Protein AF-A0A3N2KRY4-F1 (afdb_monomer_lite)

Foldseek 3Di:
DDDDDDDDDDDDDDDDDDDDDDDDDDDDDDDDDDDDDDPPPPPDPADDWDKLEQEAEAEFFDKDKIKIFHLAQKDKDWPDPFKDKADWADDPDNRMTMIIIGGHGPPDQDKDKGWMWIDYDPDIGIYIYIYHNHWAKAFPDKQDVLQEDELAWDKIKTAMYGNADKDKDWDPQWDFPDDPRSHGSMTMITGGHAQDPFKDKIWIWIAHPVDRVRIDIRIHIHTHDDADQDLPDDPVRLVVVQDAEDEPPPAQADLVGGCPSPRDHDDLVVLVVCVVVPGQEYEYEHEFQSQAPDPVQLHGPVVSLVSVLRNLSSSVVSNGAYEYEHECNVNLLQVCLQVAADPSSLSNLLSRLLSNLLSNLSHAQSYEYESYDARAVVVVAPRDPRSVNRLVSSVVSNLVSQCVNDRRSVSHHYHGDDHDHD

Secondary structure (DSSP, 8-state):
--------------------------------------TT---------EES-SEEEEETT--EEEEEE-SS--EEEES-TTEEEEEEEE-SSTTEEEEEEEE----SSS-EEEEEEEEETTEEEEEEEEEESS--EEEEEESSGGGEEPTTEEEEEEEEEESS-EEEE--TTEEEEE---SS-SEEEEEEE---SSS-EEEEEEEEESS-TTSEEEEEEEEPPP---------HHHHHHH--SEEE-TTTTT-TT-TTTTTPPPP-HHHHHHHHHTT--EEEE----GGGEEETTTTEEPHHHHHHHHHHHHHHHHTT-EEEEE---GGGHHHHHHHH---HHHHHHHHHHHHHHHHHHTT--TTEEEES-S-TTGGGTT---HHHHHHHHHHHHHHHHHHHHT-GGGGT--EEPPPP---

Structure (mmCIF, N/CA/C/O backbone):
data_AF-A0A3N2KRY4-F1
#
_entry.id   AF-A0A3N2KRY4-F1
#
loop_
_atom_site.group_PDB
_atom_site.id
_atom_site.type_symbol
_atom_site.label_atom_id
_atom_site.label_alt_id
_atom_site.label_comp_id
_atom_site.label_asym_id
_atom_site.label_entity_id
_atom_site.label_seq_id
_atom_site.pdbx_PDB_ins_code
_atom_site.Cartn_x
_atom_site.Cartn_y
_atom_site.Cartn_z
_atom_site.occupancy
_atom_site.B_iso_or_equiv
_atom_site.auth_seq_id
_atom_site.auth_comp_id
_atom_site.auth_asym_id
_atom_site.auth_atom_id
_atom_site.pdbx_PDB_model_num
ATOM 1 N N . MET A 1 1 ? 31.609 42.863 10.780 1.00 32.03 1 MET A N 1
ATOM 2 C CA . MET A 1 1 ? 31.733 44.293 11.156 1.00 32.03 1 MET A CA 1
ATOM 3 C C . MET A 1 1 ? 30.352 44.930 10.964 1.00 32.03 1 MET A C 1
ATOM 5 O O . MET A 1 1 ? 30.016 45.306 9.859 1.00 32.03 1 MET A O 1
ATOM 9 N N . VAL A 1 2 ? 29.378 44.627 11.827 1.00 32.72 2 VAL A N 1
ATOM 10 C CA . VAL A 1 2 ? 28.914 45.400 13.006 1.00 32.72 2 VAL A CA 1
ATOM 11 C C . VAL A 1 2 ? 28.569 46.864 12.707 1.00 32.72 2 VAL A C 1
ATOM 13 O O . VAL A 1 2 ? 29.484 47.669 12.558 1.00 32.72 2 VAL A O 1
ATOM 16 N N . LYS A 1 3 ? 27.257 47.169 12.734 1.00 31.44 3 LYS A N 1
ATOM 17 C CA . LYS A 1 3 ? 26.543 48.368 13.258 1.00 31.44 3 LYS A CA 1
ATOM 18 C C . LYS A 1 3 ? 25.207 48.503 12.488 1.00 31.44 3 LYS A C 1
ATOM 20 O O . LYS A 1 3 ? 25.218 48.344 11.282 1.00 31.44 3 LYS A O 1
ATOM 25 N N . PHE A 1 4 ? 24.034 48.776 13.063 1.00 30.86 4 PHE A N 1
ATOM 26 C CA . PHE A 1 4 ? 23.708 49.398 14.345 1.00 30.86 4 PHE A CA 1
ATOM 27 C C . PHE A 1 4 ? 22.187 49.281 14.652 1.00 30.86 4 PHE A C 1
ATOM 29 O O . PHE A 1 4 ? 21.380 49.379 13.738 1.00 30.86 4 PHE A O 1
ATOM 36 N N . ILE A 1 5 ? 21.863 49.188 15.953 1.00 34.06 5 ILE A N 1
ATOM 37 C CA . ILE A 1 5 ? 20.698 49.747 16.689 1.00 34.06 5 ILE A CA 1
ATOM 38 C C . ILE A 1 5 ? 19.269 49.294 16.325 1.00 34.06 5 ILE A C 1
ATOM 40 O O . ILE A 1 5 ? 18.733 49.610 15.272 1.00 34.06 5 ILE A O 1
ATOM 44 N N . GLY A 1 6 ? 18.593 48.693 17.313 1.00 29.38 6 GLY A N 1
ATOM 45 C CA . GLY A 1 6 ? 17.131 48.593 17.389 1.00 29.38 6 GLY A CA 1
ATOM 46 C C . GLY A 1 6 ? 16.526 49.468 18.489 1.00 29.38 6 GLY A C 1
ATOM 47 O O . GLY A 1 6 ? 17.271 49.962 19.329 1.00 29.38 6 GLY A O 1
ATOM 48 N N . LEU A 1 7 ? 15.189 49.605 18.523 1.00 27.88 7 LEU A N 1
ATOM 49 C CA . LEU A 1 7 ? 14.400 49.772 19.758 1.00 27.88 7 LEU A CA 1
ATOM 50 C C . LEU A 1 7 ? 12.866 49.647 19.532 1.00 27.88 7 LEU A C 1
ATOM 52 O O . LEU A 1 7 ? 12.282 50.413 18.780 1.00 27.88 7 LEU A O 1
ATOM 56 N N . LYS A 1 8 ? 12.253 48.713 20.280 1.00 29.27 8 LYS A N 1
ATOM 57 C CA . LYS A 1 8 ? 10.934 48.704 20.974 1.00 29.27 8 LYS A CA 1
ATOM 58 C C . LYS A 1 8 ? 9.587 49.057 20.279 1.00 29.27 8 LYS A C 1
ATOM 60 O O . LYS A 1 8 ? 9.255 50.216 20.097 1.00 29.27 8 LYS A O 1
ATOM 65 N N . MET A 1 9 ? 8.717 48.029 20.222 1.00 27.69 9 MET A N 1
ATOM 66 C CA . MET A 1 9 ? 7.523 47.795 21.087 1.00 27.69 9 MET A CA 1
ATOM 67 C C . MET A 1 9 ? 6.282 48.727 21.001 1.00 27.69 9 MET A C 1
ATOM 69 O O . MET A 1 9 ? 6.329 49.828 21.541 1.00 27.69 9 MET A O 1
ATOM 73 N N . LYS A 1 10 ? 5.126 48.207 20.518 1.00 27.08 10 LYS A N 1
ATOM 74 C CA . LYS A 1 10 ? 3.804 48.116 21.223 1.00 27.08 10 LYS A CA 1
ATOM 75 C C . LYS A 1 10 ? 2.600 47.785 20.298 1.00 27.08 10 LYS A C 1
ATOM 77 O O . LYS A 1 10 ? 2.268 48.551 19.410 1.00 27.08 10 LYS A O 1
ATOM 82 N N . ILE A 1 11 ? 1.941 46.659 20.599 1.00 26.77 11 ILE A N 1
ATOM 83 C CA . ILE A 1 11 ? 0.492 46.421 20.833 1.00 26.77 11 ILE A CA 1
ATOM 84 C C . ILE A 1 11 ? -0.535 47.358 20.148 1.00 26.77 11 ILE A C 1
ATOM 86 O O . ILE A 1 11 ? -0.639 48.518 20.537 1.00 26.77 11 ILE A O 1
ATOM 90 N N . LEU A 1 12 ? -1.451 46.790 19.341 1.00 28.28 12 LEU A N 1
ATOM 91 C CA . LEU A 1 12 ? -2.869 47.197 19.319 1.00 28.28 12 LEU A CA 1
ATOM 92 C C . LEU A 1 12 ? -3.803 46.049 18.872 1.00 28.28 12 LEU A C 1
ATOM 94 O O . LEU A 1 12 ? -3.549 45.367 17.884 1.00 28.28 12 LEU A O 1
ATOM 98 N N . LYS A 1 13 ? -4.874 45.845 19.647 1.00 26.39 13 LYS A N 1
ATOM 99 C CA . LYS A 1 13 ? -6.025 44.959 19.402 1.00 26.39 13 LYS A CA 1
ATOM 100 C C . LYS A 1 13 ? -7.015 45.616 18.421 1.00 26.39 13 LYS A C 1
ATOM 102 O O . LYS A 1 13 ? -7.064 46.841 18.383 1.00 26.39 13 LYS A O 1
ATOM 107 N N . SER A 1 14 ? -7.913 44.802 17.842 1.00 25.16 14 SER A N 1
ATOM 108 C CA . SER A 1 14 ? -9.385 45.011 17.842 1.00 25.16 14 SER A CA 1
ATOM 109 C C . SER A 1 14 ? -10.104 45.083 16.476 1.00 25.16 14 SER A C 1
ATOM 111 O O . SER A 1 14 ? -9.952 46.051 15.746 1.00 25.16 14 SER A O 1
ATOM 113 N N . ILE A 1 15 ? -10.992 44.094 16.270 1.00 26.58 15 ILE A N 1
ATOM 114 C CA . ILE A 1 15 ? -12.391 44.179 15.783 1.00 26.58 15 ILE A CA 1
ATOM 115 C C . ILE A 1 15 ? -12.649 44.721 14.365 1.00 26.58 15 ILE A C 1
ATOM 117 O O . ILE A 1 15 ? -12.513 45.910 14.112 1.00 26.58 15 ILE A O 1
ATOM 121 N N . PHE A 1 16 ? -13.248 43.875 13.516 1.00 27.67 16 PHE A N 1
ATOM 122 C CA . PHE A 1 16 ? -14.272 44.312 12.562 1.00 27.67 16 PHE A CA 1
ATOM 123 C C . PHE A 1 16 ? -15.419 43.295 12.518 1.00 27.67 16 PHE A C 1
ATOM 125 O O . PHE A 1 16 ? -15.229 42.133 12.166 1.00 27.67 16 PHE A O 1
ATOM 132 N N . ALA A 1 17 ? -16.603 43.761 12.908 1.00 24.31 17 ALA A N 1
ATOM 133 C CA . ALA A 1 17 ? -17.882 43.087 12.777 1.00 24.31 17 ALA A CA 1
ATOM 134 C C . ALA A 1 17 ? -18.776 43.915 11.839 1.00 24.31 17 ALA A C 1
ATOM 136 O O . ALA A 1 17 ? -18.892 45.121 12.020 1.00 24.31 17 ALA A O 1
ATOM 137 N N . SER A 1 18 ? -19.403 43.211 10.895 1.00 24.75 18 SER A N 1
ATOM 138 C CA . SER A 1 18 ? -20.802 43.327 10.453 1.00 24.75 18 SER A CA 1
ATOM 139 C C . SER A 1 18 ? -21.383 44.606 9.810 1.00 24.75 18 SER A C 1
ATOM 141 O O . SER A 1 18 ? -21.284 45.710 10.327 1.00 24.75 18 SER A O 1
ATOM 143 N N . MET A 1 19 ? -22.211 44.311 8.789 1.00 25.38 19 MET A N 1
ATOM 144 C CA . MET A 1 19 ? -23.477 44.943 8.348 1.00 25.38 19 MET A CA 1
ATOM 145 C C . MET A 1 19 ? -23.503 46.004 7.229 1.00 25.38 19 MET A C 1
ATOM 147 O O . MET A 1 19 ? -23.081 47.138 7.418 1.00 25.38 19 MET A O 1
ATOM 151 N N . LEU A 1 20 ? -24.218 45.649 6.143 1.00 24.80 20 LEU A N 1
ATOM 152 C CA . LEU A 1 20 ? -25.309 46.421 5.498 1.00 24.80 20 LEU A CA 1
ATOM 153 C C . LEU A 1 20 ? -26.093 45.459 4.554 1.00 24.80 20 LEU A C 1
ATOM 155 O O . LEU A 1 20 ? -25.464 44.837 3.706 1.00 24.80 20 LEU A O 1
ATOM 159 N N . LEU A 1 21 ? -27.344 45.031 4.826 1.00 25.66 21 LEU A N 1
ATOM 160 C CA . LEU A 1 21 ? -28.675 45.626 4.499 1.00 25.66 21 LEU A CA 1
ATOM 161 C C . LEU A 1 21 ? -28.856 46.045 3.015 1.00 25.66 21 LEU A C 1
ATOM 163 O O . LEU A 1 21 ? -27.960 46.684 2.490 1.00 25.66 21 LEU A O 1
ATOM 167 N N . VAL A 1 22 ? -29.974 45.905 2.275 1.00 28.00 22 VAL A N 1
ATOM 168 C CA . VAL A 1 22 ? -31.327 45.279 2.334 1.00 28.00 22 VAL A CA 1
ATOM 169 C C . VAL A 1 22 ? -32.038 45.688 1.013 1.00 28.00 22 VAL A C 1
ATOM 171 O O . VAL A 1 22 ? -31.827 46.814 0.565 1.00 28.00 22 VAL A O 1
ATOM 174 N N . SER A 1 23 ? -32.929 44.865 0.429 1.00 25.83 23 SER A N 1
ATOM 175 C CA . SER A 1 23 ? -34.204 45.329 -0.196 1.00 25.83 23 SER A CA 1
ATOM 176 C C . SER A 1 23 ? -35.104 44.161 -0.652 1.00 25.83 23 SER A C 1
ATOM 178 O O . SER A 1 23 ? -34.649 43.331 -1.427 1.00 25.83 23 SER A O 1
ATOM 180 N N . VAL A 1 24 ? -36.276 43.945 -0.017 1.00 29.39 24 VAL A N 1
ATOM 181 C CA . VAL A 1 24 ? -37.661 44.386 -0.394 1.00 29.39 24 VAL A CA 1
ATOM 182 C C . VAL A 1 24 ? -38.302 43.437 -1.435 1.00 29.39 24 VAL A C 1
ATOM 184 O O . VAL A 1 24 ? -37.915 43.445 -2.593 1.00 29.39 24 VAL A O 1
ATOM 187 N N . CYS A 1 25 ? -39.096 42.438 -1.014 1.00 25.84 25 CYS A N 1
ATOM 188 C CA . CYS A 1 25 ? -40.563 42.403 -0.760 1.00 25.84 25 CYS A CA 1
ATOM 189 C C . CYS A 1 25 ? -41.466 42.261 -2.009 1.00 25.84 25 CYS A C 1
ATOM 191 O O . CYS A 1 25 ? -41.494 43.139 -2.862 1.00 25.84 25 CYS A O 1
ATOM 193 N N . GLY A 1 26 ? -42.314 41.218 -2.015 1.00 26.27 26 GLY A N 1
ATOM 194 C CA . GLY A 1 26 ? -43.481 41.051 -2.897 1.00 26.27 26 GLY A CA 1
ATOM 195 C C . GLY A 1 26 ? -44.270 39.772 -2.563 1.00 26.27 26 GLY A C 1
ATOM 196 O O . GLY A 1 26 ? -43.707 38.686 -2.569 1.00 26.27 26 GLY A O 1
ATOM 197 N N . PHE A 1 27 ? -45.547 39.922 -2.204 1.00 29.44 27 PHE A N 1
ATOM 198 C CA . PHE A 1 27 ? -46.428 38.957 -1.526 1.00 29.44 27 PHE A CA 1
ATOM 199 C C . PHE A 1 27 ? -47.289 38.061 -2.456 1.00 29.44 27 PHE A C 1
ATOM 201 O O . PHE A 1 27 ? -47.740 38.512 -3.501 1.00 29.44 27 PHE A O 1
ATOM 208 N N . ALA A 1 28 ? -47.645 36.887 -1.905 1.00 28.66 28 ALA A N 1
ATOM 209 C CA . ALA A 1 28 ? -48.963 36.210 -1.892 1.00 28.66 28 ALA A CA 1
ATOM 210 C C . ALA A 1 28 ? -49.452 35.262 -3.028 1.00 28.66 28 ALA A C 1
ATOM 212 O O . ALA A 1 28 ? -49.914 35.676 -4.083 1.00 28.66 28 ALA A O 1
ATOM 213 N N . THR A 1 29 ? -49.520 33.979 -2.624 1.00 31.09 29 THR A N 1
ATOM 214 C CA . THR A 1 29 ? -50.616 32.980 -2.726 1.00 31.09 29 THR A CA 1
ATOM 215 C C . THR A 1 29 ? -51.074 32.431 -4.082 1.00 31.09 29 THR A C 1
ATOM 217 O O . THR A 1 29 ? -51.748 33.114 -4.841 1.00 31.09 29 THR A O 1
ATOM 220 N N . THR A 1 30 ? -50.906 31.115 -4.268 1.00 28.03 30 THR A N 1
ATOM 221 C CA . THR A 1 30 ? -51.985 30.135 -4.549 1.00 28.03 30 THR A CA 1
ATOM 222 C C . THR A 1 30 ? -51.465 28.706 -4.333 1.00 28.03 30 THR A C 1
ATOM 224 O O . THR A 1 30 ? -50.267 28.452 -4.397 1.00 28.03 30 THR A O 1
ATOM 227 N N . SER A 1 31 ? -52.378 27.812 -3.960 1.00 26.86 31 SER A N 1
ATOM 228 C CA . SER A 1 31 ? -52.164 26.454 -3.454 1.00 26.86 31 SER A CA 1
ATOM 229 C C . SER A 1 31 ? -52.579 25.407 -4.495 1.00 26.86 31 SER A C 1
ATOM 231 O O . SER A 1 31 ? -53.564 25.630 -5.193 1.00 26.86 31 SER A O 1
ATOM 233 N N . CYS A 1 32 ? -51.904 24.250 -4.439 1.00 26.05 32 CYS A N 1
ATOM 234 C CA . CYS A 1 32 ? -52.210 22.923 -5.011 1.00 26.05 32 CYS A CA 1
ATOM 235 C C . CYS A 1 32 ? -51.808 22.616 -6.471 1.00 26.05 32 CYS A C 1
ATOM 237 O O . CYS A 1 32 ? -52.453 23.102 -7.391 1.00 26.05 32 CYS A O 1
ATOM 239 N N . ASN A 1 33 ? -50.812 21.709 -6.568 1.00 29.97 33 ASN A N 1
ATOM 240 C CA . ASN A 1 33 ? -50.650 20.512 -7.429 1.00 29.97 33 ASN A CA 1
ATOM 241 C C . ASN A 1 33 ? -50.841 20.680 -8.958 1.00 29.97 33 ASN A C 1
ATOM 243 O O . ASN A 1 33 ? -51.831 21.238 -9.400 1.00 29.97 33 ASN A O 1
ATOM 247 N N . ASP A 1 34 ? -49.945 20.242 -9.846 1.00 28.97 34 ASP A N 1
ATOM 248 C CA . ASP A 1 34 ? -49.257 18.949 -9.932 1.00 28.97 34 ASP A CA 1
ATOM 249 C C . ASP A 1 34 ? -47.910 19.054 -10.686 1.00 28.97 34 ASP A C 1
ATOM 251 O O . ASP A 1 34 ? -47.762 19.874 -11.585 1.00 28.97 34 ASP A O 1
ATOM 255 N N . ASP A 1 35 ? -46.986 18.162 -10.315 1.00 47.25 35 ASP A N 1
ATOM 256 C CA . ASP A 1 35 ? -46.028 17.454 -11.186 1.00 47.25 35 ASP A CA 1
ATOM 257 C C . ASP A 1 35 ? -45.122 18.269 -12.137 1.00 47.25 35 ASP A C 1
ATOM 259 O O . ASP A 1 35 ? -45.414 18.436 -13.316 1.00 47.25 35 ASP A O 1
ATOM 263 N N . ASP A 1 36 ? -43.940 18.656 -11.637 1.00 36.94 36 ASP A N 1
ATOM 264 C CA . ASP A 1 36 ? -42.803 19.065 -12.468 1.00 36.94 36 ASP A CA 1
ATOM 265 C C . ASP A 1 36 ? -41.572 18.205 -12.143 1.00 36.94 36 ASP A C 1
ATOM 267 O O . ASP A 1 36 ? -40.935 18.315 -11.086 1.00 36.94 36 ASP A O 1
ATOM 271 N N . GLY A 1 37 ? -41.241 17.330 -13.093 1.00 42.06 37 GLY A N 1
ATOM 272 C CA . GLY A 1 37 ? -40.045 16.503 -13.104 1.00 42.06 37 GLY A CA 1
ATOM 273 C C . GLY A 1 37 ? -38.768 17.339 -13.153 1.00 42.06 37 GLY A C 1
ATOM 274 O O . GLY A 1 37 ? -38.392 17.879 -14.192 1.00 42.06 37 GLY A O 1
ATOM 275 N N . TYR A 1 38 ? -38.052 17.365 -12.031 1.00 32.59 38 TYR A N 1
ATOM 276 C CA . TYR A 1 38 ? -36.646 17.751 -11.970 1.00 32.59 38 TYR A CA 1
ATOM 277 C C . TYR A 1 38 ? -35.769 16.491 -11.898 1.00 32.59 38 TYR A C 1
ATOM 279 O O . TYR A 1 38 ? -35.795 15.799 -10.875 1.00 32.59 38 TYR A O 1
ATOM 287 N N . PRO A 1 39 ? -34.936 16.196 -12.915 1.00 40.31 39 PRO A N 1
ATOM 288 C CA . PRO A 1 39 ? -33.831 15.267 -12.740 1.00 40.31 39 PRO A CA 1
ATOM 289 C C . PRO A 1 39 ? -32.789 15.983 -11.869 1.00 40.31 39 PRO A C 1
ATOM 291 O O . PRO A 1 39 ? -32.335 17.068 -12.230 1.00 40.31 39 PRO A O 1
ATOM 294 N N . ASN A 1 40 ? -32.460 15.392 -10.714 1.00 38.81 40 ASN A N 1
ATOM 295 C CA . ASN A 1 40 ? -31.650 15.927 -9.597 1.00 38.81 40 ASN A CA 1
ATOM 296 C C . ASN A 1 40 ? -32.419 16.417 -8.357 1.00 38.81 40 ASN A C 1
ATOM 298 O O . ASN A 1 40 ? -31.878 17.188 -7.562 1.00 38.81 40 ASN A O 1
ATOM 302 N N . LYS A 1 41 ? -33.614 15.883 -8.078 1.00 31.73 41 LYS A N 1
ATOM 303 C CA . LYS A 1 41 ? -33.896 15.578 -6.669 1.00 31.73 41 LYS A CA 1
ATOM 304 C C . LYS A 1 41 ? -32.990 14.414 -6.284 1.00 31.73 41 LYS A C 1
ATOM 306 O O . LYS A 1 41 ? -33.148 13.313 -6.800 1.00 31.73 41 LYS A O 1
ATOM 311 N N . VAL A 1 42 ? -32.036 14.658 -5.391 1.00 32.22 42 VAL A N 1
ATOM 312 C CA . VAL A 1 42 ? -31.494 13.568 -4.581 1.00 32.22 42 VAL A CA 1
ATOM 313 C C . VAL A 1 42 ? -32.676 13.071 -3.761 1.00 32.22 42 VAL A C 1
ATOM 315 O O . VAL A 1 42 ? -33.074 13.694 -2.777 1.00 32.22 42 VAL A O 1
ATOM 318 N N . GLU A 1 43 ? -33.306 12.002 -4.227 1.00 30.05 43 GLU A N 1
ATOM 319 C CA . GLU A 1 43 ? -34.158 11.208 -3.366 1.00 30.05 43 GLU A CA 1
ATOM 320 C C . GLU A 1 43 ? -33.237 10.597 -2.318 1.00 30.05 43 GLU A C 1
ATOM 322 O O . GLU A 1 43 ? -32.440 9.700 -2.588 1.00 30.05 43 GLU A O 1
ATOM 327 N N . PHE A 1 44 ? -33.297 11.142 -1.106 1.00 34.22 44 PHE A N 1
ATOM 328 C CA . PHE A 1 44 ? -32.819 10.404 0.043 1.00 34.22 44 PHE A CA 1
ATOM 329 C C . PHE A 1 44 ? -33.653 9.128 0.102 1.00 34.22 44 PHE A C 1
ATOM 331 O O . PHE A 1 44 ? -34.877 9.205 0.221 1.00 34.22 44 PHE A O 1
ATOM 338 N N . LEU A 1 45 ? -33.011 7.962 0.068 1.00 39.06 45 LEU A N 1
ATOM 339 C CA . LEU A 1 45 ? -33.638 6.786 0.650 1.00 39.06 45 LEU A CA 1
ATOM 340 C C . LEU A 1 45 ? -33.873 7.117 2.130 1.00 39.06 45 LEU A C 1
ATOM 342 O O . LEU A 1 45 ? -32.946 7.167 2.938 1.00 39.06 45 LEU A O 1
ATOM 346 N N . SER A 1 46 ? -35.117 7.437 2.477 1.00 43.88 46 SER A N 1
ATOM 347 C CA . SER A 1 46 ? -35.565 7.470 3.862 1.00 43.88 46 SER A CA 1
ATOM 348 C C . SER A 1 46 ? -35.445 6.057 4.427 1.00 43.88 46 SER A C 1
ATOM 350 O O . SER A 1 46 ? -35.985 5.137 3.814 1.00 43.88 46 SER A O 1
ATOM 352 N N . GLY A 1 47 ? -34.806 5.869 5.583 1.00 53.94 47 GLY A N 1
ATOM 353 C CA . GLY A 1 47 ? -34.929 4.583 6.280 1.00 53.94 47 GLY A CA 1
ATOM 354 C C . GLY A 1 47 ? -33.793 4.151 7.194 1.00 53.94 47 GLY A C 1
ATOM 355 O O . GLY A 1 47 ? -33.971 3.172 7.897 1.00 53.94 47 GLY A O 1
ATOM 356 N N . GLU A 1 48 ? -32.644 4.827 7.239 1.00 69.69 48 GLU A N 1
ATOM 357 C CA . GLU A 1 48 ? -31.569 4.336 8.111 1.00 69.69 48 GLU A CA 1
ATOM 358 C C . GLU A 1 48 ? -31.857 4.597 9.595 1.00 69.69 48 GLU A C 1
ATOM 360 O O . GLU A 1 48 ? -31.628 5.697 10.109 1.00 69.69 48 GLU A O 1
ATOM 365 N N . PHE A 1 49 ? -32.323 3.555 10.282 1.00 83.19 49 PHE A N 1
ATOM 366 C CA . PHE A 1 49 ? -32.308 3.446 11.732 1.00 83.19 49 PHE A CA 1
ATOM 367 C C . PHE A 1 49 ? -30.947 2.930 12.213 1.00 83.19 49 PHE A C 1
ATOM 369 O O . PHE A 1 49 ? -30.588 1.751 12.083 1.00 83.19 49 PHE A O 1
ATOM 376 N N . VAL A 1 50 ? -30.164 3.826 12.805 1.00 82.62 50 VAL A N 1
ATOM 377 C CA . VAL A 1 50 ? -28.823 3.523 13.308 1.00 82.62 50 VAL A CA 1
ATOM 378 C C . VAL A 1 50 ? -28.718 3.965 14.757 1.00 82.62 50 VAL A C 1
ATOM 380 O O . VAL A 1 50 ? -29.021 5.106 15.097 1.00 82.62 50 VAL A O 1
ATOM 383 N N . VAL A 1 51 ? -28.279 3.048 15.613 1.00 81.31 51 VAL A N 1
ATOM 384 C CA . VAL A 1 51 ? -27.990 3.313 17.021 1.00 81.31 51 VAL A CA 1
ATOM 385 C C . VAL A 1 51 ? -26.478 3.365 17.171 1.00 81.31 51 VAL A C 1
ATOM 387 O O . VAL A 1 51 ? -25.786 2.488 16.664 1.00 81.31 51 VAL A O 1
ATOM 390 N N . SER A 1 52 ? -25.980 4.381 17.872 1.00 75.75 52 SER A N 1
ATOM 391 C CA . SER A 1 52 ? -24.552 4.673 18.019 1.00 75.75 52 SER A CA 1
ATOM 392 C C . SER A 1 52 ? -23.750 3.579 18.716 1.00 75.75 52 SER A C 1
ATOM 394 O O . SER A 1 52 ? -22.537 3.668 18.786 1.00 75.75 52 SER A O 1
ATOM 396 N N . LYS A 1 53 ? -24.389 2.614 19.374 1.00 75.00 53 LYS A N 1
ATOM 397 C CA . LYS A 1 53 ? -23.719 1.603 20.196 1.00 75.00 53 LYS A CA 1
ATOM 398 C C . LYS A 1 53 ? -24.559 0.329 20.180 1.00 75.00 53 LYS A C 1
ATOM 400 O O . LYS A 1 53 ? -25.759 0.417 20.412 1.00 75.00 53 LYS A O 1
ATOM 405 N N . SER A 1 54 ? -23.945 -0.826 19.938 1.00 78.12 54 SER A N 1
ATOM 406 C CA . SER A 1 54 ? -24.534 -2.153 20.195 1.00 78.12 54 SER A CA 1
ATOM 407 C C . SER A 1 54 ? -24.254 -2.637 21.625 1.00 78.12 54 SER A C 1
ATOM 409 O O . SER A 1 54 ? -25.012 -3.437 22.169 1.00 78.12 54 SER A O 1
ATOM 411 N N . ALA A 1 55 ? -23.227 -2.080 22.274 1.00 77.50 55 ALA A N 1
ATOM 412 C CA . ALA A 1 55 ? -22.934 -2.257 23.691 1.00 77.50 55 ALA A CA 1
ATOM 413 C C . ALA A 1 55 ? -22.413 -0.954 24.326 1.00 77.50 55 ALA A C 1
ATOM 415 O O . ALA A 1 55 ? -21.805 -0.119 23.652 1.00 77.50 55 ALA A O 1
ATOM 416 N N . MET A 1 56 ? -22.638 -0.770 25.627 1.00 79.19 56 MET A N 1
ATOM 417 C CA . MET A 1 56 ? -22.102 0.341 26.415 1.00 79.19 56 MET A CA 1
ATOM 418 C C . MET A 1 56 ? -21.681 -0.098 27.819 1.00 79.19 56 MET A C 1
ATOM 420 O O . MET A 1 56 ? -22.335 -0.936 28.437 1.00 79.19 56 MET A O 1
ATOM 424 N N . ALA A 1 57 ? -20.606 0.516 28.319 1.00 78.56 57 ALA A N 1
ATOM 425 C CA . ALA A 1 57 ? -20.095 0.337 29.673 1.00 78.56 57 ALA A CA 1
ATOM 426 C C . ALA A 1 57 ? -20.379 1.579 30.527 1.00 78.56 57 ALA A C 1
ATOM 428 O O . ALA A 1 57 ? -20.104 2.696 30.093 1.00 78.56 57 ALA A O 1
ATOM 429 N N . LEU A 1 58 ? -20.882 1.401 31.748 1.00 78.06 58 LEU A N 1
ATOM 430 C CA . LEU A 1 58 ? -21.083 2.476 32.726 1.00 78.06 58 LEU A CA 1
ATOM 431 C C . LEU A 1 58 ? -20.144 2.266 33.928 1.00 78.06 58 LEU A C 1
ATOM 433 O O . LEU A 1 58 ? -20.065 1.152 34.449 1.00 78.06 58 LEU A O 1
ATOM 437 N N . ALA A 1 59 ? -19.441 3.321 34.367 1.00 66.06 59 ALA A N 1
ATOM 438 C CA . ALA A 1 59 ? -18.681 3.325 35.627 1.00 66.06 59 ALA A CA 1
ATOM 439 C C . ALA A 1 59 ? -19.495 3.998 36.724 1.00 66.06 59 ALA A C 1
ATOM 441 O O . ALA A 1 59 ? -19.755 5.204 36.654 1.00 66.06 59 ALA A O 1
ATOM 442 N N . GLY A 1 60 ? -19.844 3.246 37.769 1.00 68.31 60 GLY A N 1
ATOM 443 C CA . GLY A 1 60 ? -20.566 3.815 38.907 1.00 68.31 60 GLY A CA 1
ATOM 444 C C . GLY A 1 60 ? -21.835 4.542 38.453 1.00 68.31 60 GLY A C 1
ATOM 445 O O . GLY A 1 60 ? -22.617 3.974 37.703 1.00 68.31 60 GLY A O 1
ATOM 446 N N . THR A 1 61 ? -22.035 5.791 38.881 1.00 67.00 61 THR A N 1
ATOM 447 C CA . THR A 1 61 ? -23.231 6.601 38.567 1.00 67.00 61 THR A CA 1
ATOM 448 C C . THR A 1 61 ? -23.039 7.591 37.412 1.00 67.00 61 THR A C 1
ATOM 450 O O . THR A 1 61 ? -23.937 8.392 37.138 1.00 67.00 61 THR A O 1
ATOM 453 N N . GLN A 1 62 ? -21.885 7.575 36.731 1.00 73.38 62 GLN A N 1
ATOM 454 C CA . GLN A 1 62 ? -21.607 8.536 35.662 1.00 73.38 62 GLN A CA 1
ATOM 455 C C . GLN A 1 62 ? -22.472 8.246 34.422 1.00 73.38 62 GLN A C 1
ATOM 457 O O . GLN A 1 62 ? -22.440 7.129 33.897 1.00 73.38 62 GLN A O 1
ATOM 462 N N . PRO A 1 63 ? -23.250 9.228 33.932 1.00 80.38 63 PRO A N 1
ATOM 463 C CA . PRO A 1 63 ? -24.107 9.040 32.770 1.00 80.38 63 PRO A CA 1
ATOM 464 C C . PRO A 1 63 ? -23.302 8.944 31.468 1.00 80.38 63 PRO A C 1
ATOM 466 O O . PRO A 1 63 ? -22.322 9.662 31.272 1.00 80.38 63 PRO A O 1
ATOM 469 N N . GLN A 1 64 ? -23.779 8.132 30.524 1.00 81.56 64 GLN A N 1
ATOM 470 C CA . GLN A 1 64 ? -23.302 8.124 29.140 1.00 81.56 64 GLN A CA 1
ATOM 471 C C . GLN A 1 64 ? -24.391 8.555 28.162 1.00 81.56 64 GLN A C 1
ATOM 473 O O . GLN A 1 64 ? -25.580 8.381 28.400 1.00 81.56 64 GLN A O 1
ATOM 478 N N . THR A 1 65 ? -23.983 9.099 27.016 1.00 86.44 65 THR A N 1
ATOM 479 C CA . THR A 1 65 ? -24.913 9.477 25.943 1.00 86.44 65 THR A CA 1
ATOM 480 C C . THR A 1 65 ? -24.999 8.381 24.880 1.00 86.44 65 THR A C 1
ATOM 482 O O . THR A 1 65 ? -23.977 7.873 24.405 1.00 86.44 65 THR A O 1
ATOM 485 N N . LEU A 1 66 ? -26.227 8.042 24.488 1.00 86.06 66 LEU A N 1
ATOM 486 C CA . LEU A 1 66 ? -26.582 7.232 23.326 1.00 86.06 66 LEU A CA 1
ATOM 487 C C . LEU A 1 66 ? -27.064 8.162 22.204 1.00 86.06 66 LEU A C 1
ATOM 489 O O . LEU A 1 66 ? -27.930 9.003 22.430 1.00 86.06 66 LEU A O 1
ATOM 493 N N . THR A 1 67 ? -26.516 8.034 20.996 1.00 88.00 67 THR A N 1
ATOM 494 C CA . THR A 1 67 ? -26.941 8.798 19.811 1.00 88.00 67 THR A CA 1
ATOM 495 C C . THR A 1 67 ? -27.687 7.892 18.834 1.00 88.00 67 THR A C 1
ATOM 497 O O . THR A 1 67 ? -27.324 6.740 18.630 1.00 88.00 67 THR A O 1
ATOM 500 N N . ILE A 1 68 ? -28.765 8.387 18.235 1.00 88.19 68 ILE A N 1
ATOM 501 C CA . ILE A 1 68 ? -29.642 7.603 17.362 1.00 88.19 68 ILE A CA 1
ATOM 502 C C . ILE A 1 68 ? -29.915 8.413 16.098 1.00 88.19 68 ILE A C 1
ATOM 504 O O . ILE A 1 68 ? -30.460 9.515 16.169 1.00 88.19 68 ILE A O 1
ATOM 508 N N . LYS A 1 69 ? -29.565 7.867 14.932 1.00 87.94 69 LYS A N 1
ATOM 509 C CA . LYS A 1 69 ? -30.010 8.381 13.634 1.00 87.94 69 LYS A CA 1
ATOM 510 C C . LYS A 1 69 ? -31.312 7.678 13.276 1.00 87.94 69 LYS A C 1
ATOM 512 O O . LYS A 1 69 ? -31.361 6.451 13.237 1.00 87.94 69 LYS A O 1
ATOM 517 N N . SER A 1 70 ? -32.371 8.444 13.056 1.00 86.75 70 SER A N 1
ATOM 518 C CA . SER A 1 70 ? -33.679 7.888 12.719 1.00 86.75 70 SER A CA 1
ATOM 519 C C . SER A 1 70 ? -34.543 8.911 11.973 1.00 86.75 70 SER A C 1
ATOM 521 O O . SER A 1 70 ? -34.520 10.097 12.322 1.00 86.75 70 SER A O 1
ATOM 523 N N . PRO A 1 71 ? -35.338 8.486 10.971 1.00 84.38 71 PRO A N 1
ATOM 524 C CA . PRO A 1 71 ? -36.302 9.358 10.298 1.00 84.38 71 PRO A CA 1
ATOM 525 C C . PRO A 1 71 ? -37.507 9.715 11.186 1.00 84.38 71 PRO A C 1
ATOM 527 O O . PRO A 1 71 ? -38.159 10.733 10.963 1.00 84.38 71 PRO A O 1
ATOM 530 N N . VAL A 1 72 ? -37.792 8.905 12.209 1.00 87.50 72 VAL A N 1
ATOM 531 C CA . VAL A 1 72 ? -38.881 9.102 13.180 1.00 87.50 72 VAL A CA 1
ATOM 532 C C . VAL A 1 72 ? -38.320 9.241 14.593 1.00 87.50 72 VAL A C 1
ATOM 534 O O . VAL A 1 72 ? -37.211 8.783 14.862 1.00 87.50 72 VAL A O 1
ATOM 537 N N . ARG A 1 73 ? -39.059 9.868 15.517 1.00 90.25 73 ARG A N 1
ATOM 538 C CA . ARG A 1 73 ? -38.596 9.984 16.909 1.00 90.25 73 ARG A CA 1
ATOM 539 C C . ARG A 1 73 ? -38.471 8.582 17.526 1.00 90.25 73 ARG A C 1
ATOM 541 O O . ARG A 1 73 ? -39.484 7.885 17.573 1.00 90.25 73 ARG A O 1
ATOM 548 N N . PRO A 1 74 ? -37.278 8.169 17.986 1.00 93.69 74 PRO A N 1
ATOM 549 C CA . PRO A 1 74 ? -37.103 6.865 18.600 1.00 93.69 74 PRO A CA 1
ATOM 550 C C . PRO A 1 74 ? -37.621 6.863 20.044 1.00 93.69 74 PRO A C 1
ATOM 552 O O . PRO A 1 74 ? -37.720 7.911 20.688 1.00 93.69 74 PRO A O 1
ATOM 555 N N . SER A 1 75 ? -37.909 5.673 20.561 1.00 93.81 75 SER A N 1
ATOM 556 C CA . SER A 1 75 ? -38.100 5.411 21.988 1.00 93.81 75 SER A CA 1
ATOM 557 C C . SER A 1 75 ? -36.973 4.523 22.501 1.00 93.81 75 SER A C 1
ATOM 559 O O . SER A 1 75 ? -36.576 3.576 21.823 1.00 93.81 75 SER A O 1
ATOM 561 N N . VAL A 1 76 ? -36.486 4.815 23.703 1.00 95.62 76 VAL A N 1
ATOM 562 C CA . VAL A 1 76 ? -35.487 4.008 24.408 1.00 95.62 76 VAL A CA 1
ATOM 563 C C . VAL A 1 76 ? -36.118 3.533 25.711 1.00 95.62 76 VAL A C 1
ATOM 565 O O . VAL A 1 76 ? -36.797 4.308 26.382 1.00 95.62 76 VAL A O 1
ATOM 568 N N . SER A 1 77 ? -35.928 2.265 26.053 1.00 94.69 77 SER A N 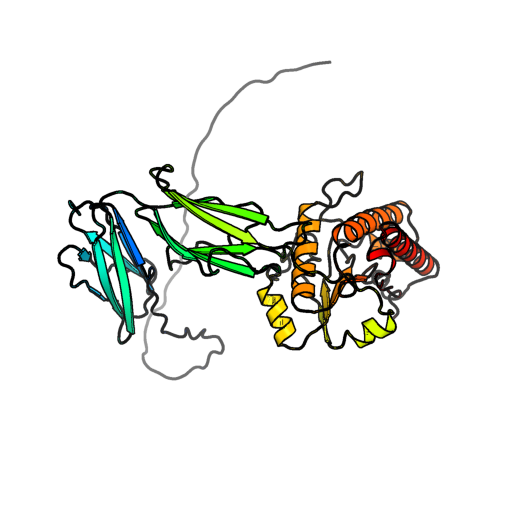1
ATOM 569 C CA . SER A 1 77 ? -36.485 1.654 27.263 1.00 94.69 77 SER A CA 1
ATOM 570 C C . SER A 1 77 ? -35.567 0.565 27.802 1.00 94.69 77 SER A C 1
ATOM 572 O O . SER A 1 77 ? -34.844 -0.060 27.029 1.00 94.69 77 SER A O 1
ATOM 574 N N . SER A 1 78 ? -35.645 0.323 29.107 1.00 94.88 78 SER A N 1
ATOM 575 C CA . SER A 1 78 ? -34.984 -0.772 29.816 1.00 94.88 78 SER A CA 1
ATOM 576 C C . SER A 1 78 ? -35.996 -1.426 30.752 1.00 94.88 78 SER A C 1
ATOM 578 O O . SER A 1 78 ? -36.763 -0.707 31.393 1.00 94.88 78 SER A O 1
ATOM 580 N N . ASP A 1 79 ? -35.964 -2.752 30.871 1.00 92.31 79 ASP A N 1
ATOM 581 C CA . ASP A 1 79 ? -36.697 -3.476 31.922 1.00 92.31 79 ASP A CA 1
ATOM 582 C C . ASP A 1 79 ? -35.888 -3.553 33.231 1.00 92.31 79 ASP A C 1
ATOM 584 O O . ASP A 1 79 ? -36.411 -3.894 34.296 1.00 92.31 79 ASP A O 1
ATOM 588 N N . ALA A 1 80 ? -34.604 -3.197 33.167 1.00 91.88 80 ALA A N 1
ATOM 589 C CA . ALA A 1 80 ? -33.701 -3.188 34.302 1.00 91.88 80 ALA A CA 1
ATOM 590 C C . ALA A 1 80 ? -34.001 -2.003 35.225 1.00 91.88 80 ALA A C 1
ATOM 592 O O . ALA A 1 80 ? -33.795 -0.850 34.848 1.00 91.88 80 ALA A O 1
ATOM 593 N N . ALA A 1 81 ? -34.392 -2.283 36.469 1.00 91.12 81 ALA A N 1
ATOM 594 C CA . ALA A 1 81 ? -34.696 -1.242 37.457 1.00 91.12 81 ALA A CA 1
ATOM 595 C C . ALA A 1 81 ? -33.500 -0.328 37.790 1.00 91.12 81 ALA A C 1
ATOM 597 O O . ALA A 1 81 ? -33.700 0.787 38.257 1.00 91.12 81 ALA A O 1
ATOM 598 N N . TRP A 1 82 ? -32.274 -0.807 37.558 1.00 90.25 82 TRP A N 1
ATOM 599 C CA . TRP A 1 82 ? -31.040 -0.081 37.850 1.00 90.25 82 TRP A CA 1
ATOM 600 C C . TRP A 1 82 ? -30.574 0.827 36.702 1.00 90.25 82 TRP A C 1
ATOM 602 O O . TRP A 1 82 ? -29.620 1.577 36.897 1.00 90.25 82 TRP A O 1
ATOM 612 N N . ILE A 1 83 ? -31.205 0.761 35.521 1.00 93.00 83 ILE A N 1
ATOM 613 C CA . ILE A 1 83 ? -30.890 1.604 34.359 1.00 93.00 83 ILE A CA 1
ATOM 614 C C . ILE A 1 83 ? -31.939 2.705 34.246 1.00 93.00 83 ILE A C 1
ATOM 616 O O . ILE A 1 83 ? -33.132 2.439 34.115 1.00 93.00 83 ILE A O 1
ATOM 620 N N . HIS A 1 84 ? -31.475 3.948 34.188 1.00 93.38 84 HIS A N 1
ATOM 621 C CA . HIS A 1 84 ? -32.318 5.125 34.040 1.00 93.38 84 HIS A CA 1
ATOM 622 C C . HIS A 1 84 ? -32.154 5.700 32.639 1.00 93.38 84 HIS A C 1
ATOM 624 O O . HIS A 1 84 ? -31.076 6.149 32.244 1.00 93.38 84 HIS A O 1
ATOM 630 N N . VAL A 1 85 ? -33.247 5.684 31.881 1.00 94.94 85 VAL A N 1
ATOM 631 C CA . VAL A 1 85 ? -33.298 6.220 30.522 1.00 94.94 85 VAL A CA 1
ATOM 632 C C . VAL A 1 85 ? -33.790 7.663 30.576 1.00 94.94 85 VAL A C 1
ATOM 634 O O . VAL A 1 85 ? -34.930 7.930 30.954 1.00 94.94 85 VAL A O 1
ATOM 637 N N . GLY A 1 86 ? -32.917 8.598 30.214 1.00 92.81 86 GLY A N 1
ATOM 638 C CA . GLY A 1 86 ? -33.229 10.017 30.106 1.00 92.81 86 GLY A CA 1
ATOM 639 C C . GLY A 1 86 ? -34.111 10.344 28.902 1.00 92.81 86 GLY A C 1
ATOM 640 O O . GLY A 1 86 ? -34.413 9.499 28.056 1.00 92.81 86 GLY A O 1
ATOM 641 N N . GLU A 1 87 ? -34.522 11.607 28.800 1.00 93.56 87 GLU A N 1
ATOM 642 C CA . GLU A 1 87 ? -35.360 12.045 27.688 1.00 93.56 87 GLU A CA 1
ATOM 643 C C . GLU A 1 87 ? -34.622 11.932 26.342 1.00 93.56 87 GLU A C 1
ATOM 645 O O . GLU A 1 87 ? -33.422 12.185 26.232 1.00 93.56 87 GLU A O 1
ATOM 650 N N . VAL A 1 88 ? -35.355 11.531 25.300 1.00 93.50 88 VAL A N 1
ATOM 651 C CA . VAL A 1 88 ? -34.846 11.498 23.925 1.00 93.50 88 VAL A CA 1
ATOM 652 C C . VAL A 1 88 ? -34.917 12.905 23.331 1.00 93.50 88 VAL A C 1
ATOM 654 O O . VAL A 1 88 ? -35.969 13.360 22.870 1.00 93.50 88 VAL A O 1
ATOM 657 N N . GLU A 1 89 ? -33.791 13.599 23.307 1.00 91.50 89 GLU A N 1
ATOM 658 C CA . GLU A 1 89 ? -33.678 14.951 22.769 1.00 91.50 89 GLU A CA 1
ATOM 659 C C . GLU A 1 89 ? -33.301 14.925 21.287 1.00 91.50 89 GLU A C 1
ATOM 661 O O . GLU A 1 89 ? -32.563 14.057 20.824 1.00 91.50 89 GLU A O 1
ATOM 666 N N . ARG A 1 90 ? -33.825 15.872 20.506 1.00 88.38 90 ARG A N 1
ATOM 667 C CA . ARG A 1 90 ? -33.477 16.015 19.088 1.00 88.38 90 ARG A CA 1
ATOM 668 C C . ARG A 1 90 ? -32.296 16.973 18.964 1.00 88.38 90 ARG A C 1
ATOM 670 O O . ARG A 1 90 ? -32.357 18.085 19.481 1.00 88.38 90 ARG A O 1
ATOM 677 N N . SER A 1 91 ? -31.246 16.550 18.267 1.00 81.31 91 SER A N 1
ATOM 678 C CA . SER A 1 91 ? -30.072 17.383 18.004 1.00 81.31 91 SER A CA 1
ATOM 679 C C . SER A 1 91 ? -30.367 18.448 16.932 1.00 81.31 91 SER A C 1
ATOM 681 O O . SER A 1 91 ? -31.465 18.528 16.381 1.00 81.31 91 SER A O 1
ATOM 683 N N . VAL A 1 92 ? -29.365 19.265 16.596 1.00 73.81 92 VAL A N 1
ATOM 684 C CA . VAL A 1 92 ? -29.446 20.307 15.553 1.00 73.81 92 VAL A CA 1
ATOM 685 C C . VAL A 1 92 ? -29.742 19.749 14.153 1.00 73.81 92 VAL A C 1
ATOM 687 O O . VAL A 1 92 ? -30.239 20.473 13.294 1.00 73.81 92 VAL A O 1
ATOM 690 N N . SER A 1 93 ? -29.466 18.461 13.921 1.00 70.94 93 SER A N 1
ATOM 691 C CA . SER A 1 93 ? -29.874 17.736 12.714 1.00 70.94 93 SER A CA 1
ATOM 692 C C . SER A 1 93 ? -31.256 17.110 12.897 1.00 70.94 93 SER A C 1
ATOM 694 O O . SER A 1 93 ? -31.531 16.455 13.901 1.00 70.94 93 SER A O 1
ATOM 696 N N . SER A 1 94 ? -32.120 17.246 11.887 1.00 72.38 94 SER A N 1
ATOM 697 C CA . SER A 1 94 ? -33.506 16.770 11.931 1.00 72.38 94 SER A CA 1
ATOM 698 C C . SER A 1 94 ? -33.638 15.250 12.115 1.00 72.38 94 SER A C 1
ATOM 700 O O . SER A 1 94 ? -34.698 14.803 12.557 1.00 72.38 94 SER A O 1
ATOM 702 N N . SER A 1 95 ? -32.595 14.470 11.830 1.00 84.50 95 SER A N 1
ATOM 703 C CA . SER A 1 95 ? -32.594 13.005 11.913 1.00 84.50 95 SER A CA 1
ATOM 704 C C . SER A 1 95 ? -31.710 12.433 13.027 1.00 84.50 95 SER A C 1
ATOM 706 O O . SER A 1 95 ? -31.489 11.226 13.031 1.00 84.50 95 SER A O 1
ATOM 708 N N . ILE A 1 96 ? -31.151 13.258 13.923 1.00 86.81 96 ILE A N 1
ATOM 709 C CA . ILE A 1 96 ? -30.264 12.807 15.010 1.00 86.81 96 ILE A CA 1
ATOM 710 C C . ILE A 1 96 ? -30.917 13.082 16.365 1.00 86.81 96 ILE A C 1
ATOM 712 O O . ILE A 1 96 ? -31.353 14.201 16.638 1.00 86.81 96 ILE A O 1
ATOM 716 N N . TYR A 1 97 ? -30.934 12.068 17.224 1.00 90.00 97 TYR A N 1
ATOM 717 C CA . TYR A 1 97 ? -31.443 12.116 18.590 1.00 90.00 97 TYR A CA 1
ATOM 718 C C . TYR A 1 97 ? -30.362 11.697 19.585 1.00 90.00 97 TYR A C 1
ATOM 720 O O . TYR A 1 97 ? -29.497 10.887 19.256 1.00 90.00 97 TYR A O 1
ATOM 728 N N . THR A 1 98 ? -30.431 12.215 20.804 1.00 91.12 98 THR A N 1
ATOM 729 C CA . THR A 1 98 ? -29.560 11.851 21.924 1.00 91.12 98 THR A CA 1
ATOM 730 C C . THR A 1 98 ? -30.397 11.429 23.120 1.00 91.12 98 THR A C 1
ATOM 732 O O . THR A 1 98 ? -31.450 12.003 23.378 1.00 91.12 98 THR A O 1
ATOM 735 N N . CYS A 1 99 ? -29.937 10.425 23.853 1.00 92.12 99 CYS A N 1
ATOM 736 C CA . CYS A 1 99 ? -30.565 9.946 25.076 1.00 92.12 99 CYS A CA 1
ATOM 737 C C . CYS A 1 99 ? -29.471 9.704 26.114 1.00 92.12 99 CYS A C 1
ATOM 739 O O . CYS A 1 99 ? -28.486 9.017 25.835 1.00 92.12 99 CYS A O 1
ATOM 741 N N . VAL A 1 100 ? -29.617 10.303 27.293 1.00 90.81 100 VAL A N 1
ATOM 742 C CA . VAL A 1 100 ? -28.686 10.093 28.404 1.00 90.81 100 VAL A CA 1
ATOM 743 C C . VAL A 1 100 ? -29.091 8.822 29.138 1.00 90.81 100 VAL A C 1
ATOM 745 O O . VAL A 1 100 ? -30.232 8.698 29.564 1.00 90.81 100 VAL A O 1
ATOM 748 N N . ILE A 1 101 ? -28.160 7.891 29.292 1.00 90.56 101 ILE A N 1
ATOM 749 C CA . ILE A 1 101 ? -28.331 6.660 30.055 1.00 90.56 101 ILE A CA 1
ATOM 750 C C . ILE A 1 101 ? -27.512 6.795 31.333 1.00 90.56 101 ILE A C 1
ATOM 752 O O . ILE A 1 101 ? -26.301 7.014 31.280 1.00 90.56 101 ILE A O 1
ATOM 756 N N . SER A 1 102 ? -28.167 6.674 32.480 1.00 89.38 102 SER A N 1
ATOM 757 C CA . SER A 1 102 ? -27.513 6.594 33.784 1.00 89.38 102 SER A CA 1
ATOM 758 C C . SER A 1 102 ? -27.915 5.311 34.497 1.00 89.38 102 SER A C 1
ATOM 760 O O . SER A 1 102 ? -28.731 4.531 34.007 1.00 89.38 102 SER A O 1
ATOM 762 N N . CYS A 1 103 ? -27.298 5.049 35.641 1.00 87.81 103 CYS A N 1
ATOM 763 C CA . CYS A 1 103 ? -27.587 3.865 36.428 1.00 87.81 103 CYS A CA 1
ATOM 764 C C . CYS A 1 103 ? -27.446 4.141 37.921 1.00 87.81 103 CYS A C 1
ATOM 766 O O . CYS A 1 103 ? -26.732 5.060 38.334 1.00 87.81 103 CYS A O 1
ATOM 768 N N . ASP A 1 104 ? -28.134 3.330 38.721 1.00 87.38 104 ASP A N 1
ATOM 769 C CA . ASP A 1 104 ? -27.896 3.263 40.161 1.00 87.38 104 ASP A CA 1
ATOM 770 C C . ASP A 1 104 ? -26.466 2.810 40.436 1.00 87.38 104 ASP A C 1
ATOM 772 O O . ASP A 1 104 ? -25.882 2.079 39.641 1.00 87.38 104 ASP A O 1
ATOM 776 N N . GLU A 1 105 ? -25.908 3.170 41.589 1.00 81.62 105 GLU A N 1
ATOM 777 C CA . GLU A 1 105 ? -24.599 2.669 42.008 1.00 81.62 105 GLU A CA 1
ATOM 778 C C . GLU A 1 105 ? -24.582 1.129 42.015 1.00 81.62 105 GLU A C 1
ATOM 780 O O . GLU A 1 105 ? -25.488 0.477 42.549 1.00 81.62 105 GLU A O 1
ATOM 785 N N . ASN A 1 106 ? -23.560 0.532 41.397 1.00 78.75 106 ASN A N 1
ATOM 786 C CA . ASN A 1 106 ? -23.286 -0.891 41.549 1.00 78.75 106 ASN A CA 1
ATOM 787 C C . ASN A 1 106 ? -22.340 -1.084 42.736 1.00 78.75 106 ASN A C 1
ATOM 789 O O . ASN A 1 106 ? -21.124 -1.017 42.591 1.00 78.75 106 ASN A O 1
ATOM 793 N N . SER A 1 107 ? -22.913 -1.285 43.922 1.00 70.00 107 SER A N 1
ATOM 794 C CA . SER A 1 107 ? -22.161 -1.519 45.161 1.00 70.00 107 SER A CA 1
ATOM 795 C C . SER A 1 107 ? -21.603 -2.943 45.278 1.00 70.00 107 SER A C 1
ATOM 797 O O . SER A 1 107 ? -20.825 -3.227 46.191 1.00 70.00 107 SER A O 1
ATOM 799 N N . ALA A 1 108 ? -21.986 -3.841 44.365 1.00 65.38 108 ALA A N 1
ATOM 800 C CA . ALA A 1 108 ? -21.350 -5.138 44.208 1.00 65.38 108 ALA A CA 1
ATOM 801 C C . ALA A 1 108 ? -20.103 -4.992 43.323 1.00 65.38 108 ALA A C 1
ATOM 803 O O . ALA A 1 108 ? -20.115 -4.281 42.321 1.00 65.38 108 ALA A O 1
ATOM 804 N N . TYR A 1 109 ? -19.027 -5.698 43.674 1.00 59.88 109 TYR A N 1
ATOM 805 C CA . TYR A 1 109 ? -17.816 -5.756 42.843 1.00 59.88 109 TYR A CA 1
ATOM 806 C C . TYR A 1 109 ? -18.022 -6.567 41.552 1.00 59.88 109 TYR A C 1
ATOM 808 O O . TYR A 1 109 ? -17.161 -6.546 40.674 1.00 59.88 109 TYR A O 1
ATOM 816 N N . ASP A 1 110 ? -19.155 -7.263 41.432 1.00 72.56 110 ASP A N 1
ATOM 817 C CA . ASP A 1 110 ? -19.500 -8.070 40.270 1.00 72.56 110 ASP A CA 1
ATOM 818 C C . ASP A 1 110 ? -20.097 -7.206 39.155 1.00 72.56 110 ASP A C 1
ATOM 820 O O . ASP A 1 110 ? -20.900 -6.294 39.383 1.00 72.56 110 ASP A O 1
ATOM 824 N N . VAL A 1 111 ? -19.715 -7.525 37.921 1.00 78.44 111 VAL A N 1
ATOM 825 C CA . VAL A 1 111 ? -20.271 -6.914 36.715 1.00 78.44 111 VAL A CA 1
ATOM 826 C C . VAL A 1 111 ? -21.749 -7.285 36.595 1.00 78.44 111 VAL A C 1
ATOM 828 O O . VAL A 1 111 ? -22.109 -8.457 36.714 1.00 78.44 111 VAL A O 1
ATOM 831 N N . ARG A 1 112 ? -22.608 -6.295 36.325 1.00 85.31 112 ARG A N 1
ATOM 832 C CA . ARG A 1 112 ? -24.016 -6.535 35.979 1.00 85.31 112 ARG A CA 1
ATOM 833 C C . ARG A 1 112 ? -24.308 -6.079 34.560 1.00 85.31 112 ARG A C 1
ATOM 835 O O . ARG A 1 112 ? -23.851 -5.016 34.143 1.00 85.31 112 ARG A O 1
ATOM 842 N N . THR A 1 113 ? -25.087 -6.877 33.841 1.00 88.69 113 THR A N 1
ATOM 843 C CA . THR A 1 113 ? -25.420 -6.639 32.436 1.00 88.69 113 THR A CA 1
ATOM 844 C C . THR A 1 113 ? -26.921 -6.738 32.235 1.00 88.69 113 THR A C 1
ATOM 846 O O . THR A 1 113 ? -27.560 -7.649 32.756 1.00 88.69 113 THR A O 1
ATOM 849 N N . ASP A 1 114 ? -27.468 -5.805 31.466 1.00 91.88 114 ASP A N 1
ATOM 850 C CA . ASP A 1 114 ? -28.851 -5.821 30.998 1.00 91.88 114 ASP A CA 1
ATOM 851 C C . ASP A 1 114 ? -28.924 -5.174 29.604 1.00 91.88 114 ASP A C 1
ATOM 853 O O . ASP A 1 114 ? -27.894 -4.983 28.950 1.00 91.88 114 ASP A O 1
ATOM 857 N N . SER A 1 115 ? -30.116 -4.863 29.104 1.00 91.69 115 SER A N 1
ATOM 858 C CA . SER A 1 115 ? -30.296 -4.366 27.744 1.00 91.69 115 SER A CA 1
ATOM 859 C C . SER A 1 115 ? -31.238 -3.172 27.642 1.00 91.69 115 SER A C 1
ATOM 861 O O . SER A 1 115 ? -32.268 -3.093 28.308 1.00 91.69 115 SER A O 1
ATOM 863 N N . LEU A 1 116 ? -30.895 -2.250 26.745 1.00 93.38 116 LEU A N 1
ATOM 864 C CA . LEU A 1 116 ? -31.801 -1.227 26.246 1.00 93.38 116 LEU A CA 1
ATOM 865 C C . LEU A 1 116 ? -32.453 -1.728 24.967 1.00 93.38 116 LEU A C 1
ATOM 867 O O . LEU A 1 116 ? -31.780 -2.211 24.056 1.00 93.38 116 LEU A O 1
ATOM 871 N N . THR A 1 117 ? -33.754 -1.511 24.863 1.00 94.88 117 THR A N 1
ATOM 872 C CA . THR A 1 117 ? -34.484 -1.642 23.607 1.00 94.88 117 THR A CA 1
ATOM 873 C C . THR A 1 117 ? -34.666 -0.255 23.005 1.00 94.88 117 THR A C 1
ATOM 875 O O . THR A 1 117 ? -35.302 0.614 23.605 1.00 94.88 117 THR A O 1
ATOM 878 N N . VAL A 1 118 ? -34.106 -0.041 21.814 1.00 94.06 118 VAL A N 1
ATOM 879 C CA . VAL A 1 118 ? -34.288 1.179 21.022 1.00 94.06 118 VAL A CA 1
ATOM 880 C C . VAL A 1 118 ? -35.223 0.860 19.869 1.00 94.06 118 VAL A C 1
ATOM 882 O O . VAL A 1 118 ? -34.937 -0.028 19.073 1.00 94.06 118 VAL A O 1
ATOM 885 N N . THR A 1 119 ? -36.329 1.589 19.759 1.00 92.25 119 THR A N 1
ATOM 886 C CA . THR A 1 119 ? -37.347 1.349 18.728 1.00 92.25 119 THR A CA 1
ATOM 887 C C . THR A 1 119 ? -37.588 2.613 17.916 1.00 92.25 119 THR A C 1
ATOM 889 O O . THR A 1 119 ? -37.689 3.705 18.476 1.00 92.25 119 THR A O 1
ATOM 892 N N . ALA A 1 120 ? -37.692 2.475 16.597 1.00 91.00 120 ALA A N 1
ATOM 893 C CA . ALA A 1 120 ? -38.042 3.551 15.678 1.00 91.00 120 ALA A CA 1
ATOM 894 C C . ALA A 1 120 ? -39.007 3.018 14.612 1.00 91.00 120 ALA A C 1
ATOM 896 O O . ALA A 1 120 ? -38.622 2.279 13.708 1.00 91.00 120 ALA A O 1
ATOM 897 N N . GLY A 1 121 ? -40.291 3.374 14.717 1.00 87.06 121 GLY A N 1
ATOM 898 C CA . GLY A 1 121 ? -41.313 2.812 13.831 1.00 87.06 121 GLY A CA 1
ATOM 899 C C . GLY A 1 121 ? -41.489 1.310 14.074 1.00 87.06 121 GLY A C 1
ATOM 900 O O . GLY A 1 121 ? -41.833 0.912 15.183 1.00 87.06 121 GLY A O 1
ATOM 901 N N . SER A 1 122 ? -41.268 0.490 13.044 1.00 85.25 122 SER A N 1
ATOM 902 C CA . SER A 1 122 ? -41.308 -0.979 13.128 1.00 85.25 122 SER A CA 1
ATOM 903 C C . SER A 1 122 ? -39.946 -1.628 13.393 1.00 85.25 122 SER A C 1
ATOM 905 O O . SER A 1 122 ? -39.880 -2.846 13.537 1.00 85.25 122 SER A O 1
ATOM 907 N N . GLU A 1 123 ? -38.861 -0.853 13.408 1.00 88.50 123 GLU A N 1
ATOM 908 C CA . GLU A 1 123 ? -37.512 -1.373 13.620 1.00 88.50 123 GLU A CA 1
ATOM 909 C C . GLU A 1 123 ? -37.126 -1.296 15.097 1.00 88.50 123 GLU A C 1
ATOM 911 O O . GLU A 1 123 ? -37.487 -0.351 15.803 1.00 88.50 123 GLU A O 1
ATOM 916 N N . SER A 1 124 ? -36.365 -2.286 15.559 1.00 91.06 124 SER A N 1
ATOM 917 C CA . SER A 1 124 ? -35.865 -2.352 16.928 1.00 91.06 124 SER A CA 1
ATOM 918 C C . SER A 1 124 ? -34.413 -2.818 16.944 1.00 91.06 124 SER A C 1
ATOM 920 O O . SER A 1 124 ? -34.011 -3.654 16.133 1.00 91.06 124 SER A O 1
ATOM 922 N N . LYS A 1 125 ? -33.618 -2.247 17.848 1.00 88.94 125 LYS A N 1
ATOM 923 C CA . LYS A 1 125 ? -32.226 -2.617 18.110 1.00 88.94 125 LYS A CA 1
ATOM 924 C C . LYS A 1 125 ? -32.020 -2.753 19.610 1.00 88.94 125 LYS A C 1
ATOM 926 O O . LYS A 1 125 ? -32.527 -1.948 20.391 1.00 88.94 125 LYS A O 1
ATOM 931 N N . THR A 1 126 ? -31.239 -3.753 19.985 1.00 88.75 126 THR A N 1
ATOM 932 C CA . THR A 1 126 ? -30.841 -3.993 21.370 1.00 88.75 126 THR A CA 1
ATOM 933 C C . THR A 1 126 ? -29.455 -3.410 21.604 1.00 88.75 126 THR A C 1
ATOM 935 O O . THR A 1 126 ? -28.561 -3.599 20.780 1.00 88.75 126 THR A O 1
ATOM 938 N N . VAL A 1 127 ? -29.283 -2.710 22.724 1.00 85.44 127 VAL A N 1
ATOM 939 C CA . VAL A 1 127 ? -27.977 -2.249 23.204 1.00 85.44 127 VAL A CA 1
ATOM 940 C C . VAL A 1 127 ? -27.689 -2.930 24.528 1.00 85.44 127 VAL A C 1
ATOM 942 O O . VAL A 1 127 ? -28.444 -2.754 25.481 1.00 85.44 127 VAL A O 1
ATOM 945 N N . THR A 1 128 ? -26.607 -3.692 24.613 1.00 85.69 128 THR A N 1
ATOM 946 C CA . THR A 1 128 ? -26.167 -4.282 25.880 1.00 85.69 128 THR A CA 1
ATOM 947 C C . THR A 1 128 ? -25.599 -3.190 26.787 1.00 85.69 128 THR A C 1
ATOM 949 O O . THR A 1 128 ? -24.728 -2.433 26.369 1.00 85.69 128 THR A O 1
ATOM 952 N N . VAL A 1 129 ? -26.075 -3.092 28.025 1.00 86.19 129 VAL A N 1
ATOM 953 C CA . VAL A 1 129 ? -25.549 -2.174 29.042 1.00 86.19 129 VAL A CA 1
ATOM 954 C C . VAL A 1 129 ? -24.866 -2.990 30.117 1.00 86.19 129 VAL A C 1
ATOM 956 O O . VAL A 1 129 ? -25.514 -3.758 30.824 1.00 86.19 129 VAL A O 1
ATOM 959 N N . THR A 1 130 ? -23.565 -2.790 30.261 1.00 82.88 130 THR A N 1
ATOM 960 C CA . THR A 1 130 ? -22.763 -3.413 31.307 1.00 82.88 130 THR A CA 1
ATOM 961 C C . THR A 1 130 ? -22.330 -2.342 32.294 1.00 82.88 130 THR A C 1
ATOM 963 O O . THR A 1 130 ? -21.739 -1.336 31.910 1.00 82.88 130 THR A O 1
ATOM 966 N N . GLN A 1 131 ? -22.625 -2.531 33.574 1.00 81.81 131 GLN A N 1
ATOM 967 C CA . GLN A 1 131 ? -22.139 -1.646 34.620 1.00 81.81 131 GLN A CA 1
ATOM 968 C C . GLN A 1 131 ? -21.063 -2.334 35.444 1.00 81.81 131 GLN A C 1
ATOM 970 O O . GLN A 1 131 ? -21.271 -3.406 36.022 1.00 81.81 131 GLN A O 1
ATOM 975 N N . TYR A 1 132 ? -19.931 -1.653 35.537 1.00 73.50 132 TYR A N 1
ATOM 976 C CA . TYR A 1 132 ? -18.777 -2.074 36.309 1.00 73.50 132 TYR A CA 1
ATOM 977 C C . TYR A 1 132 ? -18.765 -1.322 37.641 1.00 73.50 132 TYR A C 1
ATOM 979 O O . TYR A 1 132 ? -19.169 -0.158 37.719 1.00 73.50 132 TYR A O 1
ATOM 987 N N . GLY A 1 133 ? -18.294 -1.986 38.698 1.00 68.25 133 GLY A N 1
ATOM 988 C CA . GLY A 1 133 ? -18.135 -1.362 40.017 1.00 68.25 133 GLY A CA 1
ATOM 989 C C . GLY A 1 133 ? -17.056 -0.264 40.058 1.00 68.25 133 GLY A C 1
ATOM 990 O O . GLY A 1 133 ? -17.024 0.518 41.002 1.00 68.25 133 GLY A O 1
ATOM 991 N N . ALA A 1 134 ? -16.192 -0.177 39.037 1.00 72.25 134 ALA A N 1
ATOM 992 C CA . ALA A 1 134 ? -15.123 0.815 38.893 1.00 72.25 134 ALA A CA 1
ATOM 993 C C . ALA A 1 134 ? -14.952 1.258 37.424 1.00 72.25 134 ALA A C 1
ATOM 995 O O . ALA A 1 134 ? -15.533 0.654 36.519 1.00 72.25 134 ALA A O 1
ATOM 996 N N . GLU A 1 135 ? -14.154 2.307 37.188 1.00 77.81 135 GLU A N 1
ATOM 997 C CA . GLU A 1 135 ? -13.713 2.693 35.839 1.00 77.81 135 GLU A CA 1
ATOM 998 C C . GLU A 1 135 ? -13.006 1.524 35.137 1.00 77.81 135 GLU A C 1
ATOM 1000 O O . GLU A 1 135 ? -12.235 0.791 35.758 1.00 77.81 135 GLU A O 1
ATOM 1005 N N . THR A 1 136 ? -13.297 1.323 33.849 1.00 79.94 136 THR A N 1
ATOM 1006 C CA . THR A 1 136 ? -12.765 0.184 33.096 1.00 79.94 136 THR A CA 1
ATOM 1007 C C . THR A 1 136 ? -12.643 0.448 31.595 1.00 79.94 136 THR A C 1
ATOM 1009 O O . THR A 1 136 ? -13.354 1.278 31.015 1.00 79.94 136 THR A O 1
ATOM 1012 N N . VAL A 1 137 ? -11.776 -0.348 30.973 1.00 85.12 137 VAL A N 1
ATOM 1013 C CA . VAL A 1 137 ? -11.772 -0.678 29.548 1.00 85.12 137 VAL A CA 1
ATOM 1014 C C . VAL A 1 137 ? -11.861 -2.201 29.454 1.00 85.12 137 VAL A C 1
ATOM 1016 O O . VAL A 1 137 ? -11.166 -2.905 30.186 1.00 85.12 137 VAL A O 1
ATOM 1019 N N . GLU A 1 138 ? -12.689 -2.719 28.554 1.00 84.06 138 GLU A N 1
ATOM 1020 C CA . GLU A 1 138 ? -12.800 -4.147 28.251 1.00 84.06 138 GLU A CA 1
ATOM 1021 C C . GLU A 1 138 ? -12.781 -4.363 26.737 1.00 84.06 138 GLU A C 1
ATOM 1023 O O . GLU A 1 138 ? -13.405 -3.613 25.989 1.00 84.06 138 GLU A O 1
ATOM 1028 N N . ILE A 1 139 ? -12.079 -5.396 26.272 1.00 87.62 139 ILE A N 1
ATOM 1029 C CA . ILE A 1 139 ? -12.116 -5.804 24.865 1.00 87.62 139 ILE A CA 1
ATOM 1030 C C . ILE A 1 139 ? -13.315 -6.725 24.671 1.00 87.62 139 ILE A C 1
ATOM 1032 O O . ILE A 1 139 ? -13.373 -7.807 25.244 1.00 87.62 139 ILE A O 1
ATOM 1036 N N . VAL A 1 140 ? -14.266 -6.291 23.848 1.00 84.38 140 VAL A N 1
ATOM 1037 C CA . VAL A 1 140 ? -15.503 -7.029 23.570 1.00 84.38 140 VAL A CA 1
ATOM 1038 C C . VAL A 1 140 ? -15.253 -8.096 22.512 1.00 84.38 140 VAL A C 1
ATOM 1040 O O . VAL A 1 140 ? -15.682 -9.237 22.652 1.00 84.38 140 VAL A O 1
ATOM 1043 N N . SER A 1 141 ? -14.587 -7.725 21.420 1.00 85.06 141 SER A N 1
ATOM 1044 C CA . SER A 1 141 ? -14.226 -8.666 20.362 1.00 85.06 141 SER A CA 1
ATOM 1045 C C . SER A 1 141 ? -13.135 -8.107 19.463 1.00 85.06 141 SER A C 1
ATOM 1047 O O . SER A 1 141 ? -12.921 -6.900 19.371 1.00 85.06 141 SER A O 1
ATOM 1049 N N . ILE A 1 142 ? -12.477 -9.014 18.756 1.00 90.75 142 ILE A N 1
ATOM 1050 C CA . ILE A 1 142 ? -11.590 -8.712 17.644 1.00 90.75 142 ILE A CA 1
ATOM 1051 C C . ILE A 1 142 ? -12.078 -9.510 16.434 1.00 90.75 142 ILE A C 1
ATOM 1053 O O . ILE A 1 142 ? -12.425 -10.684 16.564 1.00 90.75 142 ILE A O 1
ATOM 1057 N N . SER A 1 143 ? -12.157 -8.875 15.264 1.00 90.62 143 SER A N 1
ATOM 1058 C CA . SER A 1 143 ? -12.654 -9.546 14.056 1.00 90.62 143 SER A CA 1
ATOM 1059 C C . SER A 1 143 ? -11.666 -10.573 13.486 1.00 90.62 143 SER A C 1
ATOM 1061 O O . SER A 1 143 ? -12.060 -11.404 12.672 1.00 90.62 143 SER A O 1
ATOM 1063 N N . SER A 1 144 ? -10.394 -10.521 13.893 1.00 86.69 144 SER A N 1
ATOM 1064 C CA . SER A 1 144 ? -9.384 -11.541 13.608 1.00 86.69 144 SER A CA 1
ATOM 1065 C C . SER A 1 144 ? -9.295 -12.549 14.754 1.00 86.69 144 SER A C 1
ATOM 1067 O O . SER A 1 144 ? -9.040 -12.199 15.907 1.00 86.69 144 SER A O 1
ATOM 1069 N N . GLU A 1 145 ? -9.501 -13.826 14.438 1.00 85.62 145 GLU A N 1
ATOM 1070 C CA . GLU A 1 145 ? -9.499 -14.903 15.428 1.00 85.62 145 GLU A CA 1
ATOM 1071 C C . GLU A 1 145 ? -8.153 -14.961 16.172 1.00 85.62 145 GLU A C 1
ATOM 1073 O O . GLU A 1 145 ? -7.088 -15.084 15.566 1.00 85.62 145 GLU A O 1
ATOM 1078 N N . GLY A 1 146 ? -8.196 -14.804 17.499 1.00 84.69 146 GLY A N 1
ATOM 1079 C CA . GLY A 1 146 ? -7.006 -14.814 18.356 1.00 84.69 146 GLY A CA 1
ATOM 1080 C C . GLY A 1 146 ? -5.994 -13.692 18.087 1.00 84.69 146 GLY A C 1
ATOM 1081 O O . GLY A 1 146 ? -4.849 -13.813 18.514 1.00 84.69 146 GLY A O 1
ATOM 1082 N N . GLY A 1 147 ? -6.373 -12.634 17.358 1.00 90.88 147 GLY A N 1
ATOM 1083 C CA . GLY A 1 147 ? -5.441 -11.580 16.943 1.00 90.88 147 GLY A CA 1
ATOM 1084 C C . GLY A 1 147 ? -4.436 -12.022 15.874 1.00 90.88 147 GLY A C 1
ATOM 1085 O O . GLY A 1 147 ? -3.432 -11.342 15.662 1.00 90.88 147 GLY A O 1
ATOM 1086 N N . VAL A 1 148 ? -4.680 -13.146 15.193 1.00 95.88 148 VAL A N 1
ATOM 1087 C CA . VAL A 1 148 ? -3.839 -13.623 14.088 1.00 95.88 148 VAL A CA 1
ATOM 1088 C C . VAL A 1 148 ? -4.303 -12.974 12.786 1.00 95.88 148 VAL A C 1
ATOM 1090 O O . VAL A 1 148 ? -5.435 -13.159 12.339 1.00 95.88 148 VAL A O 1
ATOM 1093 N N . LEU A 1 149 ? -3.428 -12.177 12.185 1.00 94.50 149 LEU A N 1
ATOM 1094 C CA . LEU A 1 149 ? -3.693 -11.396 10.983 1.00 94.50 149 LEU A CA 1
ATOM 1095 C C . LEU A 1 149 ? -3.239 -12.131 9.721 1.00 94.50 149 LEU A C 1
ATOM 1097 O O . LEU A 1 149 ? -2.287 -12.914 9.737 1.00 94.50 149 LEU A O 1
ATOM 1101 N N . ALA A 1 150 ? -3.893 -11.831 8.598 1.00 89.12 150 ALA A N 1
ATOM 1102 C CA . ALA A 1 150 ? -3.540 -12.423 7.316 1.00 89.12 150 ALA A CA 1
ATOM 1103 C C . ALA A 1 150 ? -2.121 -11.990 6.890 1.00 89.12 150 ALA A C 1
ATOM 1105 O O . ALA A 1 150 ? -1.799 -10.801 6.943 1.00 89.12 150 ALA A O 1
ATOM 1106 N N . PRO A 1 151 ? -1.266 -12.894 6.384 1.00 85.69 151 PRO A N 1
ATOM 1107 C CA . PRO A 1 151 ? 0.085 -12.521 5.957 1.00 85.69 151 PRO A CA 1
ATOM 1108 C C . PRO A 1 151 ? 0.107 -11.428 4.881 1.00 85.69 151 PRO A C 1
ATOM 1110 O O . PRO A 1 151 ? 0.999 -10.584 4.866 1.00 85.69 151 PRO A O 1
ATOM 1113 N N . ASN A 1 152 ? -0.924 -11.398 4.033 1.00 80.81 152 ASN A N 1
ATOM 1114 C CA . ASN A 1 152 ? -1.015 -10.554 2.842 1.00 80.81 152 ASN A CA 1
ATOM 1115 C C . ASN A 1 152 ? -1.617 -9.157 3.085 1.00 80.81 152 ASN A C 1
ATOM 1117 O O . ASN A 1 152 ? -1.750 -8.379 2.145 1.00 80.81 152 ASN A O 1
ATOM 1121 N N . GLY A 1 153 ? -1.951 -8.815 4.332 1.00 85.00 153 GLY A N 1
ATOM 1122 C CA . GLY A 1 153 ? -2.571 -7.532 4.667 1.00 85.00 153 GLY A CA 1
ATOM 1123 C C . GLY A 1 153 ? -4.101 -7.564 4.657 1.00 85.00 153 GLY A C 1
ATOM 1124 O O . GLY A 1 153 ? -4.725 -8.576 4.329 1.00 85.00 153 GLY A O 1
ATOM 1125 N N . GLY A 1 154 ? -4.704 -6.443 5.045 1.00 85.44 154 GLY A N 1
ATOM 1126 C CA . GLY A 1 154 ? -6.154 -6.263 5.106 1.00 85.44 154 GLY A CA 1
ATOM 1127 C C . GLY A 1 154 ? -6.577 -5.272 6.186 1.00 85.44 154 GLY A C 1
ATOM 1128 O O . GLY A 1 154 ? -5.778 -4.448 6.643 1.00 85.44 154 GLY A O 1
ATOM 1129 N N . THR A 1 155 ? -7.835 -5.378 6.614 1.00 89.19 155 THR A N 1
ATOM 1130 C CA . THR A 1 155 ? -8.368 -4.662 7.777 1.00 89.19 155 THR A CA 1
ATOM 1131 C C . THR A 1 155 ? -8.857 -5.620 8.859 1.00 89.19 155 THR A C 1
ATOM 1133 O O . THR A 1 155 ? -9.115 -6.801 8.611 1.00 89.19 155 THR A O 1
ATOM 1136 N N . PHE A 1 156 ? -8.932 -5.126 10.090 1.00 91.69 156 PHE A N 1
ATOM 1137 C CA . PHE A 1 156 ? -9.630 -5.782 11.190 1.00 91.69 156 PHE A CA 1
ATOM 1138 C C . PHE A 1 156 ? -10.155 -4.736 12.170 1.00 91.69 156 PHE A C 1
ATOM 1140 O O . PHE A 1 156 ? -9.657 -3.611 12.237 1.00 91.69 156 PHE A O 1
ATOM 1147 N N . THR A 1 157 ? -11.148 -5.126 12.958 1.00 91.81 157 THR A N 1
ATOM 1148 C CA . THR A 1 157 ? -11.802 -4.259 13.932 1.00 91.81 157 THR A CA 1
ATOM 1149 C C . THR A 1 157 ? -11.574 -4.794 15.335 1.00 91.81 157 THR A C 1
ATOM 1151 O O . THR A 1 157 ? -11.743 -5.990 15.585 1.00 91.81 157 THR A O 1
ATOM 1154 N N . VAL A 1 158 ? -11.224 -3.899 16.257 1.00 91.12 158 VAL A N 1
ATOM 1155 C CA . VAL A 1 158 ? -11.257 -4.159 17.699 1.00 91.12 158 VAL A CA 1
ATOM 1156 C C . VAL A 1 158 ? -12.462 -3.434 18.273 1.00 91.12 158 VAL A C 1
ATOM 1158 O O . VAL A 1 158 ? -12.516 -2.206 18.253 1.00 91.12 158 VAL A O 1
ATOM 1161 N N . ASN A 1 159 ? -13.419 -4.198 18.789 1.00 86.62 159 ASN A N 1
ATOM 1162 C CA . ASN A 1 159 ? -14.547 -3.687 19.551 1.00 86.62 159 ASN A CA 1
ATOM 1163 C C . ASN A 1 159 ? -14.196 -3.735 21.035 1.00 86.62 159 ASN A C 1
ATOM 1165 O O . ASN A 1 159 ? -13.742 -4.758 21.549 1.00 86.62 159 ASN A O 1
ATOM 1169 N N . TYR A 1 160 ? -14.442 -2.641 21.733 1.00 84.94 160 TYR A N 1
ATOM 1170 C CA . TYR A 1 160 ? -14.173 -2.483 23.151 1.00 84.94 160 TYR A CA 1
ATOM 1171 C C . TYR A 1 160 ? -15.380 -1.858 23.849 1.00 84.94 160 TYR A C 1
ATOM 1173 O O . TYR A 1 160 ? -16.324 -1.395 23.219 1.00 84.94 160 TYR A O 1
ATOM 1181 N N . ALA A 1 161 ? -15.370 -1.853 25.170 1.00 79.38 161 ALA A N 1
ATOM 1182 C CA . ALA A 1 161 ? -16.291 -1.104 25.999 1.00 79.38 161 ALA A CA 1
ATOM 1183 C C . ALA A 1 161 ? -15.454 -0.294 26.986 1.00 79.38 161 ALA A C 1
ATOM 1185 O O . ALA A 1 161 ? -14.471 -0.792 27.528 1.00 79.38 161 ALA A O 1
ATOM 1186 N N . ALA A 1 162 ? -15.801 0.972 27.187 1.00 79.56 162 ALA A N 1
ATOM 1187 C CA . ALA A 1 162 ? -15.064 1.851 28.082 1.00 79.56 162 ALA A CA 1
ATOM 1188 C C . ALA A 1 162 ? -16.021 2.753 28.849 1.00 79.56 162 ALA A C 1
ATOM 1190 O O . ALA A 1 162 ? -17.056 3.191 28.333 1.00 79.56 162 ALA A O 1
ATOM 1191 N N . THR A 1 163 ? -15.658 3.046 30.091 1.00 78.12 163 THR A N 1
ATOM 1192 C CA . THR A 1 163 ? -16.465 3.896 30.967 1.00 78.12 163 THR A CA 1
ATOM 1193 C C . THR A 1 163 ? -16.240 5.390 30.733 1.00 78.12 163 THR A C 1
ATOM 1195 O O . THR A 1 163 ? -16.960 6.206 31.303 1.00 78.12 163 THR A O 1
ATOM 1198 N N . GLY A 1 164 ? -15.292 5.750 29.862 1.00 76.06 164 GLY A N 1
ATOM 1199 C CA . GLY A 1 164 ? -14.967 7.118 29.465 1.00 76.06 164 GLY A CA 1
ATOM 1200 C C . GLY A 1 164 ? -14.315 7.185 28.079 1.00 76.06 164 GLY A C 1
ATOM 1201 O O . GLY A 1 164 ? -14.316 6.209 27.328 1.00 76.06 164 GLY A O 1
ATOM 1202 N N . GLU A 1 165 ? -13.778 8.357 27.735 1.00 81.50 165 GLU A N 1
ATOM 1203 C CA . GLU A 1 165 ? -12.979 8.554 26.519 1.00 81.50 165 GLU A CA 1
ATOM 1204 C C . GLU A 1 165 ? -11.675 7.746 26.596 1.00 81.50 165 GLU A C 1
ATOM 1206 O O . GLU A 1 165 ? -11.102 7.601 27.680 1.00 81.50 165 GLU A O 1
ATOM 1211 N N . VAL A 1 166 ? -11.207 7.226 25.456 1.00 87.25 166 VAL A N 1
ATOM 1212 C CA . VAL A 1 166 ? -10.010 6.378 25.383 1.00 87.25 166 VAL A CA 1
ATOM 1213 C C . VAL A 1 166 ? -8.922 6.970 24.494 1.00 87.25 166 VAL A C 1
ATOM 1215 O O . VAL A 1 166 ? -9.209 7.588 23.470 1.00 87.25 166 VAL A O 1
ATOM 1218 N N . ASN A 1 167 ? -7.672 6.698 24.858 1.00 92.19 167 ASN A N 1
ATOM 1219 C CA . ASN A 1 167 ? -6.514 6.793 23.980 1.00 92.19 167 ASN A CA 1
ATOM 1220 C C . ASN A 1 167 ? -6.229 5.417 23.367 1.00 92.19 167 ASN A C 1
ATOM 1222 O O . ASN A 1 167 ? -6.396 4.391 24.029 1.00 92.19 167 ASN A O 1
ATOM 1226 N N . ILE A 1 168 ? -5.791 5.400 22.106 1.00 93.38 168 ILE A N 1
ATOM 1227 C CA . ILE A 1 168 ? -5.431 4.176 21.382 1.00 93.38 168 ILE A CA 1
ATOM 1228 C C . ILE A 1 168 ? -4.003 4.322 20.872 1.00 93.38 168 ILE A C 1
ATOM 1230 O O . ILE A 1 168 ? -3.720 5.183 20.038 1.00 93.38 168 ILE A O 1
ATOM 1234 N N . GLU A 1 169 ? -3.119 3.459 21.357 1.00 94.81 169 GLU A N 1
ATOM 1235 C CA . GLU A 1 169 ? -1.748 3.326 20.876 1.00 94.81 169 GLU A CA 1
ATOM 1236 C C . GLU A 1 169 ? -1.616 2.017 20.100 1.00 94.81 169 GLU A C 1
ATOM 1238 O O . GLU A 1 169 ? -2.117 0.976 20.527 1.00 94.81 169 GLU A O 1
ATOM 1243 N N . ALA A 1 170 ? -0.962 2.065 18.940 1.00 95.25 170 ALA A N 1
ATOM 1244 C CA . ALA A 1 170 ? -0.792 0.907 18.076 1.00 95.25 170 ALA A CA 1
ATOM 1245 C C . ALA A 1 170 ? 0.629 0.854 17.486 1.00 95.25 170 ALA A C 1
ATOM 1247 O O . ALA A 1 170 ? 1.271 1.897 17.317 1.00 95.25 170 ALA A O 1
ATOM 1248 N N . PRO A 1 171 ? 1.124 -0.346 17.137 1.00 94.94 171 PRO A N 1
ATOM 1249 C CA . PRO A 1 171 ? 2.371 -0.517 16.404 1.00 94.94 171 PRO A CA 1
ATOM 1250 C C . PRO A 1 171 ? 2.388 0.292 15.103 1.00 94.94 171 PRO A C 1
ATOM 1252 O O . PRO A 1 171 ? 1.382 0.375 14.407 1.00 94.94 171 PRO A O 1
ATOM 1255 N N . GLN A 1 172 ? 3.556 0.808 14.711 1.00 90.81 172 GLN A N 1
ATOM 1256 C CA . GLN A 1 172 ? 3.697 1.659 13.515 1.00 90.81 172 GLN A CA 1
ATOM 1257 C C . GLN A 1 172 ? 3.265 0.990 12.200 1.00 90.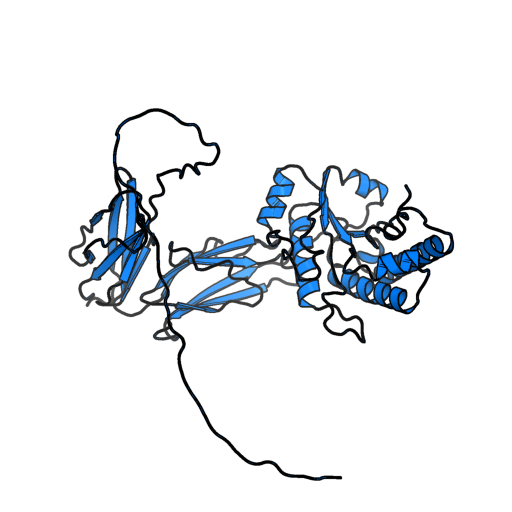81 172 GLN A C 1
ATOM 1259 O O . GLN A 1 172 ? 2.976 1.678 11.227 1.00 90.81 172 GLN A O 1
ATOM 1264 N N . TRP A 1 173 ? 3.228 -0.343 12.154 1.00 90.56 173 TRP A N 1
ATOM 1265 C CA . TRP A 1 173 ? 2.787 -1.102 10.983 1.00 90.56 173 TRP A CA 1
ATOM 1266 C C . TRP A 1 173 ? 1.256 -1.227 10.868 1.00 90.56 173 TRP A C 1
ATOM 1268 O O . TRP A 1 173 ? 0.763 -1.804 9.898 1.00 90.56 173 TRP A O 1
ATOM 1278 N N . LEU A 1 174 ? 0.511 -0.677 11.831 1.00 93.19 174 LEU A N 1
ATOM 1279 C CA . LEU A 1 174 ? -0.944 -0.587 11.841 1.00 93.19 174 LEU A CA 1
ATOM 1280 C C . LEU A 1 174 ? -1.385 0.860 11.630 1.00 93.19 174 LEU A C 1
ATOM 1282 O O . LEU A 1 174 ? -0.954 1.772 12.329 1.00 93.19 174 LEU A O 1
ATOM 1286 N N . THR A 1 175 ? -2.285 1.068 10.674 1.00 89.81 175 THR A N 1
ATOM 1287 C CA . THR A 1 175 ? -2.898 2.370 10.397 1.00 89.81 175 THR A CA 1
ATOM 1288 C C . THR A 1 175 ? -4.337 2.378 10.888 1.00 89.81 175 THR A C 1
ATOM 1290 O O . THR A 1 175 ? -5.121 1.519 10.496 1.00 89.81 175 THR A O 1
ATOM 1293 N N . ILE A 1 176 ? -4.716 3.368 11.693 1.00 88.75 176 ILE A N 1
ATOM 1294 C CA . ILE A 1 176 ? -6.117 3.579 12.079 1.00 88.75 176 ILE A CA 1
ATOM 1295 C C . ILE A 1 176 ? -6.860 4.193 10.885 1.00 88.75 176 ILE A C 1
ATOM 1297 O O . ILE A 1 176 ? -6.486 5.266 10.412 1.00 88.75 176 ILE A O 1
ATOM 1301 N N . VAL A 1 177 ? -7.903 3.523 10.389 1.00 79.00 177 VAL A N 1
ATOM 1302 C CA . VAL A 1 177 ? -8.633 3.938 9.169 1.00 79.00 177 VAL A CA 1
ATOM 1303 C C . VAL A 1 177 ? -9.719 4.977 9.475 1.00 79.00 177 VAL A C 1
ATOM 1305 O O . VAL A 1 177 ? -10.041 5.819 8.638 1.00 79.00 177 VAL A O 1
ATOM 1308 N N . GLY A 1 178 ? -10.223 5.007 10.709 1.00 66.50 178 GLY A N 1
ATOM 1309 C CA . GLY A 1 178 ? -11.104 6.062 11.197 1.00 66.50 178 GLY A CA 1
ATOM 1310 C C . GLY A 1 178 ? -11.870 5.657 12.454 1.00 66.50 178 GLY A C 1
ATOM 1311 O O . GLY A 1 178 ? -12.337 4.533 12.569 1.00 66.50 178 GLY A O 1
ATOM 1312 N N . SER A 1 179 ? -12.029 6.603 13.383 1.00 51.84 179 SER A N 1
ATOM 1313 C CA . SER A 1 179 ? -12.812 6.470 14.626 1.00 51.84 179 SER A CA 1
ATOM 1314 C C . SER A 1 179 ? -14.011 7.432 14.681 1.00 51.84 179 SER A C 1
ATOM 1316 O O . SER A 1 179 ? -14.545 7.727 15.745 1.00 51.84 179 SER A O 1
ATOM 1318 N N . ARG A 1 180 ? -14.448 7.967 13.531 1.00 43.81 180 ARG A N 1
ATOM 1319 C CA . ARG A 1 180 ? -15.570 8.930 13.445 1.00 43.81 180 ARG A CA 1
ATOM 1320 C C . ARG A 1 180 ? -16.874 8.311 12.963 1.00 43.81 180 ARG A C 1
ATOM 1322 O O . ARG A 1 180 ? -17.719 8.990 12.382 1.00 43.81 180 ARG A O 1
ATOM 1329 N N . SER A 1 181 ? -17.044 7.025 13.212 1.00 42.62 181 SER A N 1
ATOM 1330 C CA . SER A 1 181 ? -18.375 6.454 13.227 1.00 42.62 181 SER A CA 1
ATOM 1331 C C . SER A 1 181 ? -19.033 6.886 14.537 1.00 42.62 181 SER A C 1
ATOM 1333 O O . SER A 1 181 ? -18.477 6.679 15.610 1.00 42.62 181 SER A O 1
ATOM 1335 N N . LEU A 1 182 ? -20.231 7.476 14.469 1.00 44.53 182 LEU A N 1
ATOM 1336 C CA . LEU A 1 182 ? -21.114 7.548 15.640 1.00 44.53 182 LEU A CA 1
ATOM 1337 C C . LEU A 1 182 ? -21.413 6.144 16.181 1.00 44.53 182 LEU A C 1
ATOM 1339 O O . LEU A 1 182 ? -21.931 6.048 17.279 1.00 44.53 182 LEU A O 1
ATOM 1343 N N . ASN A 1 183 ? -21.121 5.089 15.419 1.00 50.69 183 ASN A N 1
ATOM 1344 C CA . ASN A 1 183 ? -21.358 3.705 15.767 1.00 50.69 183 ASN A CA 1
ATOM 1345 C C . ASN A 1 183 ? -20.098 3.095 16.379 1.00 50.69 183 ASN A C 1
ATOM 1347 O O . ASN A 1 183 ? -19.090 2.930 15.699 1.00 50.69 183 ASN A O 1
ATOM 1351 N N . GLU A 1 184 ? -20.263 2.703 17.632 1.00 57.94 184 GLU A N 1
ATOM 1352 C CA . GLU A 1 184 ? -19.553 1.662 18.352 1.00 57.94 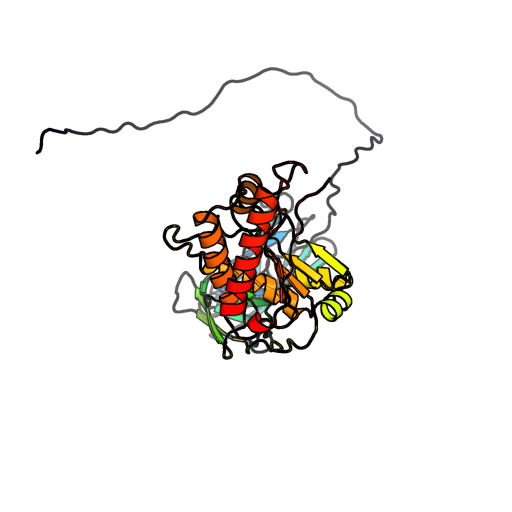184 GLU A CA 1
ATOM 1353 C C . GLU A 1 184 ? -18.200 2.088 18.911 1.00 57.94 184 GLU A C 1
ATOM 1355 O O . GLU A 1 184 ? -17.395 2.746 18.258 1.00 57.94 184 GLU A O 1
ATOM 1360 N N . CYS A 1 185 ? -17.960 1.697 20.166 1.00 78.50 185 CYS A N 1
ATOM 1361 C CA . CYS A 1 185 ? -16.635 1.648 20.768 1.00 78.50 185 CYS A CA 1
ATOM 1362 C C . CYS A 1 185 ? -15.808 0.621 19.978 1.00 78.50 185 CYS A C 1
ATOM 1364 O O . CYS A 1 185 ? -15.658 -0.530 20.371 1.00 78.50 185 CYS A O 1
ATOM 1366 N N . SER A 1 186 ? -15.375 1.024 18.792 1.00 83.31 186 SER A N 1
ATOM 1367 C CA . SER A 1 186 ? -14.706 0.199 17.806 1.00 83.31 186 SER A CA 1
ATOM 1368 C C . SER A 1 186 ? -13.597 1.013 17.161 1.00 83.31 186 SER A C 1
ATOM 1370 O O . SER A 1 186 ? -13.697 2.231 16.996 1.00 83.31 186 SER A O 1
ATOM 1372 N N . VAL A 1 187 ? -12.512 0.338 16.816 1.00 88.25 187 VAL A N 1
ATOM 1373 C CA . VAL A 1 187 ? -11.421 0.917 16.043 1.00 88.25 187 VAL A CA 1
ATOM 1374 C C . VAL A 1 187 ? -11.066 -0.046 14.923 1.00 88.25 187 VAL A C 1
ATOM 1376 O O . VAL A 1 187 ? -10.815 -1.230 15.155 1.00 88.25 187 VAL A O 1
ATOM 1379 N N . GLU A 1 188 ? -11.088 0.458 13.693 1.00 90.25 188 GLU A N 1
ATOM 1380 C CA . GLU A 1 188 ? -10.629 -0.287 12.528 1.00 90.25 188 GLU A CA 1
ATOM 1381 C C . GLU A 1 188 ? -9.157 0.018 12.258 1.00 90.25 188 GLU A C 1
ATOM 1383 O O . GLU A 1 188 ? -8.741 1.178 12.133 1.00 90.25 188 GLU A O 1
ATOM 1388 N N . PHE A 1 189 ? -8.384 -1.054 12.132 1.00 92.12 189 PHE A N 1
ATOM 1389 C CA . PHE A 1 189 ? -6.992 -1.023 11.734 1.00 92.12 189 PHE A CA 1
ATOM 1390 C C . PHE A 1 189 ? -6.834 -1.592 10.331 1.00 92.12 189 PHE A C 1
ATOM 1392 O O . PHE A 1 189 ? -7.420 -2.617 9.989 1.00 92.12 189 PHE A O 1
ATOM 1399 N N . ARG A 1 190 ? -5.964 -0.962 9.548 1.00 88.31 190 ARG A N 1
ATOM 1400 C CA . ARG A 1 190 ? -5.441 -1.463 8.279 1.00 88.31 190 ARG A CA 1
ATOM 1401 C C . ARG A 1 190 ? -3.970 -1.804 8.427 1.00 88.31 190 ARG A C 1
ATOM 1403 O O . ARG A 1 190 ? -3.226 -1.085 9.092 1.00 88.31 190 ARG A O 1
ATOM 1410 N N . TYR A 1 191 ? -3.555 -2.872 7.764 1.00 89.31 191 TYR A N 1
ATOM 1411 C CA . TYR A 1 191 ? -2.174 -3.332 7.733 1.00 89.31 191 TYR A CA 1
ATOM 1412 C C . TYR A 1 191 ? -1.813 -3.873 6.349 1.00 89.31 191 TYR A C 1
ATOM 1414 O O . TYR A 1 191 ? -2.650 -4.416 5.626 1.00 89.31 191 TYR A O 1
ATOM 1422 N N . SER A 1 192 ? -0.543 -3.725 5.990 1.00 84.38 192 SER A N 1
ATOM 1423 C CA . SER A 1 192 ? 0.031 -4.233 4.745 1.00 84.38 192 SER A CA 1
ATOM 1424 C C . SER A 1 192 ? 0.439 -5.702 4.843 1.00 84.38 192 SER A C 1
ATOM 1426 O O . SER A 1 192 ? 0.541 -6.267 5.940 1.00 84.38 192 SER A O 1
ATOM 1428 N N . ALA A 1 193 ? 0.728 -6.311 3.692 1.00 85.75 193 ALA A N 1
ATOM 1429 C CA . ALA A 1 193 ? 1.436 -7.584 3.634 1.00 85.75 193 ALA A CA 1
ATOM 1430 C C . ALA A 1 193 ? 2.761 -7.517 4.416 1.00 85.75 193 ALA A C 1
ATOM 1432 O O . ALA A 1 193 ? 3.505 -6.533 4.328 1.00 85.75 193 ALA A O 1
ATOM 1433 N N . ASN A 1 194 ? 3.071 -8.559 5.188 1.00 89.06 194 ASN A N 1
ATOM 1434 C CA . ASN A 1 194 ? 4.343 -8.649 5.897 1.00 89.06 194 ASN A CA 1
ATOM 1435 C C . ASN A 1 194 ? 5.429 -9.231 4.984 1.00 89.06 194 ASN A C 1
ATOM 1437 O O . ASN A 1 194 ? 5.692 -10.430 4.988 1.00 89.06 194 ASN A O 1
ATOM 1441 N N . ASN A 1 195 ? 6.104 -8.357 4.243 1.00 80.75 195 ASN A N 1
ATOM 1442 C CA . ASN A 1 195 ? 7.196 -8.741 3.343 1.00 80.75 195 ASN A CA 1
ATOM 1443 C C . ASN A 1 195 ? 8.565 -8.836 4.050 1.00 80.75 195 ASN A C 1
ATOM 1445 O O . ASN A 1 195 ? 9.600 -8.868 3.385 1.00 80.75 195 ASN A O 1
ATOM 1449 N N . GLY A 1 196 ? 8.591 -8.809 5.388 1.00 78.88 196 GLY A N 1
ATOM 1450 C CA . GLY A 1 196 ? 9.811 -8.954 6.181 1.00 78.88 196 GLY A CA 1
ATOM 1451 C C . GLY A 1 196 ? 10.387 -10.373 6.139 1.00 78.88 196 GLY A C 1
ATOM 1452 O O . GLY A 1 196 ? 9.827 -11.290 5.543 1.00 78.88 196 GLY A O 1
ATOM 1453 N N . GLU A 1 197 ? 11.528 -10.581 6.796 1.00 79.12 197 GLU A N 1
ATOM 1454 C CA . GLU A 1 197 ? 12.168 -11.905 6.851 1.00 79.12 197 GLU A CA 1
ATOM 1455 C C . GLU A 1 197 ? 11.490 -12.870 7.839 1.00 79.12 197 GLU A C 1
ATOM 1457 O O . GLU A 1 197 ? 11.668 -14.081 7.723 1.00 79.12 197 GLU A O 1
ATOM 1462 N N . ALA A 1 198 ? 10.694 -12.349 8.777 1.00 89.31 198 ALA A N 1
ATOM 1463 C CA . ALA A 1 198 ? 10.026 -13.108 9.830 1.00 89.31 198 ALA A CA 1
ATOM 1464 C C . ALA A 1 198 ? 8.608 -12.580 10.105 1.00 89.31 198 ALA A C 1
ATOM 1466 O O . ALA A 1 198 ? 8.240 -11.478 9.683 1.00 89.31 198 ALA A O 1
ATOM 1467 N N . GLY A 1 199 ? 7.824 -13.362 10.851 1.00 93.31 199 GLY A N 1
ATOM 1468 C CA . GLY A 1 199 ? 6.568 -12.897 11.433 1.00 93.31 199 GLY A CA 1
ATOM 1469 C C . GLY A 1 199 ? 6.780 -11.681 12.344 1.00 93.31 199 GLY A C 1
ATOM 1470 O O . GLY A 1 199 ? 7.843 -11.512 12.948 1.00 93.31 199 GLY A O 1
ATOM 1471 N N . ARG A 1 200 ? 5.764 -10.821 12.435 1.00 95.19 200 ARG A N 1
ATOM 1472 C CA . ARG A 1 200 ? 5.747 -9.634 13.299 1.00 95.19 200 ARG A CA 1
ATOM 1473 C C . ARG A 1 200 ? 4.610 -9.716 14.310 1.00 95.19 200 ARG A C 1
ATOM 1475 O O . ARG A 1 200 ? 3.588 -10.341 14.053 1.00 95.19 200 ARG A O 1
ATOM 1482 N N . SER A 1 201 ? 4.790 -9.075 15.457 1.00 97.06 201 SER A N 1
ATOM 1483 C CA . SER A 1 201 ? 3.778 -8.972 16.509 1.00 97.06 201 SER A CA 1
ATOM 1484 C C . SER A 1 201 ? 3.817 -7.578 17.126 1.00 97.06 201 SER A C 1
ATOM 1486 O O . SER A 1 201 ? 4.838 -6.887 17.039 1.00 97.06 201 SER A O 1
ATOM 1488 N N . GLY A 1 202 ? 2.711 -7.144 17.714 1.00 96.56 202 GLY A N 1
ATOM 1489 C CA . GLY A 1 202 ? 2.649 -5.889 18.441 1.00 96.56 202 GLY A CA 1
ATOM 1490 C C . GLY A 1 202 ? 1.372 -5.740 19.253 1.00 96.56 202 GLY A C 1
ATOM 1491 O O . GLY A 1 202 ? 0.359 -6.378 18.972 1.00 96.56 202 GLY A O 1
ATOM 1492 N N . ASP A 1 203 ? 1.450 -4.872 20.252 1.00 97.50 203 ASP A N 1
ATOM 1493 C CA . ASP A 1 203 ? 0.382 -4.640 21.214 1.00 97.50 203 ASP A CA 1
ATOM 1494 C C . ASP A 1 203 ? -0.379 -3.365 20.871 1.00 97.50 203 ASP A C 1
ATOM 1496 O O . ASP A 1 203 ? 0.209 -2.291 20.742 1.00 97.50 203 ASP A O 1
ATOM 1500 N N . ILE A 1 204 ? -1.696 -3.489 20.746 1.00 96.88 204 ILE A N 1
ATOM 1501 C CA . ILE A 1 204 ? -2.621 -2.360 20.709 1.00 96.88 204 ILE A CA 1
ATOM 1502 C C . ILE A 1 204 ? -3.048 -2.087 22.145 1.00 96.88 204 ILE A C 1
ATOM 1504 O O . ILE A 1 204 ? -3.596 -2.971 22.805 1.00 96.88 204 ILE A O 1
ATOM 1508 N N . VAL A 1 205 ? -2.819 -0.867 22.620 1.00 96.69 205 VAL A N 1
ATOM 1509 C CA . VAL A 1 205 ? -3.166 -0.448 23.979 1.00 96.69 205 VAL A CA 1
ATOM 1510 C C . VAL A 1 205 ? -4.338 0.519 23.909 1.00 96.69 205 VAL A C 1
ATOM 1512 O O . VAL A 1 205 ? -4.241 1.577 23.288 1.00 96.69 205 VAL A O 1
ATOM 1515 N N . ILE A 1 206 ? -5.446 0.156 24.553 1.00 94.12 206 ILE A N 1
ATOM 1516 C CA . ILE A 1 206 ? -6.626 1.013 24.708 1.00 94.12 206 ILE A CA 1
ATOM 1517 C C . ILE A 1 206 ? -6.711 1.409 26.179 1.00 94.12 206 ILE A C 1
ATOM 1519 O O . ILE A 1 206 ? -6.915 0.548 27.032 1.00 94.12 206 ILE A O 1
ATOM 1523 N N . SER A 1 207 ? -6.543 2.693 26.486 1.00 94.12 207 SER A N 1
ATOM 1524 C CA . SER A 1 207 ? -6.491 3.214 27.859 1.00 94.12 207 SER A CA 1
ATOM 1525 C C . SER A 1 207 ? -7.484 4.348 28.075 1.00 94.12 207 SER A C 1
ATOM 1527 O O . SER A 1 207 ? -7.796 5.076 27.136 1.00 94.12 207 SER A O 1
ATOM 1529 N N . LEU A 1 208 ? -7.998 4.520 29.296 1.00 88.88 208 LEU A N 1
ATOM 1530 C CA . LEU A 1 208 ? -8.833 5.683 29.606 1.00 88.88 208 LEU A CA 1
ATOM 1531 C C . LEU A 1 208 ? -8.005 6.971 29.585 1.00 88.88 208 LEU A C 1
ATOM 1533 O O . LEU A 1 208 ? -6.875 7.023 30.069 1.00 88.88 208 LEU A O 1
ATOM 1537 N N . VAL A 1 209 ? -8.607 8.047 29.079 1.00 87.81 209 VAL A N 1
ATOM 1538 C CA . VAL A 1 209 ? -8.017 9.393 29.144 1.00 87.81 209 VAL A CA 1
ATOM 1539 C C . VAL A 1 209 ? -7.966 9.905 30.590 1.00 87.81 209 VAL A C 1
ATOM 1541 O O . VAL A 1 209 ? -7.034 10.626 30.944 1.00 87.81 209 VAL A O 1
ATOM 1544 N N . SER A 1 210 ? -8.950 9.539 31.425 1.00 85.75 210 SER A N 1
ATOM 1545 C CA . SER A 1 210 ? -9.024 9.932 32.843 1.00 85.75 210 SER A CA 1
ATOM 1546 C C . SER A 1 210 ? -7.905 9.318 33.683 1.00 85.75 210 SER A C 1
ATOM 1548 O O . SER A 1 210 ? -7.322 10.011 34.518 1.00 85.75 210 SER A O 1
ATOM 1550 N N . ASP A 1 211 ? -7.599 8.044 33.444 1.00 90.06 211 ASP A N 1
ATOM 1551 C CA . ASP A 1 211 ? -6.535 7.298 34.107 1.00 90.06 211 ASP A CA 1
ATOM 1552 C C . ASP A 1 211 ? -5.919 6.263 33.143 1.00 90.06 211 ASP A C 1
ATOM 1554 O O . ASP A 1 211 ? -6.481 5.180 32.951 1.00 90.06 211 ASP A O 1
ATOM 1558 N N . PRO A 1 212 ? -4.741 6.552 32.558 1.00 93.31 212 PRO A N 1
ATOM 1559 C CA . PRO A 1 212 ? -4.062 5.633 31.648 1.00 93.31 212 PRO A CA 1
ATOM 1560 C C . PRO A 1 212 ? -3.655 4.288 32.268 1.00 93.31 212 PRO A C 1
ATOM 1562 O O . PRO A 1 212 ? -3.329 3.362 31.524 1.00 93.31 212 PRO A O 1
ATOM 1565 N N . ALA A 1 213 ? -3.657 4.148 33.603 1.00 93.56 213 ALA A N 1
ATOM 1566 C CA . ALA A 1 213 ? -3.424 2.859 34.256 1.00 93.56 213 ALA A CA 1
ATOM 1567 C C . ALA A 1 213 ? -4.581 1.873 34.016 1.00 93.56 213 ALA A C 1
ATOM 1569 O O . ALA A 1 213 ? -4.378 0.658 34.059 1.00 93.56 213 ALA A O 1
ATOM 1570 N N . ILE A 1 214 ? -5.778 2.386 33.720 1.00 89.50 214 ILE A N 1
ATOM 1571 C CA . ILE A 1 214 ? -6.942 1.597 33.331 1.00 89.50 214 ILE A CA 1
ATOM 1572 C C . ILE A 1 214 ? -6.864 1.372 31.823 1.00 89.50 214 ILE A C 1
ATOM 1574 O O . ILE A 1 214 ? -7.233 2.230 31.018 1.00 89.50 214 ILE A O 1
ATOM 1578 N N . SER A 1 215 ? -6.336 0.212 31.440 1.00 94.62 215 SER A N 1
ATOM 1579 C CA . SER A 1 215 ? -6.080 -0.125 30.044 1.00 94.62 215 SER A CA 1
ATOM 1580 C C . SER A 1 215 ? -6.313 -1.597 29.742 1.00 94.62 215 SER A C 1
ATOM 1582 O O . SER A 1 215 ? -6.322 -2.446 30.634 1.00 94.62 215 SER A O 1
ATOM 1584 N N . GLN A 1 216 ? -6.492 -1.885 28.458 1.00 93.75 216 GLN A N 1
ATOM 1585 C CA . GLN A 1 216 ? -6.477 -3.229 27.905 1.00 93.75 216 GLN A CA 1
ATOM 1586 C C . GLN A 1 216 ? -5.464 -3.324 26.779 1.00 93.75 216 GLN A C 1
ATOM 1588 O O . GLN A 1 216 ? -5.243 -2.363 26.038 1.00 93.75 216 GLN A O 1
ATOM 1593 N N . ILE A 1 217 ? -4.885 -4.514 26.653 1.00 95.81 217 ILE A N 1
ATOM 1594 C CA . ILE A 1 217 ? -3.899 -4.834 25.631 1.00 95.81 217 ILE A CA 1
ATOM 1595 C C . ILE A 1 217 ? -4.480 -5.900 24.713 1.00 95.81 217 ILE A C 1
ATOM 1597 O O . ILE A 1 217 ? -4.940 -6.947 25.167 1.00 95.81 217 ILE A O 1
ATOM 1601 N N . VAL A 1 218 ? -4.422 -5.635 23.413 1.00 95.75 218 VAL A N 1
ATOM 1602 C CA . VAL A 1 218 ? -4.705 -6.611 22.366 1.00 95.75 218 VAL A CA 1
ATOM 1603 C C . VAL A 1 218 ? -3.411 -6.878 21.615 1.00 95.75 218 VAL A C 1
ATOM 1605 O O . VAL A 1 218 ? -2.953 -6.042 20.839 1.00 95.75 218 VAL A O 1
ATOM 1608 N N . THR A 1 219 ? -2.823 -8.049 21.839 1.00 97.00 219 THR A N 1
ATOM 1609 C CA . THR A 1 219 ? -1.671 -8.504 21.059 1.00 97.00 219 THR A CA 1
ATOM 1610 C C . THR A 1 219 ? -2.154 -9.043 19.721 1.00 97.00 219 THR A C 1
ATOM 1612 O O . THR A 1 219 ? -3.006 -9.931 19.672 1.00 97.00 219 THR A O 1
ATOM 1615 N N . VAL A 1 220 ? -1.587 -8.530 18.633 1.00 97.50 220 VAL A N 1
ATOM 1616 C CA . VAL A 1 220 ? -1.825 -9.037 17.280 1.00 97.50 220 VAL A CA 1
ATOM 1617 C C . VAL A 1 220 ? -0.533 -9.542 16.664 1.00 97.50 220 VAL A C 1
ATOM 1619 O O . VAL A 1 220 ? 0.539 -8.977 16.875 1.00 97.50 220 VAL A O 1
ATOM 1622 N N . SER A 1 221 ? -0.639 -10.604 15.874 1.00 97.00 221 SER A N 1
ATOM 1623 C CA . SER A 1 221 ? 0.488 -11.227 15.182 1.00 97.00 221 SER A CA 1
ATOM 1624 C C . SER A 1 221 ? 0.191 -11.371 13.699 1.00 97.00 221 SER A C 1
ATOM 1626 O O . SER A 1 221 ? -0.954 -11.552 13.298 1.00 97.00 221 SER A O 1
ATOM 1628 N N . GLN A 1 222 ? 1.224 -11.269 12.875 1.00 95.75 222 GLN A N 1
ATOM 1629 C CA . GLN A 1 222 ? 1.129 -11.439 11.436 1.00 95.75 222 GLN A CA 1
ATOM 1630 C C . GLN A 1 222 ? 2.334 -12.231 10.947 1.00 95.75 222 GLN A C 1
ATOM 1632 O O . GLN A 1 222 ? 3.479 -11.777 11.044 1.00 95.75 222 GLN A O 1
ATOM 1637 N N . GLU A 1 223 ? 2.070 -13.402 10.383 1.00 93.06 223 GLU A N 1
ATOM 1638 C CA . GLU A 1 223 ? 3.106 -14.199 9.736 1.00 93.06 223 GLU A CA 1
ATOM 1639 C C . GLU A 1 223 ? 3.666 -13.492 8.501 1.00 93.06 223 GLU A C 1
ATOM 1641 O O . GLU A 1 223 ? 3.076 -12.551 7.964 1.00 93.06 223 GLU A O 1
ATOM 1646 N N . LYS A 1 224 ? 4.845 -13.927 8.062 1.00 89.25 224 LYS A N 1
ATOM 1647 C CA . LYS A 1 224 ? 5.438 -13.448 6.813 1.00 89.25 224 LYS A CA 1
ATOM 1648 C C . LYS A 1 224 ? 4.541 -13.830 5.627 1.00 89.25 224 LYS A C 1
ATOM 1650 O O . LYS A 1 224 ? 4.047 -14.952 5.560 1.00 89.25 224 LYS A O 1
ATOM 1655 N N . ALA A 1 225 ? 4.365 -12.912 4.679 1.00 84.19 225 ALA A N 1
ATOM 1656 C CA . ALA A 1 225 ? 3.727 -13.202 3.401 1.00 84.19 225 ALA A CA 1
ATOM 1657 C C . ALA A 1 225 ? 4.578 -14.189 2.589 1.00 84.19 225 ALA A C 1
ATOM 1659 O O . ALA A 1 225 ? 5.770 -13.964 2.355 1.00 84.19 225 ALA A O 1
ATOM 1660 N N . GLU A 1 226 ? 3.958 -15.277 2.137 1.00 77.12 226 GLU A N 1
ATOM 1661 C CA . GLU A 1 226 ? 4.591 -16.209 1.209 1.00 77.12 226 GLU A CA 1
ATOM 1662 C C . GLU A 1 226 ? 4.580 -15.594 -0.186 1.00 77.12 226 GLU A C 1
ATOM 1664 O O . GLU A 1 226 ? 3.555 -15.543 -0.865 1.00 77.12 226 GLU A O 1
ATOM 1669 N N . ILE A 1 227 ? 5.741 -15.096 -0.598 1.00 71.75 227 ILE A N 1
ATOM 1670 C CA . ILE A 1 227 ? 5.962 -14.572 -1.938 1.00 71.75 227 ILE A CA 1
ATOM 1671 C C . ILE A 1 227 ? 6.749 -15.638 -2.687 1.00 71.75 227 ILE A C 1
ATOM 1673 O O . ILE A 1 227 ? 7.796 -16.103 -2.223 1.00 71.75 227 ILE A O 1
ATOM 1677 N N . SER A 1 228 ? 6.231 -16.040 -3.845 1.00 75.00 228 SER A N 1
ATOM 1678 C CA . SER A 1 228 ? 6.963 -16.899 -4.769 1.00 75.00 228 SER A CA 1
ATOM 1679 C C . SER A 1 228 ? 8.319 -16.258 -5.110 1.00 75.00 228 SER A C 1
ATOM 1681 O O . SER A 1 228 ? 8.556 -15.071 -4.919 1.00 75.00 228 SER A O 1
ATOM 1683 N N . THR A 1 229 ? 9.273 -17.055 -5.567 1.00 76.75 229 THR A N 1
ATOM 1684 C CA . THR A 1 229 ? 10.535 -16.534 -6.129 1.00 76.75 229 THR A CA 1
ATOM 1685 C C . THR A 1 229 ? 10.712 -17.002 -7.565 1.00 76.75 229 THR A C 1
ATOM 1687 O O . THR A 1 229 ? 11.810 -16.952 -8.123 1.00 76.75 229 THR A O 1
ATOM 1690 N N . ASP A 1 230 ? 9.624 -17.485 -8.168 1.00 87.62 230 ASP A N 1
ATOM 1691 C CA . ASP A 1 230 ? 9.636 -17.947 -9.538 1.00 87.62 230 ASP A CA 1
ATOM 1692 C C . ASP A 1 230 ? 9.806 -16.761 -10.491 1.00 87.62 230 ASP A C 1
ATOM 1694 O O . ASP A 1 230 ? 9.011 -15.825 -10.536 1.00 87.62 230 ASP A O 1
ATOM 1698 N N . MET A 1 231 ? 10.899 -16.821 -11.241 1.00 94.12 231 MET A N 1
ATOM 1699 C CA . MET A 1 231 ? 11.274 -15.869 -12.280 1.00 94.12 231 MET A CA 1
ATOM 1700 C C . MET A 1 231 ? 11.543 -16.613 -13.595 1.00 94.12 231 MET A C 1
ATOM 1702 O O . MET A 1 231 ? 12.426 -16.219 -14.364 1.00 94.12 231 MET A O 1
ATOM 1706 N N . SER A 1 232 ? 10.919 -17.779 -13.787 1.00 92.12 232 SER A N 1
ATOM 1707 C CA . SER A 1 232 ? 11.238 -18.698 -14.881 1.00 92.12 232 SER A CA 1
ATOM 1708 C C . SER A 1 232 ? 10.606 -18.308 -16.212 1.00 92.12 232 SER A C 1
ATOM 1710 O O . SER A 1 232 ? 11.151 -18.684 -17.253 1.00 92.12 232 SER A O 1
ATOM 1712 N N . SER A 1 233 ? 9.523 -17.528 -16.205 1.00 96.31 233 SER A N 1
ATOM 1713 C CA . SER A 1 233 ? 8.834 -17.150 -17.436 1.00 96.31 233 SER A CA 1
ATOM 1714 C C . SER A 1 233 ? 9.652 -16.189 -18.296 1.00 96.31 233 SER A C 1
ATOM 1716 O O . SER A 1 233 ? 10.224 -15.202 -17.827 1.00 96.31 233 SER A O 1
ATOM 1718 N N . SER A 1 234 ? 9.642 -16.424 -19.605 1.00 97.06 234 SER A N 1
ATOM 1719 C CA . SER A 1 234 ? 10.074 -15.440 -20.594 1.00 97.06 234 SER A CA 1
ATOM 1720 C C . SER A 1 234 ? 9.088 -14.269 -20.693 1.00 97.06 234 SER A C 1
ATOM 1722 O O . SER A 1 234 ? 7.926 -14.360 -20.295 1.00 97.06 234 SER A O 1
ATOM 1724 N N . ALA A 1 235 ? 9.521 -13.161 -21.303 1.00 96.94 235 ALA A N 1
ATOM 1725 C CA . ALA A 1 235 ? 8.657 -11.997 -21.522 1.00 96.94 235 ALA A CA 1
ATOM 1726 C C . ALA A 1 235 ? 7.403 -12.323 -22.361 1.00 96.94 235 ALA A C 1
ATOM 1728 O O . ALA A 1 235 ? 6.341 -11.757 -22.119 1.00 96.94 235 ALA A O 1
ATOM 1729 N N . ILE A 1 236 ? 7.507 -13.248 -23.325 1.00 97.38 236 ILE A N 1
ATOM 1730 C CA . ILE A 1 236 ? 6.375 -13.673 -24.167 1.00 97.38 236 ILE A CA 1
ATOM 1731 C C . ILE A 1 236 ? 5.379 -14.503 -23.350 1.00 97.38 236 ILE A C 1
ATOM 1733 O O . ILE A 1 236 ? 4.172 -14.308 -23.477 1.00 97.38 236 ILE A O 1
ATOM 1737 N N . GLU A 1 237 ? 5.868 -15.398 -22.490 1.00 97.88 237 GLU A N 1
ATOM 1738 C CA . GLU A 1 237 ? 5.012 -16.191 -21.601 1.00 97.88 237 GLU A CA 1
ATOM 1739 C C . GLU A 1 237 ? 4.303 -15.304 -20.572 1.00 97.88 237 GLU A C 1
ATOM 1741 O O . GLU A 1 237 ? 3.098 -15.447 -20.384 1.00 97.88 237 GLU A O 1
ATOM 1746 N N . LEU A 1 238 ? 5.004 -14.334 -19.969 1.00 96.56 238 LEU A N 1
ATOM 1747 C CA . LEU A 1 238 ? 4.384 -13.363 -19.058 1.00 96.56 238 LEU A CA 1
ATOM 1748 C C . LEU A 1 238 ? 3.336 -12.501 -19.756 1.00 96.56 238 LEU A C 1
ATOM 1750 O O . LEU A 1 238 ? 2.248 -12.303 -19.221 1.00 96.56 238 LEU A O 1
ATOM 1754 N N . ALA A 1 239 ? 3.628 -12.022 -20.967 1.00 96.69 239 ALA A N 1
ATOM 1755 C CA . ALA A 1 239 ? 2.654 -11.276 -21.753 1.00 96.69 239 ALA A CA 1
ATOM 1756 C C . ALA A 1 239 ? 1.390 -12.106 -22.035 1.00 96.69 239 ALA A C 1
ATOM 1758 O O . ALA A 1 239 ? 0.293 -11.567 -21.975 1.00 96.69 239 ALA A O 1
ATOM 1759 N N . ALA A 1 240 ? 1.523 -13.413 -22.286 1.00 97.56 240 ALA A N 1
ATOM 1760 C CA . ALA A 1 240 ? 0.378 -14.305 -22.472 1.00 97.56 240 ALA A CA 1
ATOM 1761 C C . ALA A 1 240 ? -0.399 -14.578 -21.170 1.00 97.56 240 ALA A C 1
ATOM 1763 O O . ALA A 1 240 ? -1.609 -14.798 -21.220 1.00 97.56 240 ALA A O 1
ATOM 1764 N N . LYS A 1 241 ? 0.274 -14.556 -20.011 1.00 97.50 241 LYS A N 1
ATOM 1765 C CA . LYS A 1 241 ? -0.364 -14.672 -18.691 1.00 97.50 241 LYS A CA 1
ATOM 1766 C C . LYS A 1 241 ? -1.164 -13.412 -18.328 1.00 97.50 241 LYS A C 1
ATOM 1768 O O . LYS A 1 241 ? -2.197 -13.528 -17.678 1.00 97.50 241 LYS A O 1
ATOM 1773 N N . MET A 1 242 ? -0.747 -12.225 -18.772 1.00 98.19 242 MET A N 1
ATOM 1774 C CA . MET A 1 242 ? -1.469 -10.956 -18.577 1.00 98.19 242 MET A CA 1
ATOM 1775 C C . MET A 1 242 ? -2.552 -10.746 -19.649 1.00 98.19 242 MET A C 1
ATOM 1777 O O . MET A 1 242 ? -2.270 -10.240 -20.732 1.00 98.19 242 MET A O 1
ATOM 1781 N N . TYR A 1 243 ? -3.808 -11.094 -19.353 1.00 96.00 243 TYR A N 1
ATOM 1782 C CA . TYR A 1 243 ? -4.892 -11.077 -20.346 1.00 96.00 243 TYR A CA 1
ATOM 1783 C C . TYR A 1 243 ? -5.855 -9.885 -20.217 1.00 96.00 243 TYR A C 1
ATOM 1785 O O . TYR A 1 243 ? -6.444 -9.473 -21.216 1.00 96.00 243 TYR A O 1
ATOM 1793 N N . ALA A 1 244 ? -6.029 -9.316 -19.021 1.00 97.81 244 ALA A N 1
ATOM 1794 C CA . ALA A 1 244 ? -6.910 -8.173 -18.782 1.00 97.81 244 ALA A CA 1
ATOM 1795 C C . ALA A 1 244 ? -6.233 -7.156 -17.858 1.00 97.81 244 ALA A C 1
ATOM 1797 O O . ALA A 1 244 ? -6.062 -7.398 -16.660 1.00 97.81 244 ALA A O 1
ATOM 1798 N N . GLY A 1 245 ? -5.859 -6.010 -18.435 1.00 98.06 245 GLY A N 1
ATOM 1799 C CA . GLY A 1 245 ? -5.133 -4.938 -17.759 1.00 98.06 245 GLY A CA 1
ATOM 1800 C C . GLY A 1 245 ? -5.996 -3.721 -17.418 1.00 98.06 245 GLY A C 1
ATOM 1801 O O . GLY A 1 245 ? -6.841 -3.317 -18.216 1.00 98.06 245 GLY A O 1
ATOM 1802 N N . VAL A 1 246 ? -5.726 -3.087 -16.276 1.00 98.56 246 VAL A N 1
ATOM 1803 C CA . VAL A 1 246 ? -6.271 -1.772 -15.887 1.00 98.56 246 VAL A CA 1
ATOM 1804 C C . VAL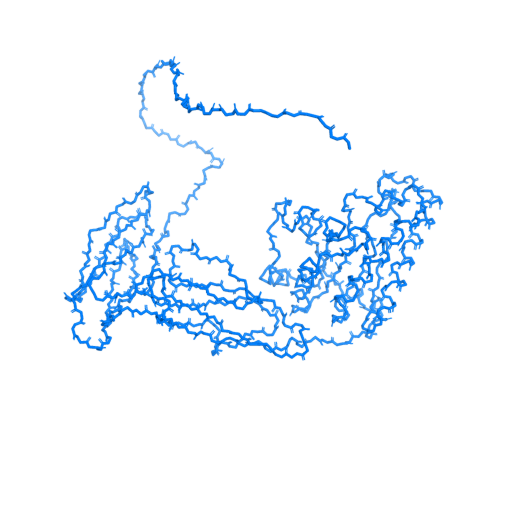 A 1 246 ? -5.154 -0.851 -15.388 1.00 98.56 246 VAL A C 1
ATOM 1806 O O . VAL A 1 246 ? -4.136 -1.322 -14.890 1.00 98.56 246 VAL A O 1
ATOM 1809 N N . ASN A 1 247 ? -5.311 0.466 -15.540 1.00 98.50 247 ASN A N 1
ATOM 1810 C CA . ASN A 1 247 ? -4.405 1.453 -14.943 1.00 98.50 247 ASN A CA 1
ATOM 1811 C C . ASN A 1 247 ? -5.064 2.072 -13.709 1.00 98.50 247 ASN A C 1
ATOM 1813 O O . ASN A 1 247 ? -6.204 2.526 -13.802 1.00 98.50 247 ASN A O 1
ATOM 1817 N N . ILE A 1 248 ? -4.328 2.176 -12.603 1.00 97.00 248 ILE A N 1
ATOM 1818 C CA . ILE A 1 248 ? -4.7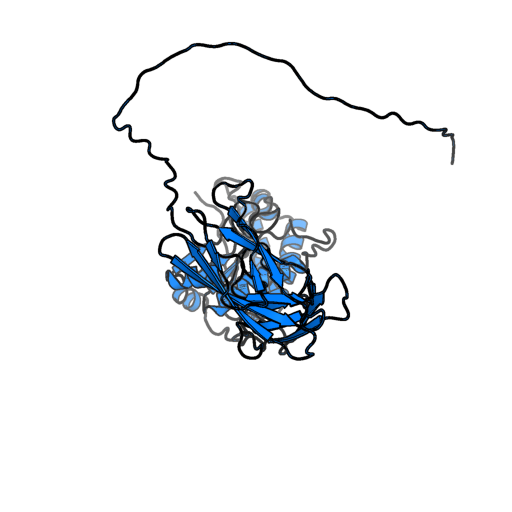12 3.027 -11.467 1.00 97.00 248 ILE A CA 1
ATOM 1819 C C . ILE A 1 248 ? -4.154 4.430 -11.731 1.00 97.00 248 ILE A C 1
ATOM 1821 O O . ILE A 1 248 ? -3.152 4.840 -11.153 1.00 97.00 248 ILE A O 1
ATOM 1825 N N . GLY A 1 249 ? -4.752 5.115 -12.706 1.00 96.38 249 GLY A N 1
ATOM 1826 C CA . GLY A 1 249 ? -4.326 6.450 -13.123 1.00 96.38 249 GLY A CA 1
ATOM 1827 C C . GLY A 1 249 ? -4.756 7.550 -12.152 1.00 96.38 249 GLY A C 1
ATOM 1828 O O . GLY A 1 249 ? -5.646 7.362 -11.321 1.00 96.38 249 GLY A O 1
ATOM 1829 N N . ASN A 1 250 ? -4.132 8.713 -12.288 1.00 96.88 250 ASN A N 1
ATOM 1830 C CA . ASN A 1 250 ? -4.291 9.913 -11.472 1.00 96.88 250 ASN A CA 1
ATOM 1831 C C . ASN A 1 250 ? -4.286 9.640 -9.963 1.00 96.88 250 ASN A C 1
ATOM 1833 O O . ASN A 1 250 ? -5.063 10.234 -9.217 1.00 96.88 250 ASN A O 1
ATOM 1837 N N . THR A 1 251 ? -3.446 8.711 -9.520 1.00 97.12 251 THR A N 1
ATOM 1838 C CA . THR A 1 251 ? -3.390 8.226 -8.143 1.00 97.12 251 THR A CA 1
ATOM 1839 C C . THR A 1 251 ? -1.974 8.344 -7.603 1.00 97.12 251 THR A C 1
ATOM 1841 O O . THR A 1 251 ? -1.688 9.315 -6.907 1.00 97.12 251 THR A O 1
ATOM 1844 N N . MET A 1 252 ? -1.085 7.405 -7.940 1.00 98.00 252 MET A N 1
ATOM 1845 C CA . MET A 1 252 ? 0.297 7.356 -7.441 1.00 98.00 252 MET A CA 1
ATOM 1846 C C . MET A 1 252 ? 1.254 8.235 -8.266 1.00 98.00 252 MET A C 1
ATOM 1848 O O . MET A 1 252 ? 2.360 8.531 -7.828 1.00 98.00 252 MET A O 1
ATOM 1852 N N . GLU A 1 253 ? 0.854 8.683 -9.456 1.00 97.69 253 GLU A N 1
ATOM 1853 C CA . GLU A 1 253 ? 1.630 9.596 -10.300 1.00 97.69 253 GLU A CA 1
ATOM 1854 C C . GLU A 1 253 ? 1.372 11.075 -10.036 1.00 97.69 253 GLU A C 1
ATOM 1856 O O . GLU A 1 253 ? 1.991 11.919 -10.685 1.00 97.69 253 GLU A O 1
ATOM 1861 N N . SER A 1 254 ? 0.459 11.407 -9.122 1.00 97.00 254 SER A N 1
ATOM 1862 C CA . SER A 1 254 ? 0.240 12.802 -8.767 1.00 97.00 254 SER A CA 1
ATOM 1863 C C . SER A 1 254 ? 1.450 13.339 -7.992 1.00 97.00 254 SER A C 1
ATOM 1865 O O . SER A 1 254 ? 1.715 12.853 -6.890 1.00 97.00 254 SER A O 1
ATOM 1867 N N . PRO A 1 255 ? 2.148 14.386 -8.479 1.00 96.38 255 PRO A N 1
ATOM 1868 C CA . PRO A 1 255 ? 3.366 14.876 -7.832 1.00 96.38 255 PRO A CA 1
ATOM 1869 C C . PRO A 1 255 ? 3.154 15.380 -6.398 1.00 96.38 255 PRO A C 1
ATOM 1871 O O . PRO A 1 255 ? 4.082 15.407 -5.598 1.00 96.38 255 PRO A O 1
ATOM 1874 N N . SER A 1 256 ? 1.933 15.808 -6.056 1.00 95.56 256 SER A N 1
ATOM 1875 C CA . SER A 1 256 ? 1.595 16.288 -4.706 1.00 95.56 256 SER A CA 1
ATOM 1876 C C . SER A 1 256 ? 1.267 15.162 -3.716 1.00 95.56 256 SER A C 1
ATOM 1878 O O . SER A 1 256 ? 0.913 15.447 -2.574 1.00 95.56 256 SER A O 1
ATOM 1880 N N . GLY A 1 257 ? 1.380 13.901 -4.138 1.00 93.88 257 GLY A N 1
ATOM 1881 C CA . GLY A 1 257 ? 1.120 12.716 -3.332 1.00 93.88 257 GLY A CA 1
ATOM 1882 C C . GLY A 1 257 ? -0.122 11.948 -3.765 1.00 93.88 257 GLY A C 1
ATOM 1883 O O . GLY A 1 257 ? -0.975 12.452 -4.503 1.00 93.88 257 GLY A O 1
ATOM 1884 N N . GLU A 1 258 ? -0.216 10.712 -3.283 1.00 96.50 258 GLU A N 1
ATOM 1885 C CA . GLU A 1 258 ? -1.261 9.767 -3.665 1.00 96.50 258 GLU A CA 1
ATOM 1886 C C . GLU A 1 258 ? -2.672 10.353 -3.512 1.00 96.50 258 GLU A C 1
ATOM 1888 O O . GLU A 1 258 ? -3.044 10.867 -2.456 1.00 96.50 258 GLU A O 1
ATOM 1893 N N . GLY A 1 259 ? -3.468 10.274 -4.579 1.00 92.06 259 GLY A N 1
ATOM 1894 C CA . GLY A 1 259 ? -4.880 10.663 -4.549 1.00 92.06 259 GLY A CA 1
ATOM 1895 C C . GLY A 1 259 ? -5.159 12.162 -4.682 1.00 92.06 259 GLY A C 1
ATOM 1896 O O . GLY A 1 259 ? -6.310 12.587 -4.811 1.00 92.06 259 GLY A O 1
ATOM 1897 N N . THR A 1 260 ? -4.122 13.002 -4.721 1.00 94.81 260 THR A N 1
ATOM 1898 C CA . THR A 1 260 ? -4.290 14.469 -4.768 1.00 94.81 260 THR A CA 1
ATOM 1899 C C . THR A 1 260 ? -4.897 14.997 -6.076 1.00 94.81 260 THR A C 1
ATOM 1901 O O . THR A 1 260 ? -5.298 16.158 -6.137 1.00 94.81 260 THR A O 1
ATOM 1904 N N . TRP A 1 261 ? -5.055 14.149 -7.097 1.00 93.75 261 TRP A N 1
ATOM 1905 C CA . TRP A 1 261 ? -5.823 14.436 -8.318 1.00 93.75 261 TRP A CA 1
ATOM 1906 C C . TRP A 1 261 ? -7.274 13.919 -8.281 1.00 93.75 261 TRP A C 1
ATOM 1908 O O . TRP A 1 261 ? -7.914 13.778 -9.321 1.00 93.75 261 TRP A O 1
ATOM 1918 N N . GLY A 1 262 ? -7.826 13.692 -7.085 1.00 89.69 262 GLY A N 1
ATOM 1919 C CA . GLY A 1 262 ? -9.248 13.393 -6.881 1.00 89.69 262 GLY A CA 1
ATOM 1920 C C . GLY A 1 262 ? -9.588 11.905 -6.817 1.00 89.69 262 GLY A C 1
ATOM 1921 O O . GLY A 1 262 ? -10.765 11.551 -6.882 1.00 89.69 262 GLY A O 1
ATOM 1922 N N . THR A 1 263 ? -8.586 11.040 -6.678 1.00 89.44 263 THR A N 1
ATOM 1923 C CA . THR A 1 263 ? -8.758 9.598 -6.474 1.00 89.44 263 THR A CA 1
ATOM 1924 C C . THR A 1 263 ? -8.532 9.239 -5.000 1.00 89.44 263 THR A C 1
ATOM 1926 O O . THR A 1 263 ? -7.725 9.873 -4.319 1.00 89.44 263 THR A O 1
ATOM 1929 N N . PRO A 1 264 ? -9.253 8.253 -4.445 1.00 89.81 264 PRO A N 1
ATOM 1930 C CA . PRO A 1 264 ? -8.921 7.714 -3.132 1.00 89.81 264 PRO A CA 1
ATOM 1931 C C . PRO A 1 264 ? -7.549 7.029 -3.139 1.00 89.81 264 PRO A C 1
ATOM 1933 O O . PRO A 1 264 ? -7.107 6.522 -4.169 1.00 89.81 264 PRO A O 1
ATOM 1936 N N . VAL A 1 265 ? -6.914 6.947 -1.969 1.00 92.38 265 VAL A N 1
ATOM 1937 C CA . VAL A 1 265 ? -5.708 6.126 -1.790 1.00 92.38 265 VAL A CA 1
ATOM 1938 C C . VAL A 1 265 ? -6.027 4.650 -2.038 1.00 92.38 265 VAL A C 1
ATOM 1940 O O . VAL A 1 265 ? -7.095 4.159 -1.660 1.00 92.38 265 VAL A O 1
ATOM 1943 N N . VAL A 1 266 ? -5.092 3.924 -2.641 1.00 93.81 266 VAL A N 1
ATOM 1944 C CA . VAL A 1 266 ? -5.244 2.504 -2.962 1.00 93.81 266 VAL A CA 1
ATOM 1945 C C . VAL A 1 266 ? -5.304 1.670 -1.678 1.00 93.81 266 VAL A C 1
ATOM 1947 O O . VAL A 1 266 ? -4.530 1.868 -0.740 1.00 93.81 266 VAL A O 1
ATOM 1950 N N . ASN A 1 267 ? -6.210 0.701 -1.619 1.00 89.06 267 ASN A N 1
ATOM 1951 C CA . ASN A 1 267 ? -6.292 -0.271 -0.529 1.00 89.06 267 ASN A CA 1
ATOM 1952 C C . ASN A 1 267 ? -6.499 -1.691 -1.079 1.00 89.06 267 ASN A C 1
ATOM 1954 O O . ASN A 1 267 ? -6.772 -1.871 -2.269 1.00 89.06 267 ASN A O 1
ATOM 1958 N N . GLN A 1 268 ? -6.345 -2.696 -0.213 1.00 86.88 268 GLN A N 1
ATOM 1959 C CA . GLN A 1 268 ? -6.481 -4.107 -0.585 1.00 86.88 268 GLN A CA 1
ATOM 1960 C C . GLN A 1 268 ? -7.875 -4.406 -1.152 1.00 86.88 268 GLN A C 1
ATOM 1962 O O . GLN A 1 268 ? -8.010 -5.138 -2.131 1.00 86.88 268 GLN A O 1
ATOM 1967 N N . GLU A 1 269 ? -8.917 -3.818 -0.564 1.00 86.69 269 GLU A N 1
ATOM 1968 C CA . GLU A 1 269 ? -10.313 -4.035 -0.945 1.00 86.69 269 GLU A CA 1
ATOM 1969 C C . GLU A 1 269 ? -10.577 -3.575 -2.381 1.00 86.69 269 GLU A C 1
ATOM 1971 O O . GLU A 1 269 ? -11.244 -4.274 -3.147 1.00 86.69 269 GLU A O 1
ATOM 1976 N N . TYR A 1 270 ? -10.012 -2.433 -2.775 1.00 94.31 270 TYR A N 1
ATOM 1977 C CA . TYR A 1 270 ? -10.086 -1.927 -4.140 1.00 94.31 270 TYR A CA 1
ATOM 1978 C C . TYR A 1 270 ? -9.432 -2.895 -5.131 1.00 94.31 270 TYR A C 1
ATOM 1980 O O . TYR A 1 270 ? -10.045 -3.247 -6.141 1.00 94.31 270 TYR A O 1
ATOM 1988 N N . ILE A 1 271 ? -8.231 -3.392 -4.820 1.00 96.50 271 ILE A N 1
ATOM 1989 C CA . ILE A 1 271 ? -7.513 -4.352 -5.670 1.00 96.50 271 ILE A CA 1
ATOM 1990 C C . ILE A 1 271 ? -8.279 -5.678 -5.794 1.00 96.50 271 ILE A C 1
ATOM 1992 O O . ILE A 1 271 ? -8.439 -6.200 -6.900 1.00 96.50 271 ILE A O 1
ATOM 1996 N N . ARG A 1 272 ? -8.848 -6.183 -4.695 1.00 94.12 272 ARG A N 1
ATOM 1997 C CA . ARG A 1 272 ? -9.731 -7.361 -4.709 1.00 94.12 272 ARG A CA 1
ATOM 1998 C C . ARG A 1 272 ? -10.983 -7.136 -5.558 1.00 94.12 272 ARG A C 1
ATOM 2000 O O . ARG A 1 272 ? -11.439 -8.045 -6.258 1.00 94.12 272 ARG A O 1
ATOM 2007 N N . GLY A 1 273 ? -11.527 -5.921 -5.538 1.00 96.31 273 GLY A N 1
ATOM 2008 C CA . GLY A 1 273 ? -12.604 -5.498 -6.428 1.00 96.31 273 GLY A CA 1
ATOM 2009 C C . GLY A 1 273 ? -12.210 -5.607 -7.903 1.00 96.31 273 GLY A C 1
ATOM 2010 O O . GLY A 1 273 ? -12.952 -6.197 -8.686 1.00 96.31 273 GLY A O 1
ATOM 2011 N N . LEU A 1 274 ? -11.018 -5.127 -8.280 1.00 97.94 274 LEU A N 1
ATOM 2012 C CA . LEU A 1 274 ? -10.495 -5.255 -9.649 1.00 97.94 274 LEU A CA 1
ATOM 2013 C C . LEU A 1 274 ? -10.353 -6.724 -10.075 1.00 97.94 274 LEU A C 1
ATOM 2015 O O . LEU A 1 274 ? -10.811 -7.086 -11.161 1.00 97.94 274 LEU A O 1
ATOM 2019 N N . LYS A 1 275 ? -9.800 -7.583 -9.207 1.00 97.00 275 LYS A N 1
ATOM 2020 C CA . LYS A 1 275 ? -9.720 -9.034 -9.456 1.00 97.00 275 LYS A CA 1
ATOM 2021 C C . LYS A 1 275 ? -11.103 -9.639 -9.695 1.00 97.00 275 LYS A C 1
ATOM 2023 O O . LYS A 1 275 ? -11.298 -10.391 -10.647 1.00 97.00 275 LYS A O 1
ATOM 2028 N N . SER A 1 276 ? -12.077 -9.273 -8.862 1.00 97.50 276 SER A N 1
ATOM 2029 C CA . SER A 1 276 ? -13.460 -9.766 -8.948 1.00 97.50 276 SER A CA 1
ATOM 2030 C C . SER A 1 276 ? -14.168 -9.332 -10.237 1.00 97.50 276 SER A C 1
ATOM 2032 O O . SER A 1 276 ? -15.053 -10.036 -10.719 1.00 97.50 276 SER A O 1
ATOM 2034 N N . LEU A 1 277 ? -13.759 -8.203 -10.825 1.00 98.12 277 LEU A N 1
ATOM 2035 C CA . LEU A 1 277 ? -14.218 -7.740 -12.140 1.00 98.12 277 LEU A CA 1
ATOM 2036 C C . LEU A 1 277 ? -13.527 -8.457 -13.315 1.00 98.12 277 LEU A C 1
ATOM 2038 O O . LEU A 1 277 ? -13.897 -8.231 -14.466 1.00 98.12 277 LEU A O 1
ATOM 2042 N N . GLY A 1 278 ? -12.551 -9.327 -13.044 1.00 97.94 278 GLY A N 1
ATOM 2043 C CA . GLY A 1 278 ? -11.868 -10.150 -14.041 1.00 97.94 278 GLY A CA 1
ATOM 2044 C C . GLY A 1 278 ? -10.537 -9.590 -14.541 1.00 97.94 278 GLY A C 1
ATOM 2045 O O . GLY A 1 278 ? -9.939 -10.197 -15.432 1.00 97.94 278 GLY A O 1
ATOM 2046 N N . PHE A 1 279 ? -10.047 -8.477 -13.985 1.00 98.75 279 PHE A N 1
ATOM 2047 C CA . PHE A 1 279 ? -8.689 -8.011 -14.269 1.00 98.75 279 PHE A CA 1
ATOM 2048 C C . PHE A 1 279 ? -7.662 -8.950 -13.640 1.00 98.75 279 PHE A C 1
ATOM 2050 O O . PHE A 1 279 ? -7.884 -9.503 -12.563 1.00 98.75 279 PHE A O 1
ATOM 2057 N N . ASN A 1 280 ? -6.526 -9.117 -14.313 1.00 98.50 280 ASN A N 1
ATOM 2058 C CA . ASN A 1 280 ? -5.398 -9.870 -13.772 1.00 98.50 280 ASN A CA 1
ATOM 2059 C C . ASN A 1 280 ? -4.059 -9.142 -13.901 1.00 98.50 280 ASN A C 1
ATOM 2061 O O . ASN A 1 280 ? -3.046 -9.662 -13.445 1.00 98.50 280 ASN A O 1
ATOM 2065 N N . ALA A 1 281 ? -4.045 -7.952 -14.498 1.00 98.69 281 ALA A N 1
ATOM 2066 C CA . ALA A 1 281 ? -2.889 -7.079 -14.538 1.00 98.69 281 ALA A CA 1
ATOM 2067 C C . ALA A 1 281 ? -3.291 -5.642 -14.182 1.00 98.69 281 ALA A C 1
ATOM 2069 O O . ALA A 1 281 ? -4.330 -5.134 -14.607 1.00 98.69 281 ALA A O 1
ATOM 2070 N N . VAL A 1 282 ? -2.443 -4.969 -13.418 1.00 98.81 282 VAL A N 1
ATOM 2071 C CA . VAL A 1 282 ? -2.635 -3.603 -12.950 1.00 98.81 282 VAL A CA 1
ATOM 2072 C C . VAL A 1 282 ? -1.363 -2.814 -13.226 1.00 98.81 282 VAL A C 1
ATOM 2074 O O . VAL A 1 282 ? -0.288 -3.125 -12.717 1.00 98.81 282 VAL A O 1
ATOM 2077 N N . ARG A 1 283 ? -1.476 -1.755 -14.026 1.00 98.88 283 ARG A N 1
ATOM 2078 C CA . ARG A 1 283 ? -0.415 -0.760 -14.165 1.00 98.88 283 ARG A CA 1
ATOM 2079 C C . ARG A 1 283 ? -0.596 0.322 -13.105 1.00 98.88 283 ARG A C 1
ATOM 2081 O O . ARG A 1 283 ? -1.686 0.878 -12.968 1.00 98.88 283 ARG A O 1
ATOM 2088 N N . VAL A 1 284 ? 0.489 0.619 -12.397 1.00 98.75 284 VAL A N 1
ATOM 2089 C CA . VAL A 1 284 ? 0.585 1.613 -11.325 1.00 98.75 284 VAL A CA 1
ATOM 2090 C C . VAL A 1 284 ? 1.542 2.722 -11.788 1.00 98.75 284 VAL A C 1
ATOM 2092 O O . VAL A 1 284 ? 2.759 2.596 -11.631 1.00 98.75 284 VAL A O 1
ATOM 2095 N N . PRO A 1 285 ? 1.021 3.774 -12.444 1.00 98.69 285 PRO A N 1
ATOM 2096 C CA . PRO A 1 285 ? 1.774 4.992 -12.723 1.00 98.69 285 PRO A CA 1
ATOM 2097 C C . PRO A 1 285 ? 2.320 5.614 -11.433 1.00 98.69 285 PRO A C 1
ATOM 2099 O O . PRO A 1 285 ? 1.541 5.831 -10.513 1.00 98.69 285 PRO A O 1
ATOM 2102 N N . CYS A 1 286 ? 3.616 5.931 -11.357 1.00 98.56 286 CYS A N 1
ATOM 2103 C CA . CYS A 1 286 ? 4.210 6.507 -10.140 1.00 98.56 286 CYS A CA 1
ATOM 2104 C C . CYS A 1 286 ? 5.056 7.758 -10.414 1.00 98.56 286 CYS A C 1
ATOM 2106 O O . CYS A 1 286 ? 5.855 7.788 -11.354 1.00 98.56 286 CYS A O 1
ATOM 2108 N N . ALA A 1 287 ? 4.910 8.758 -9.543 1.00 98.31 287 ALA A N 1
ATOM 2109 C CA . ALA A 1 287 ? 5.817 9.895 -9.405 1.00 98.31 287 ALA A CA 1
ATOM 2110 C C . ALA A 1 287 ? 6.925 9.541 -8.403 1.00 98.31 287 ALA A C 1
ATOM 2112 O O . ALA A 1 287 ? 6.723 8.705 -7.523 1.00 98.31 287 ALA A O 1
ATOM 2113 N N . TRP A 1 288 ? 8.105 10.141 -8.546 1.00 98.56 288 TRP A N 1
ATOM 2114 C CA . TRP A 1 288 ? 9.297 9.813 -7.754 1.00 98.56 288 TRP A CA 1
ATOM 2115 C C . TRP A 1 288 ? 10.181 11.030 -7.459 1.00 98.56 288 TRP A C 1
ATOM 2117 O O . TRP A 1 288 ? 10.659 11.164 -6.337 1.00 98.56 288 TRP A O 1
ATOM 2127 N N . ASP A 1 289 ? 10.384 11.918 -8.435 1.00 98.06 289 ASP A N 1
ATOM 2128 C CA . ASP A 1 289 ? 11.156 13.162 -8.318 1.00 98.06 289 ASP A CA 1
ATOM 2129 C C . ASP A 1 289 ? 10.501 14.131 -7.325 1.00 98.06 289 ASP A C 1
ATOM 2131 O O . ASP A 1 289 ? 11.185 14.731 -6.495 1.00 98.06 289 ASP A O 1
ATOM 2135 N N . SER A 1 290 ? 9.167 14.218 -7.325 1.00 97.94 290 SER A N 1
ATOM 2136 C CA . SER A 1 290 ? 8.420 15.001 -6.331 1.00 97.94 290 SER A CA 1
ATOM 2137 C C . SER A 1 290 ? 8.477 14.427 -4.908 1.00 97.94 290 SER A C 1
ATOM 2139 O O . SER A 1 290 ? 8.114 15.112 -3.951 1.00 97.94 290 SER A O 1
ATOM 2141 N N . HIS A 1 291 ? 8.959 13.191 -4.761 1.00 98.06 291 HIS A N 1
ATOM 2142 C CA . HIS A 1 291 ? 9.068 12.448 -3.507 1.00 98.06 291 HIS A CA 1
ATOM 2143 C C . HIS A 1 291 ? 10.527 12.240 -3.081 1.00 98.06 291 HIS A C 1
ATOM 2145 O O . HIS A 1 291 ? 10.866 11.238 -2.460 1.00 98.06 291 HIS A O 1
ATOM 2151 N N . VAL A 1 292 ? 11.418 13.172 -3.416 1.00 97.94 292 VAL A N 1
ATOM 2152 C CA . VAL A 1 292 ? 12.834 13.128 -3.031 1.00 97.94 292 VAL A CA 1
ATOM 2153 C C . VAL A 1 292 ? 13.049 13.788 -1.669 1.00 97.94 292 VAL A C 1
ATOM 2155 O O . VAL A 1 292 ? 12.724 14.959 -1.475 1.00 97.94 292 VAL A O 1
ATOM 2158 N N . SER A 1 293 ? 13.667 13.063 -0.734 1.00 97.31 293 SER A N 1
ATOM 2159 C CA . SER A 1 293 ? 14.067 13.598 0.574 1.00 97.31 293 SER A CA 1
ATOM 2160 C C . SER A 1 293 ? 15.433 14.298 0.544 1.00 97.31 293 SER A C 1
ATOM 2162 O O . SER A 1 293 ? 15.699 15.156 1.382 1.00 97.31 293 SER A O 1
ATOM 2164 N N . ASP A 1 294 ? 16.305 13.945 -0.409 1.00 96.81 294 ASP A N 1
ATOM 2165 C CA . ASP A 1 294 ? 17.584 14.630 -0.646 1.00 96.81 294 ASP A CA 1
ATOM 2166 C C . ASP A 1 294 ? 17.923 14.698 -2.144 1.00 96.81 294 ASP A C 1
ATOM 2168 O O . ASP A 1 294 ? 18.322 13.714 -2.771 1.00 96.81 294 ASP A O 1
ATOM 2172 N N . ALA A 1 295 ? 17.805 15.900 -2.710 1.00 93.81 295 ALA A N 1
ATOM 2173 C CA . ALA A 1 295 ? 18.063 16.161 -4.122 1.00 93.81 295 ALA A CA 1
ATOM 2174 C C . ALA A 1 295 ? 19.546 16.050 -4.514 1.00 93.81 295 ALA A C 1
ATOM 2176 O O . ALA A 1 295 ? 19.841 15.796 -5.679 1.00 93.81 295 ALA A O 1
ATOM 2177 N N . ALA A 1 296 ? 20.494 16.206 -3.581 1.00 93.50 296 ALA A N 1
ATOM 2178 C CA . ALA A 1 296 ? 21.922 16.100 -3.898 1.00 93.50 296 ALA A CA 1
ATOM 2179 C C . ALA A 1 296 ? 22.331 14.656 -4.224 1.00 93.50 296 ALA A C 1
ATOM 2181 O O . ALA A 1 296 ? 23.238 14.411 -5.024 1.00 93.50 296 ALA A O 1
ATOM 2182 N N . THR A 1 297 ? 21.643 13.699 -3.606 1.00 93.44 297 THR A N 1
ATOM 2183 C CA . THR A 1 297 ? 21.885 12.262 -3.752 1.00 93.44 297 THR A CA 1
ATOM 2184 C C . THR A 1 297 ? 20.794 11.548 -4.548 1.00 93.44 297 THR A C 1
ATOM 2186 O O . THR A 1 297 ? 20.919 10.348 -4.773 1.00 93.44 297 THR A O 1
ATOM 2189 N N . ASN A 1 298 ? 19.765 12.270 -5.015 1.00 98.00 298 ASN A N 1
ATOM 2190 C CA . ASN A 1 298 ? 18.551 11.702 -5.611 1.00 98.00 298 ASN A CA 1
ATOM 2191 C C . ASN A 1 298 ? 17.871 10.670 -4.685 1.00 98.00 298 ASN A C 1
ATOM 2193 O O . ASN A 1 298 ? 17.298 9.692 -5.163 1.00 98.00 298 ASN A O 1
ATOM 2197 N N . THR A 1 299 ? 17.954 10.852 -3.363 1.00 98.44 299 THR A N 1
ATOM 2198 C CA . THR A 1 299 ? 17.364 9.910 -2.401 1.00 98.44 299 THR A CA 1
ATOM 2199 C C . THR A 1 299 ? 15.852 10.082 -2.374 1.00 98.44 299 THR A C 1
ATOM 2201 O O . THR A 1 299 ? 15.360 11.153 -2.015 1.00 98.44 299 THR A O 1
ATOM 2204 N N . ILE A 1 300 ? 15.124 9.031 -2.747 1.00 98.75 300 ILE A N 1
ATOM 2205 C CA . ILE A 1 300 ? 13.663 8.984 -2.665 1.00 98.75 300 ILE A CA 1
ATOM 2206 C C . ILE A 1 300 ? 13.281 8.831 -1.191 1.00 98.75 300 ILE A C 1
ATOM 2208 O O . ILE A 1 300 ? 13.919 8.071 -0.461 1.00 98.75 300 ILE A O 1
ATOM 2212 N N . ASP A 1 301 ? 12.237 9.537 -0.765 1.00 98.25 301 ASP A N 1
ATOM 2213 C CA . ASP A 1 301 ? 11.645 9.391 0.558 1.00 98.25 301 ASP A CA 1
ATOM 2214 C C . ASP A 1 301 ? 11.344 7.902 0.830 1.00 98.25 301 ASP A C 1
ATOM 2216 O O . ASP A 1 301 ? 10.546 7.286 0.107 1.00 98.25 301 ASP A O 1
ATOM 2220 N N . PRO A 1 302 ? 11.962 7.296 1.862 1.00 95.56 302 PRO A N 1
ATOM 2221 C CA . PRO A 1 302 ? 11.712 5.907 2.221 1.00 95.56 302 PRO A CA 1
ATOM 2222 C C . PRO A 1 302 ? 10.228 5.594 2.444 1.00 95.56 302 PRO A C 1
ATOM 2224 O O . PRO A 1 302 ? 9.781 4.516 2.057 1.00 95.56 302 PRO A O 1
ATOM 2227 N N . ALA A 1 303 ? 9.450 6.539 2.984 1.00 95.06 303 ALA A N 1
ATOM 2228 C CA . ALA A 1 303 ? 8.018 6.349 3.200 1.00 95.06 303 ALA A CA 1
ATOM 2229 C C . ALA A 1 303 ? 7.248 6.220 1.876 1.00 95.06 303 ALA A C 1
ATOM 2231 O O . ALA A 1 303 ? 6.283 5.460 1.781 1.00 95.06 303 ALA A O 1
ATOM 2232 N N . TRP A 1 304 ? 7.694 6.910 0.824 1.00 98.00 304 TRP A N 1
ATOM 2233 C CA . TRP A 1 304 ? 7.105 6.779 -0.506 1.00 98.00 304 TRP A CA 1
ATOM 2234 C C . TRP A 1 304 ? 7.455 5.438 -1.161 1.00 98.00 304 TRP A C 1
ATOM 2236 O O . TRP A 1 304 ? 6.587 4.770 -1.725 1.00 98.00 304 TRP A O 1
ATOM 2246 N N . LEU A 1 305 ? 8.706 4.987 -1.018 1.00 97.62 305 LEU A N 1
ATOM 2247 C CA . LEU A 1 305 ? 9.136 3.649 -1.442 1.00 97.62 305 LEU A CA 1
ATOM 2248 C C . LEU A 1 305 ? 8.348 2.539 -0.729 1.00 97.62 305 LEU A C 1
ATOM 2250 O O . LEU A 1 305 ? 7.940 1.560 -1.362 1.00 97.62 305 LEU A O 1
ATOM 2254 N N . ASP A 1 306 ? 8.126 2.684 0.578 1.00 93.69 306 ASP A N 1
ATOM 2255 C CA . ASP A 1 306 ? 7.276 1.793 1.370 1.00 93.69 306 ASP A CA 1
ATOM 2256 C C . ASP A 1 306 ? 5.848 1.777 0.835 1.00 93.69 306 ASP A C 1
ATOM 2258 O O . ASP A 1 306 ? 5.292 0.701 0.607 1.00 93.69 306 ASP A O 1
ATOM 2262 N N . ARG A 1 307 ? 5.284 2.955 0.556 1.00 96.38 307 ARG A N 1
ATOM 2263 C CA . ARG A 1 307 ? 3.913 3.077 0.069 1.00 96.38 307 ARG A CA 1
ATOM 2264 C C . ARG A 1 307 ? 3.710 2.453 -1.312 1.00 96.38 307 ARG A C 1
ATOM 2266 O O . ARG A 1 307 ? 2.749 1.713 -1.508 1.00 96.38 307 ARG A O 1
ATOM 2273 N N . VAL A 1 308 ? 4.616 2.683 -2.266 1.00 98.00 308 VAL A N 1
ATOM 2274 C CA . VAL A 1 308 ? 4.542 2.025 -3.585 1.00 98.00 308 VAL A CA 1
ATOM 2275 C C . VAL A 1 308 ? 4.685 0.508 -3.440 1.00 98.00 308 VAL A C 1
ATOM 2277 O O . VAL A 1 308 ? 3.949 -0.243 -4.081 1.00 98.00 308 VAL A O 1
ATOM 2280 N N . SER A 1 309 ? 5.597 0.045 -2.577 1.00 95.94 309 SER A N 1
ATOM 2281 C CA . SER A 1 309 ? 5.752 -1.386 -2.300 1.00 95.94 309 SER A CA 1
ATOM 2282 C C . SER A 1 309 ? 4.486 -1.996 -1.710 1.00 95.94 309 SER A C 1
ATOM 2284 O O . SER A 1 309 ? 4.104 -3.084 -2.124 1.00 95.94 309 SER A O 1
ATOM 2286 N N . GLU A 1 310 ? 3.798 -1.296 -0.811 1.00 93.75 310 GLU A N 1
ATOM 2287 C CA . GLU A 1 310 ? 2.516 -1.731 -0.257 1.00 93.75 310 GLU A CA 1
ATOM 2288 C C . GLU A 1 310 ? 1.450 -1.912 -1.352 1.00 93.75 310 GLU A C 1
ATOM 2290 O O . GLU A 1 310 ? 0.815 -2.963 -1.411 1.00 93.75 310 GLU A O 1
ATOM 2295 N N . VAL A 1 311 ? 1.309 -0.949 -2.270 1.00 96.88 311 VAL A N 1
ATOM 2296 C CA . VAL A 1 311 ? 0.354 -1.039 -3.392 1.00 96.88 311 VAL A CA 1
ATOM 2297 C C . VAL A 1 311 ? 0.672 -2.207 -4.330 1.00 96.88 311 VAL A C 1
ATOM 2299 O O . VAL A 1 311 ? -0.233 -2.938 -4.732 1.00 96.88 311 VAL A O 1
ATOM 2302 N N . VAL A 1 312 ? 1.951 -2.422 -4.658 1.00 97.31 312 VAL A N 1
ATOM 2303 C CA . VAL A 1 312 ? 2.388 -3.602 -5.427 1.00 97.31 312 VAL A CA 1
ATOM 2304 C C . VAL A 1 312 ? 2.055 -4.890 -4.678 1.00 97.31 312 VAL A C 1
ATOM 2306 O O . VAL A 1 312 ? 1.548 -5.835 -5.281 1.00 97.31 312 VAL A O 1
ATOM 2309 N N . GLY A 1 313 ? 2.293 -4.915 -3.366 1.00 93.69 313 GLY A N 1
ATOM 2310 C CA . GLY A 1 313 ? 1.991 -6.051 -2.505 1.00 93.69 313 GLY A CA 1
ATOM 2311 C C . GLY A 1 313 ? 0.516 -6.427 -2.539 1.00 93.69 313 GLY A C 1
ATOM 2312 O O . GLY A 1 313 ? 0.207 -7.607 -2.670 1.00 93.69 313 GLY A O 1
ATOM 2313 N N . TYR A 1 314 ? -0.387 -5.442 -2.530 1.00 94.38 314 TYR A N 1
ATOM 2314 C CA . TYR A 1 314 ? -1.822 -5.704 -2.650 1.00 94.38 314 TYR A CA 1
ATOM 2315 C C . TYR A 1 314 ? -2.185 -6.427 -3.953 1.00 94.38 314 TYR A C 1
ATOM 2317 O O . TYR A 1 314 ? -3.029 -7.321 -3.950 1.00 94.38 314 TYR A O 1
ATOM 2325 N N . ILE A 1 315 ? -1.544 -6.049 -5.065 1.00 96.56 315 ILE A N 1
ATOM 2326 C CA . ILE A 1 315 ? -1.775 -6.630 -6.398 1.00 96.56 315 ILE A CA 1
ATOM 2327 C C . ILE A 1 315 ? -1.251 -8.067 -6.452 1.00 96.56 315 ILE A C 1
ATOM 2329 O O . ILE A 1 315 ? -1.988 -8.971 -6.844 1.00 96.56 315 ILE A O 1
ATOM 2333 N N . VAL A 1 316 ? -0.011 -8.289 -6.011 1.00 95.31 316 VAL A N 1
ATOM 2334 C CA . VAL A 1 316 ? 0.614 -9.622 -6.006 1.00 95.31 316 VAL A CA 1
ATOM 2335 C C . VAL A 1 316 ? -0.124 -10.578 -5.063 1.00 95.31 316 VAL A C 1
ATOM 2337 O O . VAL A 1 316 ? -0.324 -11.740 -5.402 1.00 95.31 316 VAL A O 1
ATOM 2340 N N . ALA A 1 317 ? -0.605 -10.090 -3.916 1.00 89.88 317 ALA A N 1
ATOM 2341 C CA . ALA A 1 317 ? -1.387 -10.873 -2.959 1.00 89.88 317 ALA A CA 1
ATOM 2342 C C . ALA A 1 317 ? -2.702 -11.438 -3.528 1.00 89.88 317 ALA A C 1
ATOM 2344 O O . ALA A 1 317 ? -3.195 -12.447 -3.026 1.00 89.88 317 ALA A O 1
ATOM 2345 N N . GLU A 1 318 ? -3.272 -10.802 -4.555 1.00 93.88 318 GLU A N 1
ATOM 2346 C CA . GLU A 1 318 ? -4.483 -11.259 -5.254 1.00 93.88 318 GLU A CA 1
ATOM 2347 C C . GLU A 1 318 ? -4.144 -12.058 -6.533 1.00 93.88 318 GLU A C 1
ATOM 2349 O O . GLU A 1 318 ? -4.996 -12.239 -7.415 1.00 93.88 318 GLU A O 1
ATOM 2354 N N . ASP A 1 319 ? -2.897 -12.540 -6.649 1.00 94.19 319 ASP A N 1
ATOM 2355 C CA . ASP A 1 319 ? -2.391 -13.318 -7.787 1.00 94.19 319 ASP A CA 1
ATOM 2356 C C . ASP A 1 319 ? -2.603 -12.559 -9.113 1.00 94.19 319 ASP A C 1
ATOM 2358 O O . ASP A 1 319 ? -3.233 -13.034 -10.065 1.00 94.19 319 ASP A O 1
ATOM 2362 N N . MET A 1 320 ? -2.203 -11.284 -9.121 1.00 97.62 320 MET A N 1
ATOM 2363 C CA . MET A 1 320 ? -2.265 -10.390 -10.277 1.00 97.62 320 MET A CA 1
ATOM 2364 C C . MET A 1 320 ? -0.893 -9.796 -10.589 1.00 97.62 320 MET A C 1
ATOM 2366 O O . MET A 1 320 ? -0.028 -9.681 -9.724 1.00 97.62 320 MET A O 1
ATOM 2370 N N . TYR A 1 321 ? -0.717 -9.361 -11.834 1.00 98.56 321 TYR A N 1
ATOM 2371 C CA . TYR A 1 321 ? 0.511 -8.732 -12.305 1.00 98.56 321 TYR A CA 1
ATOM 2372 C C . TYR A 1 321 ? 0.511 -7.229 -12.025 1.00 98.56 321 TYR A C 1
ATOM 2374 O O . TYR A 1 321 ? -0.418 -6.527 -12.415 1.00 98.56 321 TYR A O 1
ATOM 2382 N N . ALA A 1 322 ? 1.569 -6.710 -11.412 1.00 98.69 322 ALA A N 1
ATOM 2383 C CA . ALA A 1 322 ? 1.803 -5.285 -11.221 1.00 98.69 322 ALA A CA 1
ATOM 2384 C C . ALA A 1 322 ? 2.823 -4.760 -12.243 1.00 98.69 322 ALA A C 1
ATOM 2386 O O . ALA A 1 322 ? 3.875 -5.362 -12.455 1.00 98.69 322 ALA A O 1
ATOM 2387 N N . ILE A 1 323 ? 2.550 -3.598 -12.841 1.00 98.88 323 ILE A N 1
ATOM 2388 C CA . ILE A 1 323 ? 3.505 -2.872 -13.690 1.00 98.88 323 ILE A CA 1
ATOM 2389 C C . ILE A 1 323 ? 3.768 -1.501 -13.071 1.00 98.88 323 ILE A C 1
ATOM 2391 O O . ILE A 1 323 ? 2.886 -0.646 -13.093 1.00 98.88 323 ILE A O 1
ATOM 2395 N N . VAL A 1 324 ? 4.984 -1.277 -12.569 1.00 98.88 324 VAL A N 1
ATOM 2396 C CA . VAL A 1 324 ? 5.421 0.018 -12.014 1.00 98.88 324 VAL A CA 1
ATOM 2397 C C . VAL A 1 324 ? 6.302 0.744 -13.020 1.00 98.88 324 VAL A C 1
ATOM 2399 O O . VAL A 1 324 ? 7.123 0.118 -13.696 1.00 98.88 324 VAL A O 1
ATOM 2402 N N . ASN A 1 325 ? 6.156 2.064 -13.120 1.00 98.81 325 ASN A N 1
ATOM 2403 C CA . ASN A 1 325 ? 7.005 2.887 -13.974 1.00 98.81 325 ASN A CA 1
ATOM 2404 C C . ASN A 1 325 ? 7.520 4.153 -13.278 1.00 98.81 325 ASN A C 1
ATOM 2406 O O . ASN A 1 325 ? 7.101 4.486 -12.172 1.00 98.81 325 ASN A O 1
ATOM 2410 N N . ILE A 1 326 ? 8.417 4.868 -13.956 1.00 98.62 326 ILE A N 1
ATOM 2411 C CA . ILE A 1 326 ? 8.600 6.307 -13.745 1.00 98.62 326 ILE A CA 1
ATOM 2412 C C . ILE A 1 326 ? 7.622 7.015 -14.685 1.00 98.62 326 ILE A C 1
ATOM 2414 O O . ILE A 1 326 ? 7.675 6.817 -15.904 1.00 98.62 326 ILE A O 1
ATOM 2418 N N . HIS A 1 327 ? 6.676 7.754 -14.108 1.00 98.25 327 HIS A N 1
ATOM 2419 C CA . HIS A 1 327 ? 5.684 8.531 -14.843 1.00 98.25 327 HIS A CA 1
ATOM 2420 C C . HIS A 1 327 ? 6.144 9.981 -15.067 1.00 98.25 327 HIS A C 1
ATOM 2422 O O . HIS A 1 327 ? 7.276 10.320 -14.737 1.00 98.25 327 HIS A O 1
ATOM 2428 N N . TRP A 1 328 ? 5.268 10.820 -15.635 1.00 95.81 328 TRP A N 1
ATOM 2429 C CA . TRP A 1 328 ? 5.591 12.182 -16.079 1.00 95.81 328 TRP A CA 1
ATOM 2430 C C . TRP A 1 328 ? 6.275 13.046 -15.015 1.00 95.81 328 TRP A C 1
ATOM 2432 O O . TRP A 1 328 ? 7.305 13.642 -15.295 1.00 95.81 328 TRP A O 1
ATOM 2442 N N . ASP A 1 329 ? 5.700 13.137 -13.814 1.00 95.56 329 ASP A N 1
ATOM 2443 C CA . ASP A 1 329 ? 6.278 13.822 -12.649 1.00 95.56 329 ASP A CA 1
ATOM 2444 C C . ASP A 1 329 ? 6.987 15.163 -12.949 1.00 95.56 329 ASP A C 1
ATOM 2446 O O . ASP A 1 329 ? 8.193 15.332 -12.771 1.00 95.56 329 ASP A O 1
ATOM 2450 N N . GLY A 1 330 ? 6.248 16.118 -13.522 1.00 94.25 330 GLY A N 1
ATOM 2451 C CA . GLY A 1 330 ? 6.794 17.426 -13.911 1.00 94.25 330 GLY A CA 1
ATOM 2452 C C . GLY A 1 330 ? 7.611 17.427 -15.212 1.00 94.25 330 GLY A C 1
ATOM 2453 O O . GLY A 1 330 ? 8.038 18.486 -15.670 1.00 94.25 330 GLY A O 1
ATOM 2454 N N . GLY A 1 331 ? 7.782 16.271 -15.851 1.00 95.06 331 GLY A N 1
ATOM 2455 C CA . GLY A 1 331 ? 8.324 16.096 -17.195 1.00 95.06 331 GLY A CA 1
ATOM 2456 C C . GLY A 1 331 ? 9.844 16.129 -17.284 1.00 95.06 331 GLY A C 1
ATOM 2457 O O . GLY A 1 331 ? 10.363 16.399 -18.368 1.00 95.06 331 GLY A O 1
ATOM 2458 N N . TRP A 1 332 ? 10.567 15.902 -16.183 1.00 96.25 332 TRP A N 1
ATOM 2459 C CA . TRP A 1 332 ? 12.033 15.975 -16.159 1.00 96.25 332 TRP A CA 1
ATOM 2460 C C . TRP A 1 332 ? 12.682 14.987 -17.142 1.00 96.25 332 TRP A C 1
ATOM 2462 O O . TRP A 1 332 ? 13.653 15.339 -17.814 1.00 96.25 332 TRP A O 1
ATOM 2472 N N . LEU A 1 333 ? 12.125 13.779 -17.272 1.00 96.44 333 LEU A N 1
ATOM 2473 C CA . LEU A 1 333 ? 12.647 12.739 -18.155 1.00 96.44 333 LEU A CA 1
ATOM 2474 C C . LEU A 1 333 ? 12.156 12.930 -19.590 1.00 96.44 333 LEU A C 1
ATOM 2476 O O . LEU A 1 333 ? 12.946 12.914 -20.536 1.00 96.44 333 LEU A O 1
ATOM 2480 N N . GLU A 1 334 ? 10.854 13.133 -19.774 1.00 93.56 334 GLU A N 1
ATOM 2481 C CA . GLU A 1 334 ? 10.263 13.211 -21.104 1.00 93.56 334 GLU A CA 1
ATOM 2482 C C . GLU A 1 334 ? 10.679 14.486 -2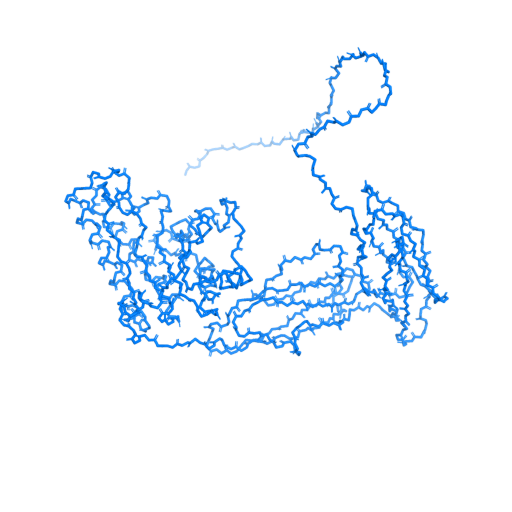1.856 1.00 93.56 334 GLU A C 1
ATOM 2484 O O . GLU A 1 334 ? 10.955 14.428 -23.055 1.00 93.56 334 GLU A O 1
ATOM 2489 N N . THR A 1 335 ? 10.834 15.620 -21.159 1.00 93.38 335 THR A N 1
ATOM 2490 C CA . THR A 1 335 ? 11.391 16.848 -21.757 1.00 93.38 335 THR A CA 1
ATOM 2491 C C . THR A 1 335 ? 12.835 16.630 -22.206 1.00 93.38 335 THR A C 1
ATOM 2493 O O . THR A 1 335 ? 13.222 17.062 -23.294 1.00 93.38 335 THR A O 1
ATOM 2496 N N . SER A 1 336 ? 13.631 15.904 -21.414 1.00 94.62 336 SER A N 1
ATOM 2497 C CA . SER A 1 336 ? 15.001 15.557 -21.796 1.00 94.62 336 SER A CA 1
ATOM 2498 C C . SER A 1 336 ? 15.037 14.647 -23.023 1.00 94.62 336 SER A C 1
ATOM 2500 O O . SER A 1 336 ? 15.866 14.831 -23.906 1.00 94.62 336 SER A O 1
ATOM 2502 N N . CYS A 1 337 ? 14.084 13.719 -23.158 1.00 93.94 337 CYS A N 1
ATOM 2503 C CA . CYS A 1 337 ? 13.973 12.891 -24.360 1.00 93.94 337 CYS A CA 1
ATOM 2504 C C . CYS A 1 337 ? 13.818 13.730 -25.637 1.00 93.94 337 CYS A C 1
ATOM 2506 O O . CYS A 1 337 ? 14.305 13.319 -26.683 1.00 93.94 337 CYS A O 1
ATOM 2508 N N . VAL A 1 338 ? 13.177 14.901 -25.581 1.00 91.00 338 VAL A N 1
ATOM 2509 C CA . VAL A 1 338 ? 13.057 15.803 -26.740 1.00 91.00 338 VAL A CA 1
ATOM 2510 C C . VAL A 1 338 ? 14.335 16.614 -26.952 1.00 91.00 338 VAL A C 1
ATOM 2512 O O . VAL A 1 338 ? 14.845 16.668 -28.072 1.00 91.00 338 VAL A O 1
ATOM 2515 N N . ASN A 1 339 ? 14.888 17.183 -25.879 1.00 92.69 339 ASN A N 1
ATOM 2516 C CA . ASN A 1 339 ? 16.072 18.048 -25.934 1.00 92.69 339 ASN A CA 1
ATOM 2517 C C . ASN A 1 339 ? 17.369 17.300 -26.292 1.00 92.69 339 ASN A C 1
ATOM 2519 O O . ASN A 1 339 ? 18.325 17.915 -26.769 1.00 92.69 339 ASN A O 1
ATOM 2523 N N . GLY A 1 340 ? 17.393 15.981 -26.105 1.00 92.81 340 GLY A N 1
ATOM 2524 C CA . GLY A 1 340 ? 18.562 15.135 -26.309 1.00 92.81 340 GLY A CA 1
ATOM 2525 C C . GLY A 1 340 ? 19.158 14.648 -24.990 1.00 92.81 340 GLY A C 1
ATOM 2526 O O . GLY A 1 340 ? 18.682 14.962 -23.903 1.00 92.81 340 GLY A O 1
ATOM 2527 N N . TYR A 1 341 ? 20.201 13.828 -25.096 1.00 97.12 341 TYR A N 1
ATOM 2528 C CA . TYR A 1 341 ? 20.823 13.215 -23.927 1.00 97.12 341 TYR A CA 1
ATOM 2529 C C . TYR A 1 341 ? 21.414 14.268 -22.977 1.00 97.12 341 TYR A C 1
ATOM 2531 O O . TYR A 1 341 ? 22.136 15.170 -23.401 1.00 97.12 341 TYR A O 1
ATOM 2539 N N . ASP A 1 342 ? 21.157 14.070 -21.691 1.00 98.25 342 ASP A N 1
ATOM 2540 C CA . ASP A 1 342 ? 21.637 14.863 -20.563 1.00 98.25 342 ASP A CA 1
ATOM 2541 C C . ASP A 1 342 ? 22.134 13.902 -19.470 1.00 98.25 342 ASP A C 1
ATOM 2543 O O . ASP A 1 342 ? 21.404 13.007 -19.034 1.00 98.25 342 ASP A O 1
ATOM 2547 N N . GLU A 1 343 ? 23.387 14.079 -19.044 1.00 98.31 343 GLU A N 1
ATOM 2548 C CA . GLU A 1 343 ? 24.058 13.222 -18.059 1.00 98.31 343 GLU A CA 1
ATOM 2549 C C . GLU A 1 343 ? 23.496 13.351 -16.635 1.00 98.31 343 GLU A C 1
ATOM 2551 O O . GLU A 1 343 ? 23.558 12.399 -15.853 1.00 98.31 343 GLU A O 1
ATOM 2556 N N . VAL A 1 344 ? 22.928 14.507 -16.286 1.00 97.69 344 VAL A N 1
ATOM 2557 C CA . VAL A 1 344 ? 22.301 14.754 -14.983 1.00 97.69 344 VAL A CA 1
ATOM 2558 C C . VAL A 1 344 ? 20.969 14.014 -14.915 1.00 97.69 344 VAL A C 1
ATOM 2560 O O . VAL A 1 344 ? 20.681 13.355 -13.913 1.00 97.69 344 VAL A O 1
ATOM 2563 N N . VAL A 1 345 ? 20.191 14.061 -15.999 1.00 98.19 345 VAL A N 1
ATOM 2564 C CA . VAL A 1 345 ? 18.948 13.287 -16.151 1.00 98.19 345 VAL A CA 1
ATOM 2565 C C . VAL A 1 345 ? 19.245 11.787 -16.164 1.00 98.19 345 VAL A C 1
ATOM 2567 O O . VAL A 1 345 ? 18.564 11.029 -15.477 1.00 98.19 345 VAL A O 1
ATOM 2570 N N . ASP A 1 346 ? 20.295 11.348 -16.863 1.00 98.62 346 ASP A N 1
ATOM 2571 C CA . ASP A 1 346 ? 20.699 9.936 -16.883 1.00 98.62 346 ASP A CA 1
ATOM 2572 C C . ASP A 1 346 ? 21.121 9.437 -15.491 1.00 98.62 346 ASP A C 1
ATOM 2574 O O . ASP A 1 346 ? 20.696 8.373 -15.035 1.00 98.62 346 ASP A O 1
ATOM 2578 N N . LYS A 1 347 ? 21.898 10.248 -14.757 1.00 98.31 347 LYS A N 1
ATOM 2579 C CA . LYS A 1 347 ? 22.234 9.968 -13.357 1.00 98.31 347 LYS A CA 1
ATOM 2580 C C . LYS A 1 347 ? 20.980 9.855 -12.493 1.00 98.31 347 LYS A C 1
ATOM 2582 O O . LYS A 1 347 ? 20.886 8.911 -11.714 1.00 98.31 347 LYS A O 1
ATOM 2587 N N . LYS A 1 348 ? 20.025 10.777 -12.634 1.00 98.44 348 LYS A N 1
ATOM 2588 C CA . LYS A 1 348 ? 18.756 10.740 -11.897 1.00 98.44 348 LYS A CA 1
ATOM 2589 C C . LYS A 1 348 ? 17.969 9.456 -12.199 1.00 98.44 348 LYS A C 1
ATOM 2591 O O . LYS A 1 348 ? 17.585 8.753 -11.268 1.00 98.44 348 LYS A O 1
ATOM 2596 N N . GLN A 1 349 ? 17.836 9.091 -13.477 1.00 98.50 349 GLN A N 1
ATOM 2597 C CA . GLN A 1 349 ? 17.206 7.842 -13.921 1.00 98.50 349 GLN A CA 1
ATOM 2598 C C . GLN A 1 349 ? 17.860 6.610 -13.275 1.00 98.50 349 GLN A C 1
ATOM 2600 O O . GLN A 1 349 ? 17.159 5.742 -12.752 1.00 98.50 349 GLN A O 1
ATOM 2605 N N . ARG A 1 350 ? 19.198 6.538 -13.266 1.00 98.81 350 ARG A N 1
ATOM 2606 C CA . ARG A 1 350 ? 19.952 5.447 -12.628 1.00 98.81 350 ARG A CA 1
ATOM 2607 C C . ARG A 1 350 ? 19.697 5.369 -11.125 1.00 98.81 350 ARG A C 1
ATOM 2609 O O . ARG A 1 350 ? 19.449 4.282 -10.600 1.00 98.81 350 ARG A O 1
ATOM 2616 N N . ASP A 1 351 ? 19.794 6.500 -10.433 1.00 98.75 351 ASP A N 1
ATOM 2617 C CA . ASP A 1 351 ? 19.711 6.551 -8.974 1.00 98.75 351 ASP A CA 1
ATOM 2618 C C . ASP A 1 351 ? 18.299 6.184 -8.485 1.00 98.75 351 ASP A C 1
ATOM 2620 O O . ASP A 1 351 ? 18.161 5.425 -7.521 1.00 98.75 351 ASP A O 1
ATOM 2624 N N . TYR A 1 352 ? 17.249 6.640 -9.178 1.00 98.88 352 TYR A N 1
ATOM 2625 C CA . TYR A 1 352 ? 15.869 6.251 -8.871 1.00 98.88 352 TYR A CA 1
ATOM 2626 C C . TYR A 1 352 ? 15.619 4.776 -9.138 1.00 98.88 352 TYR A C 1
ATOM 2628 O O . TYR A 1 352 ? 15.181 4.065 -8.235 1.00 98.88 352 TYR A O 1
ATOM 2636 N N . TRP A 1 353 ? 15.955 4.274 -10.330 1.00 98.88 353 TRP A N 1
ATOM 2637 C CA . TRP A 1 353 ? 15.727 2.862 -10.635 1.00 98.88 353 TRP A CA 1
ATOM 2638 C C . TRP A 1 353 ? 16.507 1.920 -9.727 1.00 98.88 353 TRP A C 1
ATOM 2640 O O . TRP A 1 353 ? 15.990 0.859 -9.393 1.00 98.88 353 TRP A O 1
ATOM 2650 N N . THR A 1 354 ? 17.693 2.310 -9.257 1.00 98.75 354 THR A N 1
ATOM 2651 C CA . THR A 1 354 ? 18.445 1.526 -8.266 1.00 98.75 354 THR A CA 1
ATOM 2652 C C . THR A 1 354 ? 17.668 1.403 -6.950 1.00 98.75 354 THR A C 1
ATOM 2654 O O . THR A 1 354 ? 17.539 0.306 -6.408 1.00 98.75 354 THR A O 1
ATOM 2657 N N . GLN A 1 355 ? 17.114 2.504 -6.436 1.00 98.81 355 GLN A N 1
ATOM 2658 C CA . GLN A 1 355 ? 16.332 2.507 -5.193 1.00 98.81 355 GLN A CA 1
ATOM 2659 C C . GLN A 1 355 ? 15.007 1.746 -5.341 1.00 98.81 355 GLN A C 1
ATOM 2661 O O . GLN A 1 355 ? 14.702 0.885 -4.515 1.00 98.81 355 GLN A O 1
ATOM 2666 N N . ILE A 1 356 ? 14.265 2.004 -6.423 1.00 98.81 356 ILE A N 1
ATOM 2667 C CA . ILE A 1 356 ? 12.995 1.333 -6.744 1.00 98.81 356 ILE A CA 1
ATOM 2668 C C . ILE A 1 356 ? 13.215 -0.179 -6.879 1.00 98.81 356 ILE A C 1
ATOM 2670 O O . ILE A 1 356 ? 12.514 -0.973 -6.250 1.00 98.81 356 ILE A O 1
ATOM 2674 N N . ALA A 1 357 ? 14.224 -0.590 -7.654 1.00 98.50 357 ALA A N 1
ATOM 2675 C CA . ALA A 1 357 ? 14.536 -1.996 -7.874 1.00 98.50 357 ALA A CA 1
ATOM 2676 C C . ALA A 1 357 ? 14.936 -2.694 -6.570 1.00 98.50 357 ALA A C 1
ATOM 2678 O O . ALA A 1 357 ? 14.412 -3.769 -6.287 1.00 98.50 357 ALA A O 1
ATOM 2679 N N . ASN A 1 358 ? 15.797 -2.085 -5.746 1.00 97.06 358 ASN A N 1
ATOM 2680 C CA . ASN A 1 358 ? 16.156 -2.643 -4.440 1.00 97.06 358 ASN A CA 1
ATOM 2681 C C . ASN A 1 358 ? 14.928 -2.820 -3.542 1.00 97.06 358 ASN A C 1
ATOM 2683 O O . ASN A 1 358 ? 14.745 -3.892 -2.966 1.00 97.06 358 ASN A O 1
ATOM 2687 N N . LYS A 1 359 ? 14.060 -1.803 -3.461 1.00 97.00 359 LYS A N 1
ATOM 2688 C CA . LYS A 1 359 ? 12.865 -1.848 -2.613 1.00 97.00 359 LYS A CA 1
ATOM 2689 C C . LYS A 1 359 ? 11.900 -2.964 -3.008 1.00 97.00 359 LYS A C 1
ATOM 2691 O O . LYS A 1 359 ? 11.316 -3.613 -2.143 1.00 97.00 359 LYS A O 1
ATOM 2696 N N . LEU A 1 360 ? 11.722 -3.165 -4.309 1.00 96.50 360 LEU A N 1
ATOM 2697 C CA . LEU A 1 360 ? 10.725 -4.073 -4.866 1.00 96.50 360 LEU A CA 1
ATOM 2698 C C . LEU A 1 360 ? 11.307 -5.439 -5.280 1.00 96.50 360 LEU A C 1
ATOM 2700 O O . LEU A 1 360 ? 10.604 -6.250 -5.879 1.00 96.50 360 LEU A O 1
ATOM 2704 N N . ASN A 1 361 ? 12.576 -5.725 -4.958 1.00 93.69 361 ASN A N 1
ATOM 2705 C CA . ASN A 1 361 ? 13.253 -6.970 -5.355 1.00 93.69 361 ASN A CA 1
ATOM 2706 C C . ASN A 1 361 ? 12.589 -8.224 -4.759 1.00 93.69 361 ASN A C 1
ATOM 2708 O O . ASN A 1 361 ? 12.712 -9.310 -5.312 1.00 93.69 361 ASN A O 1
ATOM 2712 N N . VAL A 1 362 ? 11.857 -8.070 -3.653 1.00 91.44 362 VAL A N 1
ATOM 2713 C CA . VAL A 1 362 ? 11.169 -9.170 -2.966 1.00 91.44 362 VAL A CA 1
ATOM 2714 C C . VAL A 1 362 ? 10.093 -9.849 -3.826 1.00 91.44 362 VAL A C 1
ATOM 2716 O O . VAL A 1 362 ? 9.839 -11.034 -3.644 1.00 91.44 362 VAL A O 1
ATOM 2719 N N . TYR A 1 363 ? 9.493 -9.138 -4.785 1.00 94.12 363 TYR A N 1
ATOM 2720 C CA . TYR A 1 363 ? 8.400 -9.663 -5.608 1.00 94.12 363 TYR A CA 1
ATOM 2721 C C . TYR A 1 363 ? 8.902 -10.538 -6.758 1.00 94.12 363 TYR A C 1
ATOM 2723 O O . TYR A 1 363 ? 9.961 -10.272 -7.336 1.00 94.12 363 TYR A O 1
ATOM 2731 N N . ASP A 1 364 ? 8.129 -11.557 -7.112 1.00 94.56 364 ASP A N 1
ATOM 2732 C CA . ASP A 1 364 ? 8.425 -12.510 -8.182 1.00 94.56 364 ASP A CA 1
ATOM 2733 C C . ASP A 1 364 ? 8.057 -11.971 -9.574 1.00 94.56 364 ASP A C 1
ATOM 2735 O O . ASP A 1 364 ? 8.012 -10.754 -9.796 1.00 94.56 364 ASP A O 1
ATOM 2739 N N . GLU A 1 365 ? 7.825 -12.873 -10.533 1.00 96.56 365 GLU A N 1
ATOM 2740 C CA . GLU A 1 365 ? 7.451 -12.531 -11.902 1.00 96.56 365 GLU A CA 1
ATOM 2741 C C . GLU A 1 365 ? 6.115 -11.785 -12.029 1.00 96.56 365 GLU A C 1
ATOM 2743 O O . GLU A 1 365 ? 5.851 -11.214 -13.090 1.00 96.56 365 GLU A O 1
ATOM 2748 N N . HIS A 1 366 ? 5.308 -11.712 -10.962 1.00 97.56 366 HIS A N 1
ATOM 2749 C CA . HIS A 1 366 ? 4.107 -10.883 -10.940 1.00 97.56 366 HIS A CA 1
ATOM 2750 C C . HIS A 1 366 ? 4.418 -9.387 -10.987 1.00 97.56 366 HIS A C 1
ATOM 2752 O O . HIS A 1 366 ? 3.571 -8.609 -11.411 1.00 97.56 366 HIS A O 1
ATOM 2758 N N . LEU A 1 367 ? 5.627 -8.953 -10.621 1.00 98.31 367 LEU A N 1
ATOM 2759 C CA . LEU A 1 367 ? 6.027 -7.554 -10.756 1.00 98.31 367 LEU A CA 1
ATOM 2760 C C . LEU A 1 367 ? 6.928 -7.331 -11.974 1.00 98.31 367 LEU A C 1
ATOM 2762 O O . LEU A 1 367 ? 8.013 -7.906 -12.091 1.00 98.31 367 LEU A O 1
ATOM 2766 N N . LEU A 1 368 ? 6.521 -6.394 -12.827 1.00 98.75 368 LEU A N 1
ATOM 2767 C CA . LEU A 1 368 ? 7.267 -5.918 -13.985 1.00 98.75 368 LEU A CA 1
ATOM 2768 C C . LEU A 1 368 ? 7.603 -4.428 -13.835 1.00 98.75 368 LEU A C 1
ATOM 2770 O O . LEU A 1 368 ? 6.860 -3.658 -13.223 1.00 98.75 368 LEU A O 1
ATOM 2774 N N . PHE A 1 369 ? 8.709 -4.005 -14.452 1.00 98.94 369 PHE A N 1
ATOM 2775 C CA . PHE A 1 369 ? 9.114 -2.596 -14.481 1.00 98.94 369 PHE A CA 1
ATOM 2776 C C . PHE A 1 369 ? 9.045 -2.025 -15.889 1.00 98.94 369 PHE A C 1
ATOM 2778 O O . PHE A 1 369 ? 9.576 -2.617 -16.823 1.00 98.94 369 PHE A O 1
ATOM 2785 N N . ALA A 1 370 ? 8.445 -0.849 -16.032 1.00 98.75 370 ALA A N 1
ATOM 2786 C CA . ALA A 1 370 ? 8.436 -0.061 -17.257 1.00 98.75 370 ALA A CA 1
ATOM 2787 C C . ALA A 1 370 ? 9.329 1.173 -17.082 1.00 98.75 370 ALA A C 1
ATOM 2789 O O . ALA A 1 370 ? 9.078 1.983 -16.198 1.00 98.75 370 ALA A O 1
ATOM 2790 N N . GLY A 1 371 ? 10.366 1.329 -17.910 1.00 98.00 371 GLY A N 1
ATOM 2791 C CA . GLY A 1 371 ? 11.433 2.315 -17.669 1.00 98.00 371 GLY A CA 1
ATOM 2792 C C . GLY A 1 371 ? 10.994 3.787 -17.661 1.00 98.00 371 GLY A C 1
ATOM 2793 O O . GLY A 1 371 ? 11.640 4.618 -17.023 1.00 98.00 371 GLY A O 1
ATOM 2794 N N . MET A 1 372 ? 9.916 4.107 -18.378 1.00 96.50 372 MET A N 1
ATOM 2795 C CA . MET A 1 372 ? 9.374 5.456 -18.587 1.00 96.50 372 MET A CA 1
ATOM 2796 C C . MET A 1 372 ? 7.874 5.389 -18.945 1.00 96.50 372 MET A C 1
ATOM 2798 O O . MET A 1 372 ? 7.295 4.300 -19.030 1.00 96.50 372 MET A O 1
ATOM 2802 N N . ASN A 1 373 ? 7.212 6.538 -19.118 1.00 96.75 373 ASN A N 1
ATOM 2803 C CA . ASN A 1 373 ? 5.811 6.618 -19.551 1.00 96.75 373 ASN A CA 1
ATOM 2804 C C . ASN A 1 373 ? 5.668 6.884 -21.055 1.00 96.75 373 ASN A C 1
ATOM 2806 O O . ASN A 1 373 ? 5.380 5.966 -21.818 1.00 96.75 373 ASN A O 1
ATOM 2810 N N . GLU A 1 374 ? 5.879 8.135 -21.470 1.00 94.75 374 GLU A N 1
ATOM 2811 C CA . GLU A 1 374 ? 5.560 8.623 -22.818 1.00 94.75 374 GLU A CA 1
ATOM 2812 C C . GLU A 1 374 ? 6.729 9.446 -23.392 1.00 94.75 374 GLU A C 1
ATOM 2814 O O . GLU A 1 374 ? 6.631 10.664 -23.570 1.00 94.75 374 GLU A O 1
ATOM 2819 N N . PRO A 1 375 ? 7.879 8.807 -23.678 1.00 92.19 375 PRO A N 1
ATOM 2820 C CA . PRO A 1 375 ? 9.043 9.521 -24.187 1.00 92.19 375 PRO A CA 1
ATOM 2821 C C . PRO A 1 375 ? 8.749 10.199 -25.534 1.00 92.19 375 PRO A C 1
ATOM 2823 O O . PRO A 1 375 ? 8.330 9.557 -26.498 1.00 92.19 375 PRO A O 1
ATOM 2826 N N . GLY A 1 376 ? 9.013 11.504 -25.625 1.00 83.56 376 GLY A N 1
ATOM 2827 C CA . GLY A 1 376 ? 8.861 12.280 -26.863 1.00 83.56 376 GLY A CA 1
ATOM 2828 C C . GLY A 1 376 ? 7.461 12.854 -27.116 1.00 83.56 376 GLY A C 1
ATOM 2829 O O . GLY A 1 376 ? 7.253 13.518 -28.132 1.00 83.56 376 GLY A O 1
ATOM 2830 N N . GLN A 1 377 ? 6.501 12.659 -26.206 1.00 87.12 377 GLN A N 1
ATOM 2831 C CA . GLN A 1 377 ? 5.146 13.220 -26.326 1.00 87.12 377 GLN A CA 1
ATOM 2832 C C . GLN A 1 377 ? 5.128 14.763 -26.335 1.00 87.12 377 GLN A C 1
ATOM 2834 O O . GLN A 1 377 ? 4.264 15.380 -26.961 1.00 87.12 377 GLN A O 1
ATOM 2839 N N . GLN A 1 378 ? 6.108 15.405 -25.696 1.00 85.56 378 GLN A N 1
ATOM 2840 C CA . GLN A 1 378 ? 6.249 16.864 -25.593 1.00 85.56 378 GLN A CA 1
ATOM 2841 C C . GLN A 1 378 ? 6.514 17.505 -26.959 1.00 85.56 378 GLN A C 1
ATOM 2843 O O . GLN A 1 378 ? 6.168 18.665 -27.159 1.00 85.56 378 GLN A O 1
ATOM 2848 N N . ASP A 1 379 ? 7.048 16.736 -27.912 1.00 82.88 379 ASP A N 1
ATOM 2849 C CA . ASP A 1 379 ? 7.290 17.179 -29.288 1.00 82.88 379 ASP A CA 1
ATOM 2850 C C . ASP A 1 379 ? 6.169 16.751 -30.253 1.00 82.88 379 ASP A C 1
ATOM 2852 O O . ASP A 1 379 ? 6.286 16.864 -31.472 1.00 82.88 379 ASP A O 1
ATOM 2856 N N . GLN A 1 380 ? 5.062 16.208 -29.722 1.00 83.31 380 GLN A N 1
ATOM 2857 C CA . GLN A 1 380 ? 3.839 15.887 -30.469 1.00 83.31 380 GLN A CA 1
ATOM 2858 C C . GLN A 1 380 ? 4.086 15.064 -31.750 1.00 83.31 380 GLN A C 1
ATOM 2860 O O . GLN A 1 380 ? 3.382 15.234 -32.754 1.00 83.31 380 GLN A O 1
ATOM 2865 N N . GLY A 1 381 ? 5.069 14.161 -31.707 1.00 72.81 381 GLY A N 1
ATOM 2866 C CA . GLY A 1 381 ? 5.423 13.248 -32.796 1.00 72.81 381 GLY A CA 1
ATOM 2867 C C . GLY A 1 381 ? 6.584 13.714 -33.681 1.00 72.81 381 GLY A C 1
ATOM 2868 O O . GLY A 1 381 ? 6.902 13.020 -34.641 1.00 72.81 381 GLY A O 1
ATOM 2869 N N . ALA A 1 382 ? 7.238 14.842 -33.377 1.00 84.25 382 ALA A N 1
ATOM 2870 C CA . ALA A 1 382 ? 8.405 15.348 -34.113 1.00 84.25 382 ALA A CA 1
ATOM 2871 C C . ALA A 1 382 ? 9.761 14.779 -33.625 1.00 84.25 382 ALA A C 1
ATOM 2873 O O . ALA A 1 382 ? 10.815 15.383 -33.818 1.00 84.25 382 ALA A O 1
ATOM 2874 N N . VAL A 1 383 ? 9.744 13.573 -33.047 1.00 85.69 383 VAL A N 1
ATOM 2875 C CA . VAL A 1 383 ? 10.923 12.883 -32.501 1.00 85.69 383 VAL A CA 1
ATOM 2876 C C . VAL A 1 383 ? 12.013 12.722 -33.569 1.00 85.69 383 VAL A C 1
ATOM 2878 O O . VAL A 1 383 ? 11.792 12.129 -34.626 1.00 85.69 383 VAL A O 1
ATOM 2881 N N . ASN A 1 384 ? 13.221 13.210 -33.273 1.00 90.50 384 ASN A N 1
ATOM 2882 C CA . ASN A 1 384 ? 14.374 13.155 -34.175 1.00 90.50 384 ASN A CA 1
ATOM 2883 C C . ASN A 1 384 ? 15.460 12.173 -33.685 1.00 90.50 384 ASN A C 1
ATOM 2885 O O . ASN A 1 384 ? 15.320 11.508 -32.658 1.00 90.50 384 ASN A O 1
ATOM 2889 N N . SER A 1 385 ? 16.573 12.063 -34.418 1.00 92.81 385 SER A N 1
ATOM 2890 C CA . SER A 1 385 ? 17.657 11.131 -34.068 1.00 92.81 385 SER A CA 1
ATOM 2891 C C . SER A 1 385 ? 18.322 11.430 -32.718 1.00 92.81 385 SER A C 1
ATOM 2893 O O . SER A 1 385 ? 18.725 10.489 -32.039 1.00 92.81 385 SER A O 1
ATOM 2895 N N . SER A 1 386 ? 18.419 12.701 -32.308 1.00 93.56 386 SER A N 1
ATOM 2896 C CA . SER A 1 386 ? 18.906 13.076 -30.971 1.00 93.56 386 SER A CA 1
ATOM 2897 C C . SER A 1 386 ? 17.970 12.535 -29.894 1.00 93.56 386 SER A C 1
ATOM 2899 O O . SER A 1 386 ? 18.421 11.885 -28.952 1.00 93.56 386 SER A O 1
ATOM 2901 N N . SER A 1 387 ? 16.661 12.701 -30.097 1.00 94.12 387 SER A N 1
ATOM 2902 C CA . SER A 1 387 ? 15.642 12.197 -29.182 1.00 94.12 387 SER A CA 1
ATOM 2903 C C . SER A 1 387 ? 15.672 10.673 -29.066 1.00 94.12 387 SER A C 1
ATOM 2905 O O . SER A 1 387 ? 15.697 10.127 -27.966 1.00 94.12 387 SER A O 1
ATOM 2907 N N . ILE A 1 388 ? 15.763 9.963 -30.196 1.00 93.88 388 ILE A N 1
ATOM 2908 C CA . ILE A 1 388 ? 15.886 8.497 -30.218 1.00 93.88 388 ILE A CA 1
ATOM 2909 C C . ILE A 1 388 ? 17.144 8.042 -29.466 1.00 93.88 388 ILE A C 1
ATOM 2911 O O . ILE A 1 388 ? 17.085 7.081 -28.698 1.00 93.88 388 ILE A O 1
ATOM 2915 N N . ASN A 1 389 ? 18.279 8.719 -29.661 1.00 95.81 389 ASN A N 1
ATOM 2916 C CA . ASN A 1 389 ? 19.523 8.379 -28.971 1.00 95.81 389 ASN A CA 1
ATOM 2917 C C . ASN A 1 389 ? 19.417 8.602 -27.456 1.00 95.81 389 ASN A C 1
ATOM 2919 O O . ASN A 1 389 ? 19.863 7.744 -26.697 1.00 95.81 389 ASN A O 1
ATOM 2923 N N . ALA A 1 390 ? 18.783 9.695 -27.024 1.00 96.50 390 ALA A N 1
ATOM 2924 C CA . ALA A 1 390 ? 18.523 9.971 -25.613 1.00 96.50 390 ALA A CA 1
ATOM 2925 C C . ALA A 1 390 ? 17.636 8.888 -24.981 1.00 96.50 390 ALA A C 1
ATOM 2927 O O . ALA A 1 390 ? 18.011 8.290 -23.978 1.00 96.50 390 ALA A O 1
ATOM 2928 N N . ILE A 1 391 ? 16.510 8.556 -25.624 1.00 96.50 391 ILE A N 1
ATOM 2929 C CA . ILE A 1 391 ? 15.574 7.521 -25.156 1.00 96.50 391 ILE A CA 1
ATOM 2930 C C . ILE A 1 391 ? 16.280 6.169 -25.012 1.00 96.50 391 ILE A C 1
ATOM 2932 O O . ILE A 1 391 ? 16.127 5.496 -23.993 1.00 96.50 391 ILE A O 1
ATOM 2936 N N . LYS A 1 392 ? 17.086 5.776 -26.006 1.00 97.44 392 LYS A N 1
ATOM 2937 C CA . LYS A 1 392 ? 17.857 4.526 -25.952 1.00 97.44 392 LYS A CA 1
ATOM 2938 C C . LYS A 1 392 ? 18.869 4.526 -24.807 1.00 97.44 392 LYS A C 1
ATOM 2940 O O . LYS A 1 392 ? 18.990 3.505 -24.137 1.00 97.44 392 LYS A O 1
ATOM 2945 N N . ALA A 1 393 ? 19.563 5.641 -24.577 1.00 98.31 393 ALA A N 1
ATOM 2946 C CA . ALA A 1 393 ? 20.509 5.770 -23.472 1.00 98.31 393 ALA A CA 1
ATOM 2947 C C . ALA A 1 393 ? 19.802 5.632 -22.114 1.00 98.31 393 ALA A C 1
ATOM 2949 O O . ALA A 1 393 ? 20.151 4.745 -21.343 1.00 98.31 393 ALA A O 1
ATOM 2950 N N . TYR A 1 394 ? 18.732 6.396 -21.871 1.00 98.62 394 TYR A N 1
ATOM 2951 C CA . TYR A 1 394 ? 17.986 6.334 -20.609 1.00 98.62 394 TYR A CA 1
ATOM 2952 C C . TYR A 1 394 ? 17.356 4.962 -20.344 1.00 98.62 394 TYR A C 1
ATOM 2954 O O . TYR A 1 394 ? 17.314 4.503 -19.201 1.00 98.62 394 TYR A O 1
ATOM 2962 N N . GLN A 1 395 ? 16.873 4.276 -21.385 1.00 98.50 395 GLN A N 1
ATOM 2963 C CA . GLN A 1 395 ? 16.354 2.916 -21.236 1.00 98.50 395 GLN A CA 1
ATOM 2964 C C . GLN A 1 395 ? 17.451 1.889 -20.963 1.00 98.50 395 GLN A C 1
ATOM 2966 O O . GLN A 1 395 ? 17.209 0.955 -20.201 1.00 98.50 395 GLN A O 1
ATOM 2971 N N . GLN A 1 396 ? 18.646 2.053 -21.538 1.00 98.75 396 GLN A N 1
ATOM 2972 C CA . GLN A 1 396 ? 19.784 1.202 -21.197 1.00 98.75 396 GLN A CA 1
ATOM 2973 C C . GLN A 1 396 ? 20.205 1.424 -19.742 1.00 98.75 396 GLN A C 1
ATOM 2975 O O . GLN A 1 396 ? 20.361 0.457 -19.004 1.00 98.75 396 GLN A O 1
ATOM 2980 N N . THR A 1 397 ? 20.276 2.679 -19.298 1.00 98.88 397 THR A N 1
ATOM 2981 C CA . THR A 1 397 ? 20.554 3.031 -17.902 1.00 98.88 397 THR A CA 1
ATOM 2982 C C . THR A 1 397 ? 19.536 2.423 -16.940 1.00 98.88 397 THR A C 1
ATOM 2984 O O . THR A 1 397 ? 19.917 1.890 -15.899 1.00 98.88 397 THR A O 1
ATOM 2987 N N . PHE A 1 398 ? 18.247 2.438 -17.294 1.00 98.88 398 PHE A N 1
ATOM 2988 C CA . PHE A 1 398 ? 17.200 1.731 -16.551 1.00 98.88 398 PHE A CA 1
ATOM 2989 C C . PHE A 1 398 ? 17.487 0.226 -16.440 1.00 98.88 398 PHE A C 1
ATOM 2991 O O . PHE A 1 398 ? 17.457 -0.321 -15.337 1.00 98.88 398 PHE A O 1
ATOM 2998 N N . VAL A 1 399 ? 17.792 -0.443 -17.558 1.00 98.81 399 VAL A N 1
ATOM 2999 C CA . VAL A 1 399 ? 18.114 -1.879 -17.561 1.00 98.81 399 VAL A CA 1
ATOM 3000 C C . VAL A 1 399 ? 19.317 -2.158 -16.667 1.00 98.81 399 VAL A C 1
ATOM 3002 O O . VAL A 1 399 ? 19.237 -3.021 -15.794 1.00 98.81 399 VAL A O 1
ATOM 3005 N N . ASP A 1 400 ? 20.404 -1.412 -16.841 1.00 98.81 400 ASP A N 1
ATOM 3006 C CA . ASP A 1 400 ? 21.651 -1.624 -16.108 1.00 98.81 400 ASP A CA 1
ATOM 3007 C C . ASP A 1 400 ? 21.456 -1.407 -14.602 1.00 98.81 400 ASP A C 1
ATOM 3009 O O . ASP A 1 400 ? 21.881 -2.243 -13.802 1.00 98.81 400 ASP A O 1
ATOM 3013 N N . ALA A 1 401 ? 20.743 -0.343 -14.212 1.00 98.75 401 ALA A N 1
ATOM 3014 C CA . ALA A 1 401 ? 20.420 -0.046 -12.818 1.00 98.75 401 ALA A CA 1
ATOM 3015 C C . ALA A 1 401 ? 19.612 -1.175 -12.166 1.00 98.75 401 ALA A C 1
ATOM 3017 O O . ALA A 1 401 ? 19.965 -1.644 -11.084 1.00 98.75 401 ALA A O 1
ATOM 3018 N N . VAL A 1 402 ? 18.561 -1.664 -12.835 1.00 98.69 402 VAL A N 1
ATOM 3019 C CA . VAL A 1 402 ? 17.743 -2.762 -12.304 1.00 98.69 402 VAL A CA 1
ATOM 3020 C C . VAL A 1 402 ? 18.563 -4.047 -12.202 1.00 98.69 402 VAL A C 1
ATOM 3022 O O . VAL A 1 402 ? 18.559 -4.698 -11.156 1.00 98.69 402 VAL A O 1
ATOM 3025 N N . ARG A 1 403 ? 19.291 -4.424 -13.259 1.00 98.00 403 ARG A N 1
ATOM 3026 C CA . ARG A 1 403 ? 20.063 -5.678 -13.288 1.00 98.00 403 ARG A CA 1
ATOM 3027 C C . ARG A 1 403 ? 21.188 -5.696 -12.257 1.00 98.00 403 ARG A C 1
ATOM 3029 O O . ARG A 1 403 ? 21.441 -6.752 -11.677 1.00 98.00 403 ARG A O 1
ATOM 3036 N N . ALA A 1 404 ? 21.804 -4.549 -11.973 1.00 96.81 404 ALA A N 1
ATOM 3037 C CA . ALA A 1 404 ? 22.851 -4.423 -10.961 1.00 96.81 404 ALA A CA 1
ATOM 3038 C C . ALA A 1 404 ? 22.380 -4.775 -9.535 1.00 96.81 404 ALA A C 1
ATOM 3040 O O . ALA A 1 404 ? 23.207 -5.138 -8.702 1.00 96.81 404 ALA A O 1
ATOM 3041 N N . THR A 1 405 ? 21.072 -4.726 -9.253 1.00 95.88 405 THR A N 1
ATOM 3042 C CA . THR A 1 405 ? 20.520 -5.079 -7.928 1.00 95.88 405 THR A CA 1
ATOM 3043 C C . THR A 1 405 ? 20.407 -6.589 -7.668 1.00 95.88 405 THR A C 1
ATOM 3045 O O . THR A 1 405 ? 20.159 -6.996 -6.534 1.00 95.88 405 THR A O 1
ATOM 3048 N N . GLY A 1 406 ? 20.613 -7.444 -8.679 1.00 90.06 406 GLY A N 1
ATOM 3049 C CA . GLY A 1 406 ? 20.607 -8.903 -8.511 1.00 90.06 406 GLY A CA 1
ATOM 3050 C C . GLY A 1 406 ? 19.259 -9.474 -8.039 1.00 90.06 406 GLY A C 1
ATOM 3051 O O . GLY A 1 406 ? 18.208 -8.883 -8.269 1.00 90.06 406 GLY A O 1
ATOM 3052 N N . GLY A 1 407 ? 19.267 -10.647 -7.397 1.00 90.81 407 GLY A N 1
ATOM 3053 C CA . GLY A 1 407 ? 18.040 -11.294 -6.902 1.00 90.81 407 GLY A CA 1
ATOM 3054 C C . GLY A 1 407 ? 17.019 -11.570 -8.013 1.00 90.81 407 GLY A C 1
ATOM 3055 O O . GLY A 1 407 ? 17.394 -11.934 -9.132 1.00 90.81 407 GLY A O 1
ATOM 3056 N N . ASN A 1 408 ? 15.734 -11.345 -7.732 1.00 94.50 408 ASN A N 1
ATOM 3057 C CA . ASN A 1 408 ? 14.665 -11.471 -8.728 1.00 94.50 408 ASN A CA 1
ATOM 3058 C C . ASN A 1 408 ? 14.857 -10.471 -9.879 1.00 94.50 408 ASN A C 1
ATOM 3060 O O . ASN A 1 408 ? 14.608 -10.789 -11.046 1.00 94.50 408 ASN A O 1
ATOM 3064 N N . ASN A 1 409 ? 15.403 -9.285 -9.597 1.00 96.88 409 ASN A N 1
ATOM 3065 C CA . ASN A 1 409 ? 15.669 -8.265 -10.612 1.00 96.88 409 ASN A CA 1
ATOM 3066 C C . ASN A 1 409 ? 16.707 -8.684 -11.661 1.00 96.88 409 ASN A C 1
ATOM 3068 O O . ASN A 1 409 ? 16.703 -8.120 -12.754 1.00 96.88 409 ASN A O 1
ATOM 3072 N N . ALA A 1 410 ? 17.540 -9.699 -11.403 1.00 95.38 410 ALA A N 1
ATOM 3073 C CA . ALA A 1 410 ? 18.433 -10.256 -12.422 1.00 95.38 410 ALA A CA 1
ATOM 3074 C C . ALA A 1 410 ? 17.662 -10.871 -13.607 1.00 95.38 410 ALA A C 1
ATOM 3076 O O . ALA A 1 410 ? 18.173 -10.901 -14.726 1.00 95.38 410 ALA A O 1
ATOM 3077 N N . LYS A 1 411 ? 16.427 -11.337 -13.369 1.00 96.06 411 LYS A N 1
ATOM 3078 C CA . LYS A 1 411 ? 15.565 -11.992 -14.366 1.00 96.06 411 LYS A CA 1
ATOM 3079 C C . LYS A 1 411 ? 14.253 -11.256 -14.643 1.00 96.06 411 LYS A C 1
ATOM 3081 O O . LYS A 1 411 ? 13.600 -11.566 -15.633 1.00 96.06 411 LYS A O 1
ATOM 3086 N N . ARG A 1 412 ? 13.876 -10.273 -13.817 1.00 97.88 412 ARG A N 1
ATOM 3087 C CA . ARG A 1 412 ? 12.605 -9.541 -13.936 1.00 97.88 412 ARG A CA 1
ATOM 3088 C C . ARG A 1 412 ? 12.353 -9.021 -15.347 1.00 97.88 412 ARG A C 1
ATOM 3090 O O . ARG A 1 412 ? 13.238 -8.408 -15.951 1.00 97.88 412 ARG A O 1
ATOM 3097 N N . CYS A 1 413 ? 11.138 -9.220 -15.849 1.00 98.38 413 CYS A N 1
ATOM 3098 C CA . CYS A 1 413 ? 10.728 -8.672 -17.134 1.00 98.38 413 CYS A CA 1
ATOM 3099 C C . CYS A 1 413 ? 10.711 -7.135 -17.080 1.00 98.38 413 CYS A C 1
ATOM 3101 O O . CYS A 1 413 ? 10.096 -6.539 -16.192 1.00 98.38 413 CYS A O 1
ATOM 3103 N N . LEU A 1 414 ? 11.406 -6.507 -18.032 1.00 98.62 414 LEU A N 1
ATOM 3104 C CA . LEU A 1 414 ? 11.489 -5.055 -18.177 1.00 98.62 414 LEU A CA 1
ATOM 3105 C C . LEU A 1 414 ? 10.776 -4.637 -19.462 1.00 98.62 414 LEU A C 1
ATOM 3107 O O . LEU A 1 414 ? 10.946 -5.260 -20.509 1.00 98.62 414 LEU A O 1
ATOM 3111 N N . ILE A 1 415 ? 9.974 -3.584 -19.367 1.00 98.62 415 ILE A N 1
ATOM 3112 C CA . ILE A 1 415 ? 9.121 -3.071 -20.432 1.00 98.62 415 ILE A CA 1
ATOM 3113 C C . ILE A 1 415 ? 9.730 -1.770 -20.949 1.00 98.62 415 ILE A C 1
ATOM 3115 O O . ILE A 1 415 ? 9.915 -0.802 -20.206 1.00 98.62 415 ILE A O 1
ATOM 3119 N N . HIS A 1 416 ? 10.001 -1.755 -22.247 1.00 96.94 416 HIS A N 1
ATOM 3120 C CA . HIS A 1 416 ? 10.595 -0.638 -22.966 1.00 96.94 416 HIS A CA 1
ATOM 3121 C C . HIS A 1 416 ? 9.527 0.154 -23.716 1.00 96.94 416 HIS A C 1
ATOM 3123 O O . HIS A 1 416 ? 8.626 -0.425 -24.323 1.00 96.94 416 HIS A O 1
ATOM 3129 N N . GLN A 1 417 ? 9.632 1.479 -23.688 1.00 95.12 417 GLN A N 1
ATOM 3130 C CA . GLN A 1 417 ? 8.687 2.373 -24.352 1.00 95.12 417 GLN A CA 1
ATOM 3131 C C . GLN A 1 417 ? 9.250 2.785 -25.712 1.00 95.12 417 GLN A C 1
ATOM 3133 O O . GLN A 1 417 ? 10.427 3.115 -25.847 1.00 95.12 417 GLN A O 1
ATOM 3138 N N . THR A 1 418 ? 8.420 2.792 -26.744 1.00 91.56 418 THR A N 1
ATOM 3139 C CA . THR A 1 418 ? 8.798 3.422 -28.010 1.00 91.56 418 THR A CA 1
ATOM 3140 C C . THR A 1 418 ? 8.635 4.938 -27.901 1.00 91.56 418 THR A C 1
ATOM 3142 O O . THR A 1 418 ? 7.797 5.391 -27.119 1.00 91.56 418 THR A O 1
ATOM 3145 N N . PRO A 1 419 ? 9.380 5.738 -28.686 1.00 88.00 419 PRO A N 1
ATOM 3146 C CA . PRO A 1 419 ? 9.075 7.157 -28.813 1.00 88.00 419 PRO A CA 1
ATOM 3147 C C . PRO A 1 419 ? 7.629 7.359 -29.271 1.00 88.00 419 PRO A C 1
ATOM 3149 O O . PRO A 1 419 ? 7.107 6.564 -30.058 1.00 88.00 419 PRO A O 1
ATOM 3152 N N . TYR A 1 420 ? 7.004 8.442 -28.816 1.00 82.94 420 TYR A N 1
ATOM 3153 C CA . TYR A 1 420 ? 5.710 8.864 -29.332 1.00 82.94 420 TYR A CA 1
ATOM 3154 C C . TYR A 1 420 ? 5.827 9.182 -30.831 1.00 82.94 420 TYR A C 1
ATOM 3156 O O . TYR A 1 420 ? 6.533 10.110 -31.232 1.00 82.94 420 TYR A O 1
ATOM 3164 N N . MET A 1 421 ? 5.136 8.401 -31.660 1.00 74.75 421 MET A N 1
ATOM 3165 C CA . MET A 1 421 ? 5.015 8.611 -33.103 1.00 74.75 421 MET A CA 1
ATOM 3166 C C . MET A 1 421 ? 3.536 8.821 -33.439 1.00 74.75 421 MET A C 1
ATOM 3168 O O . MET A 1 421 ? 2.682 8.138 -32.875 1.00 74.75 421 MET A O 1
ATOM 3172 N N . LYS A 1 422 ? 3.244 9.797 -34.305 1.00 62.53 422 LYS A N 1
ATOM 3173 C CA . LYS A 1 422 ? 1.881 10.105 -34.768 1.00 62.53 422 LYS A CA 1
ATOM 3174 C C . LYS A 1 422 ? 1.375 9.127 -35.817 1.00 62.53 422 LYS A C 1
ATOM 3176 O O . LYS A 1 422 ? 2.208 8.662 -36.628 1.00 62.53 422 LYS A O 1
#

Sequence (422 aa):
MVKFIGLKMKILKSIFASMLLVSVCGFATTSCNDDDGYPNKVEFLSGEFVVSKSAMALAGTQPQTLTIKSPVRPSVSSDAAWIHVGEVERSVSSSIYTCVISCDENSAYDVRTDSLTVTAGSESKTVTVTQYGAETVEIVSISSEGGVLAPNGGTFTVNYAATGEVNIEAPQWLTIVGSRSLNECSVEFRYSANNGEAGRSGDIVISLVSDPAISQIVTVSQEKAEISTDMSSSAIELAAKMYAGVNIGNTMESPSGEGTWGTPVVNQEYIRGLKSLGFNAVRVPCAWDSHVSDAATNTIDPAWLDRVSEVVGYIVAEDMYAIVNIHWDGGWLETSCVNGYDEVVDKKQRDYWTQIANKLNVYDEHLLFAGMNEPGQQDQGAVNSSSINAIKAYQQTFVDAVRATGGNNAKRCLIHQTPYMK

pLDDT: mean 83.7, std 20.79, range [24.31, 98.94]

Radius of gyration: 30.26 Å; chains: 1; bounding box: 84×68×80 Å